Protein AF-0000000077502002 (afdb_homodimer)

Secondary structure (DSSP, 8-state):
------------TTHHHHIIIIIHHHTSHHHHHHHHH-HHHHHHHHHHHHTTHHHHTT-EEEEET-TTSHHHHHHHHTT-SEEEEEESSTHHHHHHHHHHHTT-TTTEEEEES-TTT---TT-S-EEEEEE----TTS--TTHHHHHHHHHHHHEEEEEEEES-EEEEEEEEE--HHHHHHHTGGGG-BTTB--HHHHHHHHTBPEEE---TT-B-B--EEEEEEETTT--GGGSSEEEEEEEEB-SSEEEEEEEEEEEEE-TTSSS--EEE-STTSPP-TT-EEEEEEEEEEEE-TT-EEEEEEEEEEETTTEEEEEEEEEEE-SS-EEEEEEEEEE-TTB---------/------------TTHHHHIIIIIHHHTSHHHHHHHHH-HHHHHHHHHHHHTTHHHHTT-EEEEET-TTSHHHHHHHHTT-SEEEEEESSTHHHHHHHHHHHTT-TTTEEEEES-TTT---TT-S-EEEEEE---BTTB--TTHHHHHHHHHHHHEEEEEEEES-EEEEEEEEE--HHHHHHHTGGGG-BTTB--HHHHHHHHTBPEEE---TT-B-B--EEEEEEETTT--GGGSSEEEEEEEEB-SSEEEEEEEEEEEEE-TTSSS--EEE-STTSPP-TT-EEEEEEEEEEEE-TT-EEEEEEEEEEETTTEEEEEEEEEEE-SS-EEEEEEEEEE-TTB---------

Organism: Branchiostoma lanceolatum (NCBI:txid7740)

InterPro domains:
  IPR025799 Protein arginine N-methyltransferase [PS51678] (19-313)
  IPR025799 Protein arginine N-methyltransferase [PTHR11006] (22-325)
  IPR029063 S-adenosyl-L-methionine-dependent methyltransferase superfamily [G3DSA:3.40.50.150] (12-163)
  IPR029063 S-adenosyl-L-methionine-dependent methyltransferase superfamily [SSF53335] (26-328)
  IPR055135 Protein arginine N-methyltransferase domain [PF22528] (164-325)

Foldseek 3Di:
DDPPVPPPPPCPVVNPVCVQVVLVVLLDPVNVVQQCVQCLVVVLLLCLLQVPLVQLAAWEEEEEQCRLVSSVVSSVVSHHQAYEYERQYPSLVVSCVVCVVVVNCNHYDYHHRQLQPDQDPPAFATQEYEYDPQAQLRQFFPPLLSLLVNCVRHHDLNHFYFQQKKWKKKFFWADVPVLCVQAVCQCQDPRDRRNVSNVVSLQAKDFDADAPRTGQWDMWTFDMDGSSDDDPSRSWDKGKTKTAGAAWDKTFKMKMWMKTFRPVGPDTRIDTLDNVDPHGPSHIIIHTFPDIWTAGHGAMKIWMWTWDDDPRGKIKIFIWTWGDHPRGTGTDTHIHIYDPPPPPPPVPPPD/DDPPVPPPPPCPVVNPVCVQVVLVVLLDPVNVVQQCVQCLVVVLLLCLLQVPLVLLAAWEEEEEQCRLVSSVVSSVVSHHQAYEYERQYPSLVVSCVVCVVVVNCNHYDYHHRQLQDDQDVPAFATQEYEYDQQAQLRQFFPPLLSLLVNCVRHHDLNHFYFQQKKWKKKFFWADVPVLCVQAVCQCADPRDRRNVSNVVSLQAKDFDADAPRTGQWDMWTFDMDGSSDDDPSRSWDKGKDKTAGAAWDKTFKMKMWMKTFRPVGPDTRIDTLDNVDPHGPSHIIIHTFPDIWTAHHGAMKIWMWTWDDDPRGKIKIFIWTWGDHPRGTGTDTHIHIYDPPPPPCPVPPPD

Sequence (702 aa):
MDNIVQNDFTYGEHDDHFFNQGFNAYCRPDIQQKMLEDEIRTDFYRDAIYNNKHLFKGKIVMDFGCGSGILSMFAAKAGAKKVFGVEASDLAKTTRKNVKKNGLSHIITILEGKVEEIELPGEDKVDILLSEVMGVGLIHEGTLQSLVIARDRFLKPDGILFPDKNTLYICAIEDKKMHDRHVAYWKDVNGFDMKAMAEASKAYVWKQPIRPQQPVTDYYTLREYDWNTCRLDEIFFTSPFKLKCNRKDTVHSLAVFFDCEFSACSTKTVLSTGPEAPMTHWMQLTCHLDEPVEVDKGEELEGTFTAKAYNGRDLQFDIDLDFKGTLGSTKLSREFYYYWGMNSQMQYKEDMDNIVQNDFTYGEHDDHFFNQGFNAYCRPDIQQKMLEDEIRTDFYRDAIYNNKHLFKGKIVMDFGCGSGILSMFAAKAGAKKVFGVEASDLAKTTRKNVKKNGLSHIITILEGKVEEIELPGEDKVDILLSEVMGVGLIHEGTLQSLVIARDRFLKPDGILFPDKNTLYICAIEDKKMHDRHVAYWKDVNGFDMKAMAEASKAYVWKQPIRPQQPVTDYYTLREYDWNTCRLDEIFFTSPFKLKCNRKDTVHSLAVFFDCEFSACSTKTVLSTGPEAPMTHWMQLTCHLDEPVEVDKGEELEGTFTAKAYNGRDLQFDIDLDFKGTLGSTKLSREFYYYWGMNSQMQYKED

Solvent-accessible surface area (backbone atoms only — not comparable to full-atom values): 36437 Å² total; per-residue (Å²): 138,78,83,67,77,73,75,71,76,62,76,45,88,70,33,59,61,43,45,52,50,51,46,38,48,64,46,30,54,62,50,46,47,54,54,59,64,27,50,65,56,45,48,48,55,47,47,60,44,61,78,34,26,84,77,30,47,69,27,36,34,32,22,45,67,25,56,74,30,62,65,41,50,48,41,46,76,28,37,26,55,31,27,40,27,31,17,63,30,76,35,30,60,46,21,45,48,22,37,47,71,61,71,34,55,89,36,43,46,68,43,71,34,48,78,90,70,58,80,56,87,96,46,75,59,25,44,31,41,38,48,75,64,65,39,60,77,56,64,31,37,62,40,60,53,47,49,44,48,41,43,73,66,28,44,39,96,86,37,46,49,36,56,28,32,38,37,36,33,37,32,37,20,45,36,62,72,60,45,40,60,54,36,54,45,25,57,54,54,94,85,37,46,27,54,50,52,19,56,55,36,46,31,34,44,42,79,45,81,55,56,64,80,27,54,38,29,44,78,27,77,56,44,76,45,46,61,87,70,53,50,78,84,61,71,51,48,73,28,65,47,63,32,43,23,74,40,69,47,50,38,29,26,37,37,33,29,40,36,38,27,30,76,87,46,94,53,96,44,72,51,49,36,39,44,83,39,70,80,46,91,52,32,20,36,33,39,50,48,82,53,63,30,42,44,46,58,71,42,64,45,41,35,38,40,29,46,39,72,30,90,55,51,17,29,30,38,38,40,37,34,64,34,82,53,95,73,29,60,40,65,38,78,46,66,26,42,32,66,70,64,56,56,66,63,64,74,72,70,78,124,137,76,83,67,76,73,74,73,74,62,77,43,90,69,34,60,60,44,47,52,50,53,46,36,47,63,46,29,53,62,52,46,46,54,54,58,64,26,51,65,56,44,47,46,54,46,48,59,44,59,77,35,25,84,76,30,47,70,26,36,34,33,21,45,67,24,56,73,31,62,66,38,49,48,41,47,75,28,38,26,55,31,28,38,27,30,18,62,31,76,35,31,61,46,22,46,48,22,38,48,72,62,71,36,56,89,35,41,46,69,42,72,34,48,78,91,70,58,80,56,88,96,46,76,59,25,42,32,42,37,49,75,64,66,38,61,75,56,64,29,37,62,41,61,54,47,48,43,49,40,43,73,65,28,44,40,96,86,39,45,49,38,55,29,32,37,39,34,34,37,32,37,20,45,36,61,72,60,45,39,60,55,36,54,46,25,58,54,55,94,85,36,46,28,54,50,53,19,56,56,35,48,31,33,44,41,78,44,80,54,53,66,80,28,54,39,28,45,78,28,76,56,44,76,46,46,62,88,69,54,51,78,84,61,72,52,51,72,27,65,47,62,31,42,23,72,39,68,48,49,38,29,26,37,37,34,29,41,37,38,27,31,78,86,46,94,52,95,45,71,52,49,36,40,45,83,38,72,79,45,91,52,31,20,35,34,37,49,46,83,53,63,28,42,42,46,59,69,42,65,44,40,36,36,41,29,47,40,70,32,93,58,52,17,30,31,37,39,40,36,34,64,33,82,53,95,75,30,61,40,67,40,77,47,66,28,41,32,67,70,65,56,57,67,64,63,75,73,71,78,123

Nearest PDB structures (foldseek):
  5dst-assembly5_J  TM=9.726E-01  e=4.055E-45  Homo sapiens
  6nt2-assembly1_A  TM=9.744E-01  e=1.767E-44  Homo sapiens
  3q7e-assembly1_A-2  TM=9.696E-01  e=1.997E-44  Rattus norvegicus
  1ori-assembly1_A  TM=9.500E-01  e=9.569E-45  Rattus norvegicus
  1orh-assembly1_A  TM=9.614E-01  e=4.846E-43  Rattus norvegicus

Structure (mmCIF, N/CA/C/O backbone):
data_AF-0000000077502002-model_v1
#
loop_
_entity.id
_entity.type
_entity.pdbx_description
1 polymer 'type I protein arginine methyltransferase'
#
loop_
_atom_site.group_PDB
_atom_site.id
_atom_site.type_symbol
_atom_site.label_atom_id
_atom_site.label_alt_id
_atom_site.label_comp_id
_atom_site.label_asym_id
_atom_site.label_entity_id
_atom_site.label_seq_id
_atom_site.pdbx_PDB_ins_code
_atom_site.Cartn_x
_atom_site.Cartn_y
_atom_site.Cartn_z
_atom_site.occupancy
_atom_site.B_iso_or_equiv
_atom_site.auth_seq_id
_atom_site.auth_comp_id
_atom_site.auth_asym_id
_atom_site.auth_atom_id
_atom_site.pdbx_PDB_model_num
ATOM 1 N N . MET A 1 1 ? 35.062 -23.156 14.922 1 20.41 1 MET A N 1
ATOM 2 C CA . MET A 1 1 ? 33.812 -23.344 15.68 1 20.41 1 MET A CA 1
ATOM 3 C C . MET A 1 1 ? 32.781 -22.281 15.297 1 20.41 1 MET A C 1
ATOM 5 O O . MET A 1 1 ? 32.969 -21.094 15.578 1 20.41 1 MET A O 1
ATOM 9 N N . ASP A 1 2 ? 32.219 -22.375 14.094 1 19.91 2 ASP A N 1
ATOM 10 C CA . ASP A 1 2 ? 31.734 -21.547 12.984 1 19.91 2 ASP A CA 1
ATOM 11 C C . ASP A 1 2 ? 30.359 -20.969 13.297 1 19.91 2 ASP A C 1
ATOM 13 O O . ASP A 1 2 ? 29.453 -21.672 13.734 1 19.91 2 ASP A O 1
ATOM 17 N N . ASN A 1 3 ? 30.344 -19.812 13.898 1 20.53 3 ASN A N 1
ATOM 18 C CA . ASN A 1 3 ? 29.25 -19.047 14.469 1 20.53 3 ASN A CA 1
ATOM 19 C C . ASN A 1 3 ? 28.031 -19.031 13.547 1 20.53 3 ASN A C 1
ATOM 21 O O . ASN A 1 3 ? 28.031 -18.344 12.516 1 20.53 3 ASN A O 1
ATOM 25 N N . ILE A 1 4 ? 27.438 -20.234 13.305 1 20.14 4 ILE A N 1
ATOM 26 C CA . ILE A 1 4 ? 26.188 -20.5 12.609 1 20.14 4 ILE A CA 1
ATOM 27 C C . ILE A 1 4 ? 25.078 -19.609 13.195 1 20.14 4 ILE A C 1
ATOM 29 O O . ILE A 1 4 ? 24.75 -19.734 14.375 1 20.14 4 ILE A O 1
ATOM 33 N N . VAL A 1 5 ? 25.141 -18.406 12.875 1 24.56 5 VAL A N 1
ATOM 34 C CA . VAL A 1 5 ? 24 -17.609 13.305 1 24.56 5 VAL A CA 1
ATOM 35 C C . VAL A 1 5 ? 22.719 -18.406 13.141 1 24.56 5 VAL A C 1
ATOM 37 O O . VAL A 1 5 ? 22.328 -18.75 12.016 1 24.56 5 VAL A O 1
ATOM 40 N N . GLN A 1 6 ? 22.422 -19.344 13.977 1 21.75 6 GLN A N 1
ATOM 41 C CA . GLN A 1 6 ? 21.141 -20.047 14.156 1 21.75 6 GLN A CA 1
ATOM 42 C C . GLN A 1 6 ? 19.969 -19.078 14.102 1 21.75 6 GLN A C 1
ATOM 44 O O . GLN A 1 6 ? 19.766 -18.281 15.031 1 21.75 6 GLN A O 1
ATOM 49 N N . ASN A 1 7 ? 19.891 -18.438 13.055 1 25.11 7 ASN A N 1
ATOM 50 C CA . ASN A 1 7 ? 18.719 -17.578 12.875 1 25.11 7 ASN A CA 1
ATOM 51 C C . ASN A 1 7 ? 17.438 -18.328 13.195 1 25.11 7 ASN A C 1
ATOM 53 O O . ASN A 1 7 ? 17.031 -19.234 12.469 1 25.11 7 ASN A O 1
ATOM 57 N N . ASP A 1 8 ? 17.281 -18.797 14.453 1 24.89 8 ASP A N 1
ATOM 58 C CA . ASP A 1 8 ? 16.047 -19.297 15.062 1 24.89 8 ASP A CA 1
ATOM 59 C C . ASP A 1 8 ? 14.836 -18.531 14.539 1 24.89 8 ASP A C 1
ATOM 61 O O . ASP A 1 8 ? 14.625 -17.375 14.891 1 24.89 8 ASP A O 1
ATOM 65 N N . PHE A 1 9 ? 14.531 -18.75 13.359 1 27.47 9 PHE A N 1
ATOM 66 C CA . PHE A 1 9 ? 13.234 -18.391 12.797 1 27.47 9 PHE A CA 1
ATOM 67 C C . PHE A 1 9 ? 12.109 -18.828 13.727 1 27.47 9 PHE A C 1
ATOM 69 O O . PHE A 1 9 ? 11.508 -19.891 13.531 1 27.47 9 PHE A O 1
ATOM 76 N N . THR A 1 10 ? 12.289 -19 15.047 1 26.11 10 THR A N 1
ATOM 77 C CA . THR A 1 10 ? 11.125 -19.203 15.898 1 26.11 10 THR A CA 1
ATOM 78 C C . THR A 1 10 ? 10.062 -18.141 15.617 1 26.11 10 THR A C 1
ATOM 80 O O . THR A 1 10 ? 10.359 -16.953 15.609 1 26.11 10 THR A O 1
ATOM 83 N N . TYR A 1 11 ? 9.023 -18.562 14.82 1 29.03 11 TYR A N 1
ATOM 84 C CA . TYR A 1 11 ? 7.801 -17.766 14.797 1 29.03 11 TYR A CA 1
ATOM 85 C C . TYR A 1 11 ? 7.496 -17.188 16.172 1 29.03 11 TYR A C 1
ATOM 87 O O . TYR A 1 11 ? 7.059 -17.906 17.078 1 29.03 11 TYR A O 1
ATOM 95 N N . GLY A 1 12 ? 8.32 -16.625 16.797 1 28.19 12 GLY A N 1
ATOM 96 C CA . GLY A 1 12 ? 8.031 -16.109 18.125 1 28.19 12 GLY A CA 1
ATOM 97 C C . GLY A 1 12 ? 6.648 -15.5 18.234 1 28.19 12 GLY A C 1
ATOM 98 O O . GLY A 1 12 ? 5.965 -15.289 17.234 1 28.19 12 GLY A O 1
ATOM 99 N N . GLU A 1 13 ? 6.074 -15.32 19.406 1 31.05 13 GLU A N 1
ATOM 100 C CA . GLU A 1 13 ? 4.801 -14.734 19.828 1 31.05 13 GLU A CA 1
ATOM 101 C C . GLU A 1 13 ? 4.402 -13.586 18.906 1 31.05 13 GLU A C 1
ATOM 103 O O . GLU A 1 13 ? 3.25 -13.148 18.922 1 31.05 13 GLU A O 1
ATOM 108 N N . HIS A 1 14 ? 5.328 -13 18.281 1 32.84 14 HIS A N 1
ATOM 109 C CA . HIS A 1 14 ? 5.203 -11.906 17.328 1 32.84 14 HIS A CA 1
ATOM 110 C C . HIS A 1 14 ? 4.484 -12.352 16.062 1 32.84 14 HIS A C 1
ATOM 112 O O . HIS A 1 14 ? 4.047 -11.516 15.273 1 32.84 14 HIS A O 1
ATOM 118 N N . ASP A 1 15 ? 4.484 -13.609 15.773 1 33.81 15 ASP A N 1
ATOM 119 C CA . ASP A 1 15 ? 4.098 -14.32 14.562 1 33.81 15 ASP A CA 1
ATOM 120 C C . ASP A 1 15 ? 2.576 -14.414 14.445 1 33.81 15 ASP A C 1
ATOM 122 O O . ASP A 1 15 ? 2.025 -14.344 13.344 1 33.81 15 ASP A O 1
ATOM 126 N N . ASP A 1 16 ? 2.02 -14.617 15.555 1 34.88 16 ASP A N 1
ATOM 127 C CA . ASP A 1 16 ? 0.598 -14.906 15.398 1 34.88 16 ASP A CA 1
ATOM 128 C C . ASP A 1 16 ? -0.153 -13.711 14.82 1 34.88 16 ASP A C 1
ATOM 130 O O . ASP A 1 16 ? -1.033 -13.867 13.977 1 34.88 16 ASP A O 1
ATOM 134 N N . HIS A 1 17 ? 0.035 -12.547 15.438 1 34.59 17 HIS A N 1
ATOM 135 C CA . HIS A 1 17 ? -0.737 -11.398 14.984 1 34.59 17 HIS A CA 1
ATOM 136 C C . HIS A 1 17 ? -0.275 -10.93 13.602 1 34.59 17 HIS A C 1
ATOM 138 O O . HIS A 1 17 ? -1.079 -10.445 12.805 1 34.59 17 HIS A O 1
ATOM 144 N N . PHE A 1 18 ? 1.062 -10.875 13.469 1 35.06 18 PHE A N 1
ATOM 145 C CA . PHE A 1 18 ? 1.605 -10.625 12.133 1 35.06 18 PHE A CA 1
ATOM 146 C C . PHE A 1 18 ? 1.089 -11.656 11.133 1 35.06 18 PHE A C 1
ATOM 148 O O . PHE A 1 18 ? 0.757 -11.312 10 1 35.06 18 PHE A O 1
ATOM 155 N N . PHE A 1 19 ? 1.319 -12.844 11.492 1 36.75 19 PHE A N 1
ATOM 156 C CA . PHE A 1 19 ? 0.706 -13.914 10.719 1 36.75 19 PHE A CA 1
ATOM 157 C C . PHE A 1 19 ? -0.783 -13.648 10.516 1 36.75 19 PHE A C 1
ATOM 159 O O . PHE A 1 19 ? -1.316 -13.867 9.43 1 36.75 19 PHE A O 1
ATOM 166 N N . ASN A 1 20 ? -1.371 -13.18 11.562 1 38.97 20 ASN A N 1
ATOM 167 C CA . ASN A 1 20 ? -2.783 -12.859 11.383 1 38.97 20 ASN A CA 1
ATOM 168 C C . ASN A 1 20 ? -2.971 -11.672 10.445 1 38.97 20 ASN A C 1
ATOM 170 O O . ASN A 1 20 ? -3.873 -11.672 9.609 1 38.97 20 ASN A O 1
ATOM 174 N N . GLN A 1 21 ? -2.105 -10.641 10.586 1 39.62 21 GLN A N 1
ATOM 175 C CA . GLN A 1 21 ? -2.254 -9.477 9.719 1 39.62 21 GLN A CA 1
ATOM 176 C C . GLN A 1 21 ? -1.637 -9.727 8.344 1 39.62 21 GLN A C 1
ATOM 178 O O . GLN A 1 21 ? -2.172 -9.289 7.328 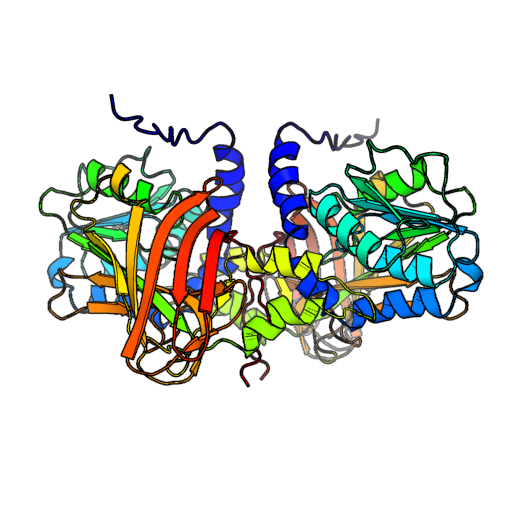1 39.62 21 GLN A O 1
ATOM 183 N N . GLY A 1 22 ? -0.329 -10.266 8.266 1 40.88 22 GLY A N 1
ATOM 184 C CA . GLY A 1 22 ? 0.379 -10.523 7.023 1 40.88 22 GLY A CA 1
ATOM 185 C C . GLY A 1 22 ? -0.336 -11.516 6.125 1 40.88 22 GLY A C 1
ATOM 186 O O . GLY A 1 22 ? -0.548 -11.242 4.941 1 40.88 22 GLY A O 1
ATOM 187 N N . PHE A 1 23 ? -0.368 -12.828 6.688 1 41.88 23 PHE A N 1
ATOM 188 C CA . PHE A 1 23 ? -1.128 -13.797 5.902 1 41.88 23 PHE A CA 1
ATOM 189 C C . PHE A 1 23 ? -2.523 -13.266 5.594 1 41.88 23 PHE A C 1
ATOM 191 O O . PHE A 1 23 ? -3.078 -13.547 4.527 1 41.88 23 PHE A O 1
ATOM 198 N N . ASN A 1 24 ? -2.836 -12.25 6.477 1 51.84 24 ASN A N 1
ATOM 199 C CA . ASN A 1 24 ? -4.141 -11.633 6.266 1 51.84 24 ASN A CA 1
ATOM 200 C C . ASN A 1 24 ? -4.109 -10.633 5.113 1 51.84 24 ASN A C 1
ATOM 202 O O . ASN A 1 24 ? -5.121 -10.414 4.441 1 51.84 24 ASN A O 1
ATOM 206 N N . ALA A 1 25 ? -2.758 -10.25 4.875 1 55.53 25 ALA A N 1
ATOM 207 C CA . ALA A 1 25 ? -2.762 -9.281 3.783 1 55.53 25 ALA A CA 1
ATOM 208 C C . ALA A 1 25 ? -3.074 -9.961 2.451 1 55.53 25 ALA A C 1
ATOM 210 O O . ALA A 1 25 ? -3.852 -9.438 1.649 1 55.53 25 ALA A O 1
ATOM 211 N N . TYR A 1 26 ? -2.492 -11.141 2.252 1 58.88 26 TYR A N 1
ATOM 212 C CA . TYR A 1 26 ? -2.709 -11.797 0.968 1 58.88 26 TYR A CA 1
ATOM 213 C C . TYR A 1 26 ? -4.098 -12.422 0.902 1 58.88 26 TYR A C 1
ATOM 215 O O . TYR A 1 26 ? -4.535 -12.867 -0.162 1 58.88 26 TYR A O 1
ATOM 223 N N . CYS A 1 27 ? -4.699 -12.25 2.045 1 68.44 27 CYS A N 1
ATOM 224 C CA . CYS A 1 27 ? -6.031 -12.852 2.062 1 68.44 27 CYS A CA 1
ATOM 225 C C . CYS A 1 27 ? -7.086 -11.836 1.632 1 68.44 27 CYS A C 1
ATOM 227 O O . CYS A 1 27 ? -8.25 -12.195 1.421 1 68.44 27 CYS A O 1
ATOM 229 N N . ARG A 1 28 ? -6.512 -10.75 1.291 1 79.62 28 ARG A N 1
ATOM 230 C CA . ARG A 1 28 ? -7.465 -9.703 0.916 1 79.62 28 ARG A CA 1
ATOM 231 C C . ARG A 1 28 ? -7.891 -9.852 -0.542 1 79.62 28 ARG A C 1
ATOM 233 O O . ARG A 1 28 ? -7.062 -10.156 -1.406 1 79.62 28 ARG A O 1
ATOM 240 N N . PRO A 1 29 ? -9.148 -9.555 -0.781 1 83.44 29 PRO A N 1
ATOM 241 C CA . PRO A 1 29 ? -9.633 -9.688 -2.158 1 83.44 29 PRO A CA 1
ATOM 242 C C . PRO A 1 29 ? -8.953 -8.719 -3.119 1 83.44 29 PRO A C 1
ATOM 244 O O . PRO A 1 29 ? -8.758 -9.039 -4.297 1 83.44 29 PRO A O 1
ATOM 247 N N . ASP A 1 30 ? -8.625 -7.551 -2.607 1 83.56 30 ASP A N 1
ATOM 248 C CA . ASP A 1 30 ? -7.992 -6.578 -3.494 1 83.56 30 ASP A CA 1
ATOM 249 C C . ASP A 1 30 ? -6.602 -7.043 -3.918 1 83.56 30 ASP A C 1
ATOM 251 O O . ASP A 1 30 ? -6.195 -6.848 -5.066 1 83.56 30 ASP A O 1
ATOM 255 N N . ILE A 1 31 ? -5.93 -7.668 -3.027 1 82.44 31 ILE A N 1
ATOM 256 C CA . ILE A 1 31 ? -4.594 -8.172 -3.332 1 82.44 31 ILE A CA 1
ATOM 257 C C . ILE A 1 31 ? -4.699 -9.367 -4.277 1 82.44 31 ILE A C 1
ATOM 259 O O . ILE A 1 31 ? -3.957 -9.461 -5.254 1 82.44 31 ILE A O 1
ATOM 263 N N . GLN A 1 32 ? -5.625 -10.281 -4.02 1 87.88 32 GLN A N 1
ATOM 264 C CA . GLN A 1 32 ? -5.848 -11.43 -4.891 1 87.88 32 GLN A CA 1
ATOM 265 C C . GLN A 1 32 ? -6.203 -10.984 -6.309 1 87.88 32 GLN A C 1
ATOM 267 O O . GLN A 1 32 ? -5.691 -11.531 -7.285 1 87.88 32 GLN A O 1
ATOM 272 N N . GLN A 1 33 ? -7.035 -9.992 -6.344 1 89.5 33 GLN A N 1
ATOM 273 C CA . GLN A 1 33 ? -7.461 -9.492 -7.648 1 89.5 33 GLN A CA 1
ATOM 274 C C . GLN A 1 33 ? -6.293 -8.867 -8.406 1 89.5 33 GLN A C 1
ATOM 276 O O . GLN A 1 33 ? -6.113 -9.125 -9.602 1 89.5 33 GLN A O 1
ATOM 281 N N . LYS A 1 34 ? -5.551 -8.109 -7.707 1 85.75 34 LYS A N 1
ATOM 282 C CA . LYS A 1 34 ? -4.387 -7.488 -8.328 1 85.75 34 LYS A CA 1
ATOM 283 C C . LYS A 1 34 ? -3.434 -8.539 -8.891 1 85.75 34 LYS A C 1
ATOM 285 O O . LYS A 1 34 ? -2.934 -8.398 -10.008 1 85.75 34 LYS A O 1
ATOM 290 N N . MET A 1 35 ? -3.25 -9.531 -8.164 1 88.5 35 MET A N 1
ATOM 291 C CA . MET A 1 35 ? -2.34 -10.586 -8.602 1 88.5 35 MET A CA 1
ATOM 292 C C . MET A 1 35 ? -2.908 -11.336 -9.805 1 88.5 35 MET A C 1
ATOM 294 O O . MET A 1 35 ? -2.188 -11.617 -10.758 1 88.5 35 MET A O 1
ATOM 298 N N . LEU A 1 36 ? -4.16 -11.594 -9.766 1 92.75 36 LEU A N 1
ATOM 299 C CA . LEU A 1 36 ? -4.781 -12.359 -10.836 1 92.75 36 LEU A CA 1
ATOM 300 C C . LEU A 1 36 ? -4.914 -11.523 -12.102 1 92.75 36 LEU A C 1
ATOM 302 O O . LEU A 1 36 ? -4.902 -12.055 -13.211 1 92.75 36 LEU A O 1
ATOM 306 N N . GLU A 1 37 ? -4.98 -10.172 -11.906 1 91.69 37 GLU A N 1
ATOM 307 C CA . GLU A 1 37 ? -5.086 -9.266 -13.047 1 91.69 37 GLU A CA 1
ATOM 308 C C . GLU A 1 37 ? -3.746 -9.125 -13.766 1 91.69 37 GLU A C 1
ATOM 310 O O . GLU A 1 37 ? -3.689 -8.641 -14.898 1 91.69 37 GLU A O 1
ATOM 315 N N . ASP A 1 38 ? -2.711 -9.492 -13.125 1 92.81 38 ASP A N 1
ATOM 316 C CA . ASP A 1 38 ? -1.435 -9.633 -13.82 1 92.81 38 ASP A CA 1
ATOM 317 C C . ASP A 1 38 ? -1.462 -10.805 -14.797 1 92.81 38 ASP A C 1
ATOM 319 O O . ASP A 1 38 ? -1.015 -11.906 -14.469 1 92.81 38 ASP A O 1
ATOM 323 N N . GLU A 1 39 ? -1.896 -10.453 -15.953 1 95 39 GLU A N 1
ATOM 324 C CA . GLU A 1 39 ? -2.119 -11.5 -16.953 1 95 39 GLU A CA 1
ATOM 325 C C . GLU A 1 39 ? -0.802 -12.125 -17.391 1 95 39 GLU A C 1
ATOM 327 O O . GLU A 1 39 ? -0.765 -13.297 -17.781 1 95 39 GLU A O 1
ATOM 332 N N . ILE A 1 40 ? 0.252 -11.359 -17.328 1 95.56 40 ILE A N 1
ATOM 333 C CA . ILE A 1 40 ? 1.557 -11.898 -17.703 1 95.56 40 ILE A CA 1
ATOM 334 C C . ILE A 1 40 ? 1.915 -13.07 -16.797 1 95.56 40 ILE A C 1
ATOM 336 O O . ILE A 1 40 ? 2.297 -14.141 -17.281 1 95.56 40 ILE A O 1
ATOM 340 N N . ARG A 1 41 ? 1.69 -12.875 -15.57 1 94.44 41 ARG A N 1
ATOM 341 C CA . ARG A 1 41 ? 2.002 -13.898 -14.578 1 94.44 41 ARG A CA 1
ATOM 342 C C . ARG A 1 41 ? 0.98 -15.031 -14.617 1 94.44 41 ARG A C 1
ATOM 344 O O . ARG A 1 41 ? 1.349 -16.203 -14.695 1 94.44 41 ARG A O 1
ATOM 351 N N . THR A 1 42 ? -0.288 -14.719 -14.57 1 95.81 42 THR A N 1
ATOM 352 C CA . THR A 1 42 ? -1.352 -15.711 -14.453 1 95.81 42 THR A CA 1
ATOM 353 C C . THR A 1 42 ? -1.4 -16.594 -15.688 1 95.81 42 THR A C 1
ATOM 355 O O . THR A 1 42 ? -1.484 -17.828 -15.578 1 95.81 42 THR A O 1
ATOM 358 N N . ASP A 1 43 ? -1.251 -15.969 -16.859 1 96.94 43 ASP A N 1
ATOM 359 C CA . ASP A 1 43 ? -1.276 -16.734 -18.094 1 96.94 43 ASP A CA 1
ATOM 360 C C . ASP A 1 43 ? -0.029 -17.609 -18.234 1 96.94 43 ASP A C 1
ATOM 362 O O . ASP A 1 43 ? -0.089 -18.703 -18.781 1 96.94 43 ASP A O 1
ATOM 366 N N . PHE A 1 44 ? 1.023 -17.125 -17.766 1 96.94 44 PHE A N 1
ATOM 367 C CA . PHE A 1 44 ? 2.252 -17.906 -17.797 1 96.94 44 PHE A CA 1
ATOM 368 C C . PHE A 1 44 ? 2.078 -19.219 -17.047 1 96.94 44 PHE A C 1
ATOM 370 O O . PHE A 1 44 ? 2.373 -20.297 -17.578 1 96.94 44 PHE A O 1
ATOM 377 N N . TYR A 1 45 ? 1.557 -19.141 -15.836 1 97 45 TYR A N 1
ATOM 378 C CA . TYR A 1 45 ? 1.33 -20.344 -15.039 1 97 45 TYR A CA 1
ATOM 379 C C . TYR A 1 45 ? 0.311 -21.266 -15.703 1 97 45 TYR A C 1
ATOM 381 O O . TYR A 1 45 ? 0.521 -22.469 -15.789 1 97 45 TYR A O 1
ATOM 389 N N . ARG A 1 46 ? -0.754 -20.625 -16.141 1 98 46 ARG A N 1
ATOM 390 C CA . ARG A 1 46 ? -1.786 -21.406 -16.812 1 98 46 ARG A CA 1
ATOM 391 C C . ARG A 1 46 ? -1.202 -22.172 -18 1 98 46 ARG A C 1
ATOM 393 O O . ARG A 1 46 ? -1.388 -23.391 -18.109 1 98 46 ARG A O 1
ATOM 400 N N . ASP A 1 47 ? -0.457 -21.438 -18.828 1 97.94 47 ASP A N 1
ATOM 401 C CA . ASP A 1 47 ? 0.077 -22.047 -20.047 1 97.94 47 ASP A CA 1
ATOM 402 C C . ASP A 1 47 ? 1.138 -23.094 -19.734 1 97.94 47 ASP A C 1
ATOM 404 O O . ASP A 1 47 ? 1.223 -24.125 -20.406 1 97.94 47 ASP A O 1
ATOM 408 N N . ALA A 1 48 ? 1.917 -22.812 -18.703 1 97.81 48 ALA A N 1
ATOM 409 C CA . ALA A 1 48 ? 2.906 -23.797 -18.281 1 97.81 48 ALA A CA 1
ATOM 410 C C . ALA A 1 48 ? 2.234 -25.094 -17.875 1 97.81 48 ALA A C 1
ATOM 412 O O . ALA A 1 48 ? 2.734 -26.188 -18.188 1 97.81 48 ALA A O 1
ATOM 413 N N . ILE A 1 49 ? 1.128 -25.031 -17.266 1 98.19 49 ILE A N 1
ATOM 414 C CA . ILE A 1 49 ? 0.402 -26.203 -16.781 1 98.19 49 ILE A CA 1
ATOM 415 C C . ILE A 1 49 ? -0.344 -26.859 -17.938 1 98.19 49 ILE A C 1
ATOM 417 O O . ILE A 1 49 ? -0.185 -28.047 -18.188 1 98.19 49 ILE A O 1
ATOM 421 N N . TYR A 1 50 ? -1.034 -26.078 -18.75 1 98.25 50 TYR A N 1
ATOM 422 C CA . TYR A 1 50 ? -1.916 -26.609 -19.781 1 98.25 50 TYR A CA 1
ATOM 423 C C . TYR A 1 50 ? -1.113 -27.172 -20.953 1 98.25 50 TYR A C 1
ATOM 425 O O . TYR A 1 50 ? -1.541 -28.109 -21.609 1 98.25 50 TYR A O 1
ATOM 433 N N . ASN A 1 51 ? -0.002 -26.562 -21.219 1 98.12 51 ASN A N 1
ATOM 434 C CA . ASN A 1 51 ? 0.816 -27.047 -22.328 1 98.12 51 ASN A CA 1
ATOM 435 C C . ASN A 1 51 ? 1.677 -28.234 -21.922 1 98.12 51 ASN A C 1
ATOM 437 O O . ASN A 1 51 ? 2.387 -28.797 -22.75 1 98.12 51 ASN A O 1
ATOM 441 N N . ASN A 1 52 ? 1.611 -28.594 -20.688 1 98.38 52 ASN A N 1
ATOM 442 C CA . ASN A 1 52 ? 2.359 -29.734 -20.172 1 98.38 52 ASN A CA 1
ATOM 443 C C . ASN A 1 52 ? 1.465 -30.672 -19.375 1 98.38 52 ASN A C 1
ATOM 445 O O . ASN A 1 52 ? 1.841 -31.125 -18.281 1 98.38 52 ASN A O 1
ATOM 449 N N . LYS A 1 53 ? 0.323 -30.953 -19.875 1 98.19 53 LYS A N 1
ATOM 450 C CA . LYS A 1 53 ? -0.66 -31.812 -19.219 1 98.19 53 LYS A CA 1
ATOM 451 C C . LYS A 1 53 ? -0.07 -33.188 -18.906 1 98.19 53 LYS A C 1
ATOM 453 O O . LYS A 1 53 ? -0.463 -33.844 -17.938 1 98.19 53 LYS A O 1
ATOM 458 N N . HIS A 1 54 ? 0.886 -33.625 -19.766 1 97.94 54 HIS A N 1
ATOM 459 C CA . HIS A 1 54 ? 1.509 -34.906 -19.578 1 97.94 54 HIS A CA 1
ATOM 460 C C . HIS A 1 54 ? 2.221 -35 -18.234 1 97.94 54 HIS A C 1
ATOM 462 O O . HIS A 1 54 ? 2.371 -36.094 -17.688 1 97.94 54 HIS A O 1
ATOM 468 N N . LEU A 1 55 ? 2.604 -33.906 -17.672 1 98.06 55 LEU A N 1
ATOM 469 C CA . LEU A 1 55 ? 3.271 -33.875 -16.375 1 98.06 55 LEU A CA 1
ATOM 470 C C . LEU A 1 55 ? 2.26 -33.969 -15.234 1 98.06 55 LEU A C 1
ATOM 472 O O . LEU A 1 55 ? 2.594 -34.438 -14.133 1 98.06 55 LEU A O 1
ATOM 476 N N . PHE A 1 56 ? 0.973 -33.594 -15.5 1 98.44 56 PHE A N 1
ATOM 477 C CA . PHE A 1 56 ? -0.011 -33.406 -14.438 1 98.44 56 PHE A CA 1
ATOM 478 C C . PHE A 1 56 ? -0.999 -34.594 -14.43 1 98.44 56 PHE A C 1
ATOM 480 O O . PHE A 1 56 ? -1.551 -34.938 -13.383 1 98.44 56 PHE A O 1
ATOM 487 N N . LYS A 1 57 ? -1.204 -35.188 -15.562 1 98.56 57 LYS A N 1
ATOM 488 C CA . LYS A 1 57 ? -2.215 -36.219 -15.695 1 98.56 57 LYS A CA 1
ATOM 489 C C . LYS A 1 57 ? -1.962 -37.375 -14.711 1 98.56 57 LYS A C 1
ATOM 491 O O . LYS A 1 57 ? -0.886 -37.969 -14.719 1 98.56 57 LYS A O 1
ATOM 496 N N . GLY A 1 58 ? -2.916 -37.594 -13.898 1 98.56 58 GLY A N 1
ATOM 497 C CA . GLY A 1 58 ? -2.867 -38.688 -12.969 1 98.56 58 GLY A CA 1
ATOM 498 C C . GLY A 1 58 ? -1.956 -38.438 -11.781 1 98.56 58 GLY A C 1
ATOM 499 O O . GLY A 1 58 ? -1.683 -39.344 -10.992 1 98.56 58 GLY A O 1
ATOM 500 N N . LYS A 1 59 ? -1.5 -37.281 -11.602 1 98.62 59 LYS A N 1
ATOM 501 C CA . LYS A 1 59 ? -0.526 -36.969 -10.555 1 98.62 59 LYS A CA 1
ATOM 502 C C . LYS A 1 59 ? -1.2 -36.344 -9.344 1 98.62 59 LYS A C 1
ATOM 504 O O . LYS A 1 59 ? -2.342 -35.875 -9.43 1 98.62 59 LYS A O 1
ATOM 509 N N . ILE A 1 60 ? -0.523 -36.375 -8.234 1 98.81 60 ILE A N 1
ATOM 510 C CA . ILE A 1 60 ? -0.911 -35.656 -7.016 1 98.81 60 ILE A CA 1
ATOM 511 C C . ILE A 1 60 ? -0.13 -34.375 -6.906 1 98.81 60 ILE A C 1
ATOM 513 O O . ILE A 1 60 ? 1.104 -34.375 -6.922 1 98.81 60 ILE A O 1
ATOM 517 N N . VAL A 1 61 ? -0.89 -33.219 -6.84 1 98.81 61 VAL A N 1
ATOM 518 C CA . VAL A 1 61 ? -0.287 -31.906 -6.887 1 98.81 61 VAL A CA 1
ATOM 519 C C . VAL A 1 61 ? -0.545 -31.156 -5.574 1 98.81 61 VAL A C 1
ATOM 521 O O . VAL A 1 61 ? -1.64 -31.25 -5.012 1 98.81 61 VAL A O 1
ATOM 524 N N . MET A 1 62 ? 0.494 -30.484 -5.086 1 98.62 62 MET A N 1
ATOM 525 C CA . MET A 1 62 ? 0.305 -29.516 -4.004 1 98.62 62 MET A CA 1
ATOM 526 C C . MET A 1 62 ? 0.446 -28.078 -4.52 1 98.62 62 MET A C 1
ATOM 528 O O . MET A 1 62 ? 1.426 -27.75 -5.188 1 98.62 62 MET A O 1
ATOM 532 N N . ASP A 1 63 ? -0.547 -27.328 -4.336 1 97.69 63 ASP A N 1
ATOM 533 C CA . ASP A 1 63 ? -0.535 -25.875 -4.551 1 97.69 63 ASP A CA 1
ATOM 534 C C . ASP A 1 63 ? -0.263 -25.141 -3.248 1 97.69 63 ASP A C 1
ATOM 536 O O . ASP A 1 63 ? -1.188 -24.859 -2.477 1 97.69 63 ASP A O 1
ATOM 540 N N . PHE A 1 64 ? 1.034 -24.766 -3.08 1 93.44 64 PHE A N 1
ATOM 541 C CA . PHE A 1 64 ? 1.5 -24.125 -1.856 1 93.44 64 PHE A CA 1
ATOM 542 C C . PHE A 1 64 ? 1.203 -22.625 -1.882 1 93.44 64 PHE A C 1
ATOM 544 O O . PHE A 1 64 ? 1.657 -21.922 -2.779 1 93.44 64 PHE A O 1
ATOM 551 N N . GLY A 1 65 ? 0.469 -22.203 -0.821 1 90.56 65 GLY A N 1
ATOM 552 C CA . GLY A 1 65 ? -0.041 -20.844 -0.879 1 90.56 65 GLY A CA 1
ATOM 553 C C . GLY A 1 65 ? -1.068 -20.641 -1.977 1 90.56 65 GLY A C 1
ATOM 554 O O . GLY A 1 65 ? -0.906 -19.766 -2.83 1 90.56 65 GLY A O 1
ATOM 555 N N . CYS A 1 66 ? -2.195 -21.344 -1.868 1 94.31 66 CYS A N 1
ATOM 556 C CA . CYS A 1 66 ? -3.043 -21.5 -3.045 1 94.31 66 CYS A CA 1
ATOM 557 C C . CYS A 1 66 ? -3.912 -20.266 -3.256 1 94.31 66 CYS A C 1
ATOM 559 O O . CYS A 1 66 ? -4.492 -20.078 -4.328 1 94.31 66 CYS A O 1
ATOM 561 N N . GLY A 1 67 ? -4.023 -19.391 -2.219 1 91.62 67 GLY A N 1
ATOM 562 C CA . GLY A 1 67 ? -4.797 -18.172 -2.383 1 91.62 67 GLY A CA 1
ATOM 563 C C . GLY A 1 67 ? -6.215 -18.422 -2.861 1 91.62 67 GLY A C 1
ATOM 564 O O . GLY A 1 67 ? -6.953 -19.188 -2.248 1 91.62 67 GLY A O 1
ATOM 565 N N . SER A 1 68 ? -6.562 -17.906 -4.023 1 93.44 68 SER A N 1
ATOM 566 C CA . SER A 1 68 ? -7.898 -18.047 -4.594 1 93.44 68 SER A CA 1
ATOM 567 C C . SER A 1 68 ? -8.133 -19.469 -5.113 1 93.44 68 SER A C 1
ATOM 569 O O . SER A 1 68 ? -9.266 -19.844 -5.41 1 93.44 68 SER A O 1
ATOM 571 N N . GLY A 1 69 ? -7.105 -20.203 -5.266 1 96.62 69 GLY A N 1
ATOM 572 C CA . GLY A 1 69 ? -7.191 -21.578 -5.75 1 96.62 69 GLY A CA 1
ATOM 573 C C . GLY A 1 69 ? -7.016 -21.688 -7.254 1 96.62 69 GLY A C 1
ATOM 574 O O . GLY A 1 69 ? -7.207 -22.75 -7.828 1 96.62 69 GLY A O 1
ATOM 575 N N . ILE A 1 70 ? -6.586 -20.609 -7.918 1 97.31 70 ILE A N 1
ATOM 576 C CA . ILE A 1 70 ? -6.547 -20.578 -9.375 1 97.31 70 ILE A CA 1
ATOM 577 C C . ILE A 1 70 ? -5.555 -21.625 -9.891 1 97.31 70 ILE A C 1
ATOM 579 O O . ILE A 1 70 ? -5.852 -22.359 -10.828 1 97.31 70 ILE A O 1
ATOM 583 N N . LEU A 1 71 ? -4.41 -21.766 -9.273 1 97.75 71 LEU A N 1
ATOM 584 C CA . LEU A 1 71 ? -3.428 -22.734 -9.727 1 97.75 71 LEU A CA 1
ATOM 585 C C . LEU A 1 71 ? -3.895 -24.156 -9.438 1 97.75 71 LEU A C 1
ATOM 587 O O . LEU A 1 71 ? -3.629 -25.078 -10.219 1 97.75 71 LEU A O 1
ATOM 591 N N . SER A 1 72 ? -4.531 -24.328 -8.258 1 98.69 72 SER A N 1
ATOM 592 C CA . SER A 1 72 ? -5.133 -25.625 -7.957 1 98.69 72 SER A CA 1
ATOM 593 C C . SER A 1 72 ? -6.098 -26.047 -9.055 1 98.69 72 SER A C 1
ATOM 595 O O . SER A 1 72 ? -6.066 -27.203 -9.5 1 98.69 72 SER A O 1
ATOM 597 N N . MET A 1 73 ? -6.879 -25.109 -9.492 1 98.75 73 MET A N 1
ATOM 598 C CA . MET A 1 73 ? -7.902 -25.422 -10.484 1 98.75 73 MET A CA 1
ATOM 599 C C . MET A 1 73 ? -7.281 -25.625 -11.859 1 98.75 73 MET A C 1
ATOM 601 O O . MET A 1 73 ? -7.738 -26.469 -12.641 1 98.75 73 MET A O 1
ATOM 605 N N . PHE A 1 74 ? -6.191 -24.859 -12.211 1 98.69 74 PHE A N 1
ATOM 606 C CA . PHE A 1 74 ? -5.449 -25.141 -13.43 1 98.69 74 PHE A CA 1
ATOM 607 C C . PHE A 1 74 ? -4.918 -26.562 -13.438 1 98.69 74 PHE A C 1
ATOM 609 O O . PHE A 1 74 ? -5.043 -27.281 -14.438 1 98.69 74 PHE A O 1
ATOM 616 N N . ALA A 1 75 ? -4.395 -27 -12.297 1 98.81 75 ALA A N 1
ATOM 617 C CA . ALA A 1 75 ? -3.824 -28.344 -12.188 1 98.81 75 ALA A CA 1
ATOM 618 C C . ALA A 1 75 ? -4.902 -29.406 -12.352 1 98.81 75 ALA A C 1
ATOM 620 O O . ALA A 1 75 ? -4.699 -30.406 -13.047 1 98.81 75 ALA A O 1
ATOM 621 N N . ALA A 1 76 ? -6.008 -29.188 -11.727 1 98.81 76 ALA A N 1
ATOM 622 C CA . ALA A 1 76 ? -7.129 -30.125 -11.852 1 98.81 76 ALA A CA 1
ATOM 623 C C . ALA A 1 76 ? -7.582 -30.25 -13.297 1 98.81 76 ALA A C 1
ATOM 625 O O . ALA A 1 76 ? -7.762 -31.359 -13.812 1 98.81 76 ALA A O 1
ATOM 626 N N . LYS A 1 77 ? -7.719 -29.141 -13.969 1 98.19 77 LYS A N 1
ATOM 627 C CA . LYS A 1 77 ? -8.156 -29.125 -15.359 1 98.19 77 LYS A CA 1
ATOM 628 C C . LYS A 1 77 ? -7.129 -29.797 -16.266 1 98.19 77 LYS A C 1
ATOM 630 O O . LYS A 1 77 ? -7.48 -30.344 -17.312 1 98.19 77 LYS A O 1
ATOM 635 N N . ALA A 1 78 ? -5.898 -29.797 -15.844 1 98.5 78 ALA A N 1
ATOM 636 C CA . ALA A 1 78 ? -4.824 -30.391 -16.625 1 98.5 78 ALA A CA 1
ATOM 637 C C . ALA A 1 78 ? -4.766 -31.906 -16.422 1 98.5 78 ALA A C 1
ATOM 639 O O . ALA A 1 78 ? -3.949 -32.594 -17.031 1 98.5 78 ALA A O 1
ATOM 640 N N . GLY A 1 79 ? -5.578 -32.438 -15.484 1 98.62 79 GLY A N 1
ATOM 641 C CA . GLY A 1 79 ? -5.707 -33.875 -15.391 1 98.62 79 GLY A CA 1
ATOM 642 C C . GLY A 1 79 ? -5.145 -34.438 -14.094 1 98.62 79 GLY A C 1
ATOM 643 O O . GLY A 1 79 ? -5.043 -35.656 -13.938 1 98.62 79 GLY A O 1
ATOM 644 N N . ALA A 1 80 ? -4.828 -33.594 -13.156 1 98.81 80 ALA A N 1
ATOM 645 C CA . ALA A 1 80 ? -4.344 -34.094 -11.867 1 98.81 80 ALA A CA 1
ATOM 646 C C . ALA A 1 80 ? -5.359 -35.031 -11.227 1 98.81 80 ALA A C 1
ATOM 648 O O . ALA A 1 80 ? -6.566 -34.812 -11.289 1 98.81 80 ALA A O 1
ATOM 649 N N . LYS A 1 81 ? -4.852 -36.094 -10.609 1 98.56 81 LYS A N 1
ATOM 650 C CA . LYS A 1 81 ? -5.703 -37.031 -9.891 1 98.56 81 LYS A CA 1
ATOM 651 C C . LYS A 1 81 ? -6.203 -36.438 -8.578 1 98.56 81 LYS A C 1
ATOM 653 O O . LYS A 1 81 ? -7.352 -36.625 -8.195 1 98.56 81 LYS A O 1
ATOM 658 N N . LYS A 1 82 ? -5.336 -35.75 -7.98 1 98.75 82 LYS A N 1
ATOM 659 C CA . LYS A 1 82 ? -5.598 -35.094 -6.695 1 98.75 82 LYS A CA 1
ATOM 660 C C . LYS A 1 82 ? -4.797 -33.812 -6.555 1 98.75 82 LYS A C 1
ATOM 662 O O . LYS A 1 82 ? -3.631 -33.75 -6.953 1 98.75 82 LYS A O 1
ATOM 667 N N . VAL A 1 83 ? -5.461 -32.781 -6.012 1 98.88 83 VAL A N 1
ATOM 668 C CA . VAL A 1 83 ? -4.793 -31.5 -5.754 1 98.88 83 VAL A CA 1
ATOM 669 C C . VAL A 1 83 ? -5.027 -31.078 -4.301 1 98.88 83 VAL A C 1
ATOM 671 O O . VAL A 1 83 ? -6.164 -31.078 -3.824 1 98.88 83 VAL A O 1
ATOM 674 N N . PHE A 1 84 ? -3.928 -30.781 -3.57 1 98.81 84 PHE A N 1
ATOM 675 C CA . PHE A 1 84 ? -3.996 -30.172 -2.252 1 98.81 84 PHE A CA 1
ATOM 676 C C . PHE A 1 84 ? -3.65 -28.688 -2.33 1 98.81 84 PHE A C 1
ATOM 678 O O . PHE A 1 84 ? -2.504 -28.328 -2.602 1 98.81 84 PHE A O 1
ATOM 685 N N . GLY A 1 85 ? -4.664 -27.812 -2.162 1 97.94 85 GLY A N 1
ATOM 686 C CA . GLY A 1 85 ? -4.391 -26.406 -1.965 1 97.94 85 GLY A CA 1
ATOM 687 C C . GLY A 1 85 ? -4.148 -26.047 -0.513 1 97.94 85 GLY A C 1
ATOM 688 O O . GLY A 1 85 ? -5.023 -26.234 0.335 1 97.94 85 GLY A O 1
ATOM 689 N N . VAL A 1 86 ? -2.957 -25.547 -0.243 1 95.56 86 VAL A N 1
ATOM 690 C CA . VAL A 1 86 ? -2.592 -25.219 1.132 1 95.56 86 VAL A CA 1
ATOM 691 C C . VAL A 1 86 ? -2.604 -23.703 1.323 1 95.56 86 VAL A C 1
ATOM 693 O O . VAL A 1 86 ? -1.917 -22.969 0.602 1 95.56 86 VAL A O 1
ATOM 696 N N . GLU A 1 87 ? -3.393 -23.234 2.205 1 91.94 87 GLU A N 1
ATOM 697 C CA . GLU A 1 87 ? -3.547 -21.812 2.502 1 91.94 87 GLU A CA 1
ATOM 698 C C . GLU A 1 87 ? -3.639 -21.578 4.008 1 91.94 87 GLU A C 1
ATOM 700 O O . GLU A 1 87 ? -4.547 -22.078 4.668 1 91.94 87 GLU A O 1
ATOM 705 N N . ALA A 1 88 ? -2.697 -20.734 4.477 1 86.94 88 ALA A N 1
ATOM 706 C CA . ALA A 1 88 ? -2.605 -20.531 5.922 1 86.94 88 ALA A CA 1
ATOM 707 C C . ALA A 1 88 ? -3.682 -19.562 6.406 1 86.94 88 ALA A C 1
ATOM 709 O O . ALA A 1 88 ? -4.125 -19.641 7.555 1 86.94 88 ALA A O 1
ATOM 710 N N . SER A 1 89 ? -4.102 -18.719 5.543 1 82.44 89 SER A N 1
ATOM 711 C CA . SER A 1 89 ? -5.043 -17.672 5.957 1 82.44 89 SER A CA 1
ATOM 712 C C . SER A 1 89 ? -6.484 -18.172 5.859 1 82.44 89 SER A C 1
ATOM 714 O O . SER A 1 89 ? -6.742 -19.25 5.32 1 82.44 89 SER A O 1
ATOM 716 N N . ASP A 1 90 ? -7.41 -17.328 6.309 1 84.69 90 ASP A N 1
ATOM 717 C CA . ASP A 1 90 ? -8.836 -17.641 6.281 1 84.69 90 ASP A CA 1
ATOM 718 C C . ASP A 1 90 ? -9.367 -17.641 4.848 1 84.69 90 ASP A C 1
ATOM 720 O O . ASP A 1 90 ? -10.492 -18.078 4.598 1 84.69 90 ASP A O 1
ATOM 724 N N . LEU A 1 91 ? -8.523 -17.266 3.975 1 90.12 91 LEU A N 1
ATOM 725 C CA . LEU A 1 91 ? -8.93 -17.312 2.572 1 90.12 91 LEU A CA 1
ATOM 726 C C . LEU A 1 91 ? -9.25 -18.75 2.15 1 90.12 91 LEU A C 1
ATOM 728 O O . LEU A 1 91 ? -10.008 -18.969 1.199 1 90.12 91 LEU A O 1
ATOM 732 N N . ALA A 1 92 ? -8.758 -19.656 2.889 1 93.56 92 ALA A N 1
ATOM 733 C CA . ALA A 1 92 ? -9 -21.078 2.607 1 93.56 92 ALA A CA 1
ATOM 734 C C . ALA A 1 92 ? -10.492 -21.375 2.549 1 93.56 92 ALA A C 1
ATOM 736 O O . ALA A 1 92 ? -10.945 -22.172 1.729 1 93.56 92 ALA A O 1
ATOM 737 N N . LYS A 1 93 ? -11.211 -20.703 3.361 1 93.12 93 LYS A N 1
ATOM 738 C CA . LYS A 1 93 ? -12.656 -20.922 3.404 1 93.12 93 LYS A CA 1
ATOM 739 C C . LYS A 1 93 ? -13.32 -20.469 2.109 1 93.12 93 LYS A C 1
ATOM 741 O O . LYS A 1 93 ? -14.148 -21.172 1.542 1 93.12 93 LYS A O 1
ATOM 746 N N . THR A 1 94 ? -12.922 -19.312 1.686 1 94.06 94 THR A N 1
ATOM 747 C CA . THR A 1 94 ? -13.43 -18.797 0.422 1 94.06 94 THR A CA 1
ATOM 748 C C . THR A 1 94 ? -12.961 -19.656 -0.747 1 94.06 94 THR A C 1
ATOM 750 O O . THR A 1 94 ? -13.727 -19.906 -1.679 1 94.06 94 THR A O 1
ATOM 753 N N . THR A 1 95 ? -11.773 -20.156 -0.679 1 96.38 95 THR A N 1
ATOM 754 C CA . THR A 1 95 ? -11.211 -20.969 -1.742 1 96.38 95 THR A CA 1
ATOM 755 C C . THR A 1 95 ? -11.969 -22.297 -1.858 1 96.38 95 THR A C 1
ATOM 757 O O . THR A 1 95 ? -12.219 -22.781 -2.965 1 96.38 95 THR A O 1
ATOM 760 N N . ARG A 1 96 ? -12.367 -22.875 -0.711 1 97.62 96 ARG A N 1
ATOM 761 C CA . ARG A 1 96 ? -13.172 -24.094 -0.731 1 97.62 96 ARG A CA 1
ATOM 762 C C . ARG A 1 96 ? -14.477 -23.875 -1.497 1 97.62 96 ARG A C 1
ATOM 764 O O . ARG A 1 96 ? -14.898 -24.734 -2.264 1 97.62 96 ARG A O 1
ATOM 771 N N . LYS A 1 97 ? -15.039 -22.719 -1.307 1 97.19 97 LYS A N 1
ATOM 772 C CA . LYS A 1 97 ? -16.266 -22.375 -2.014 1 97.19 97 LYS A CA 1
ATOM 773 C C . LYS A 1 97 ? -16.031 -22.234 -3.514 1 97.19 97 LYS A C 1
ATOM 775 O O . LYS A 1 97 ? -16.844 -22.672 -4.324 1 97.19 97 LYS A O 1
ATOM 780 N N . ASN A 1 98 ? -14.914 -21.609 -3.902 1 97.31 98 ASN A N 1
ATOM 781 C CA . ASN A 1 98 ? -14.562 -21.5 -5.312 1 97.31 98 ASN A CA 1
ATOM 782 C C . ASN A 1 98 ? -14.445 -22.875 -5.965 1 97.31 98 ASN A C 1
ATOM 784 O O . ASN A 1 98 ? -15 -23.109 -7.043 1 97.31 98 ASN A O 1
ATOM 788 N N . VAL A 1 99 ? -13.773 -23.766 -5.27 1 98.44 99 VAL A N 1
ATOM 789 C CA . VAL A 1 99 ? -13.539 -25.109 -5.773 1 98.44 99 VAL A CA 1
ATOM 790 C C . VAL A 1 99 ? -14.875 -25.828 -5.949 1 98.44 99 VAL A C 1
ATOM 792 O O . VAL A 1 99 ? -15.125 -26.438 -6.992 1 98.44 99 VAL A O 1
ATOM 795 N N . LYS A 1 100 ? -15.68 -25.719 -4.926 1 98.19 100 LYS A N 1
ATOM 796 C CA . LYS A 1 100 ? -16.984 -26.375 -4.949 1 98.19 100 LYS A CA 1
ATOM 797 C C . LYS A 1 100 ? -17.844 -25.828 -6.094 1 98.19 100 LYS A C 1
ATOM 799 O O . LYS A 1 100 ? -18.469 -26.609 -6.82 1 98.19 100 LYS A O 1
ATOM 804 N N . LYS A 1 101 ? -17.844 -24.562 -6.32 1 97.44 101 LYS A N 1
ATOM 805 C CA . LYS A 1 101 ? -18.656 -23.922 -7.348 1 97.44 101 LYS A CA 1
ATOM 806 C C . LYS A 1 101 ? -18.25 -24.375 -8.742 1 97.44 101 LYS A C 1
ATOM 808 O O . LYS A 1 101 ? -19.062 -24.375 -9.664 1 97.44 101 LYS A O 1
ATOM 813 N N . ASN A 1 102 ? -17.016 -24.797 -8.883 1 98.5 102 ASN A N 1
ATOM 814 C CA . ASN A 1 102 ? -16.516 -25.203 -10.195 1 98.5 102 ASN A CA 1
ATOM 815 C C . ASN A 1 102 ? -16.547 -26.719 -10.359 1 98.5 102 ASN A C 1
ATOM 817 O O . ASN A 1 102 ? -16 -27.266 -11.32 1 98.5 102 ASN A O 1
ATOM 821 N N . GLY A 1 103 ? -17.141 -27.422 -9.336 1 98.25 103 GLY A N 1
ATOM 822 C CA . GLY A 1 103 ? -17.312 -28.859 -9.43 1 98.25 103 GLY A CA 1
ATOM 823 C C . GLY A 1 103 ? -16.031 -29.641 -9.297 1 98.25 103 GLY A C 1
ATOM 824 O O . GLY A 1 103 ? -15.867 -30.703 -9.906 1 98.25 103 GLY A O 1
ATOM 825 N N . LEU A 1 104 ? -15.07 -29.109 -8.531 1 98.69 104 LEU A N 1
ATOM 826 C CA . LEU A 1 104 ? -13.75 -29.734 -8.508 1 98.69 104 LEU A CA 1
ATOM 827 C C . LEU A 1 104 ? -13.438 -30.281 -7.117 1 98.69 104 LEU A C 1
ATOM 829 O O . LEU A 1 104 ? -12.289 -30.641 -6.832 1 98.69 104 LEU A O 1
ATOM 833 N N . SER A 1 105 ? -14.445 -30.422 -6.238 1 98.19 105 SER A N 1
ATOM 834 C CA . SER A 1 105 ? -14.234 -30.844 -4.855 1 98.19 105 SER A CA 1
ATOM 835 C C . SER A 1 105 ? -13.758 -32.281 -4.781 1 98.19 105 SER A C 1
ATOM 837 O O . SER A 1 105 ? -13.18 -32.688 -3.773 1 98.19 105 SER A O 1
ATOM 839 N N . HIS A 1 106 ? -14.062 -33 -5.805 1 98.12 106 HIS A N 1
ATOM 840 C CA . HIS A 1 106 ? -13.656 -34.406 -5.809 1 98.12 106 HIS A CA 1
ATOM 841 C C . HIS A 1 106 ? -12.172 -34.562 -6.133 1 98.12 106 HIS A C 1
ATOM 843 O O . HIS A 1 106 ? -11.57 -35.594 -5.883 1 98.12 106 HIS A O 1
ATOM 849 N N . ILE A 1 107 ? -11.562 -33.531 -6.676 1 98.56 107 ILE A N 1
ATOM 850 C CA . ILE A 1 107 ? -10.164 -33.562 -7.074 1 98.56 107 ILE A CA 1
ATOM 851 C C . ILE A 1 107 ? -9.336 -32.719 -6.125 1 98.56 107 ILE A C 1
ATOM 853 O O . ILE A 1 107 ? -8.211 -33.062 -5.766 1 98.56 107 ILE A O 1
ATOM 857 N N . ILE A 1 108 ? -9.891 -31.5 -5.723 1 98.88 108 ILE A N 1
ATOM 858 C CA . ILE A 1 108 ? -9.133 -30.5 -4.973 1 98.88 108 ILE A CA 1
ATOM 859 C C . ILE A 1 108 ? -9.562 -30.516 -3.51 1 98.88 108 ILE A C 1
ATOM 861 O O . ILE A 1 108 ? -10.75 -30.391 -3.203 1 98.88 108 ILE A O 1
ATOM 865 N N . THR A 1 109 ? -8.664 -30.688 -2.635 1 98.75 109 THR A N 1
ATOM 866 C CA . THR A 1 109 ? -8.844 -30.516 -1.199 1 98.75 109 THR A CA 1
ATOM 867 C C . THR A 1 109 ? -8.094 -29.281 -0.703 1 98.75 109 THR A C 1
ATOM 869 O O . THR A 1 109 ? -6.879 -29.172 -0.894 1 98.75 109 THR A O 1
ATOM 872 N N . ILE A 1 110 ? -8.805 -28.359 -0.108 1 98.31 110 ILE A N 1
ATOM 873 C CA . ILE A 1 110 ? -8.172 -27.156 0.445 1 98.31 110 ILE A CA 1
ATOM 874 C C . ILE A 1 110 ? -7.848 -27.391 1.919 1 98.31 110 ILE A C 1
ATOM 876 O O . ILE A 1 110 ? -8.727 -27.703 2.717 1 98.31 110 ILE A O 1
ATOM 880 N N . LEU A 1 111 ? -6.605 -27.234 2.23 1 97.5 111 LEU A N 1
ATOM 881 C CA . LEU A 1 111 ? -6.121 -27.375 3.6 1 97.5 111 LEU A CA 1
ATOM 882 C C . LEU A 1 111 ? -5.797 -26.016 4.211 1 97.5 111 LEU A C 1
ATOM 884 O O . LEU A 1 111 ? -4.961 -25.281 3.686 1 97.5 111 LEU A O 1
ATOM 888 N N . GLU A 1 112 ? -6.488 -25.719 5.281 1 94.19 112 GLU A N 1
ATOM 889 C CA . GLU A 1 112 ? -6.219 -24.484 6.016 1 94.19 112 GLU A CA 1
ATOM 890 C C . GLU A 1 112 ? -5.156 -24.688 7.09 1 94.19 112 GLU A C 1
ATOM 892 O O . GLU A 1 112 ? -5.355 -25.484 8.023 1 94.19 112 GLU A O 1
ATOM 897 N N . GLY A 1 113 ? -3.992 -24 6.91 1 91 113 GLY A N 1
ATOM 898 C CA . GLY A 1 113 ? -2.918 -24.125 7.883 1 91 113 GLY A CA 1
ATOM 899 C C . GLY A 1 113 ? -1.548 -23.844 7.297 1 91 113 GLY A C 1
ATOM 900 O O . GLY A 1 113 ? -1.41 -23.672 6.082 1 91 113 GLY A O 1
ATOM 901 N N . LYS A 1 114 ? -0.619 -23.781 8.164 1 89.19 114 LYS A N 1
ATOM 902 C CA . LYS A 1 114 ? 0.771 -23.609 7.75 1 89.19 114 LYS A CA 1
ATOM 903 C C . LYS A 1 114 ? 1.351 -24.922 7.219 1 89.19 114 LYS A C 1
ATOM 905 O O . LYS A 1 114 ? 1.041 -25.984 7.738 1 89.19 114 LYS A O 1
ATOM 910 N N . VAL A 1 115 ? 2.199 -24.766 6.207 1 90.38 115 VAL A N 1
ATOM 911 C CA . VAL A 1 115 ? 2.771 -25.953 5.566 1 90.38 115 VAL A CA 1
ATOM 912 C C . VAL A 1 115 ? 3.576 -26.75 6.59 1 90.38 115 VAL A C 1
ATOM 914 O O . VAL A 1 115 ? 3.695 -27.969 6.473 1 90.38 115 VAL A O 1
ATOM 917 N N . GLU A 1 116 ? 4.008 -26.078 7.672 1 90.06 116 GLU A N 1
ATOM 918 C CA . GLU A 1 116 ? 4.789 -26.703 8.734 1 90.06 116 GLU A CA 1
ATOM 919 C C . GLU A 1 116 ? 3.91 -27.578 9.617 1 90.06 116 GLU A C 1
ATOM 921 O O . GLU A 1 116 ? 4.41 -28.469 10.32 1 90.06 116 GLU A O 1
ATOM 926 N N . GLU A 1 117 ? 2.607 -27.406 9.523 1 93.25 117 GLU A N 1
ATOM 927 C CA . GLU A 1 117 ? 1.735 -28.016 10.523 1 93.25 117 GLU A CA 1
ATOM 928 C C . GLU A 1 117 ? 0.725 -28.953 9.875 1 93.25 117 GLU A C 1
ATOM 930 O O . GLU A 1 117 ? 0.177 -29.844 10.531 1 93.25 117 GLU A O 1
ATOM 935 N N . ILE A 1 118 ? 0.497 -28.797 8.664 1 95.19 118 ILE A N 1
ATOM 936 C CA . ILE A 1 118 ? -0.581 -29.531 8.016 1 95.19 118 ILE A CA 1
ATOM 937 C C . ILE A 1 118 ? -0.12 -30.953 7.719 1 95.19 118 ILE A C 1
ATOM 939 O O . ILE A 1 118 ? 1.076 -31.25 7.77 1 95.19 118 ILE A O 1
ATOM 943 N N . GLU A 1 119 ? -1.157 -31.812 7.492 1 96.56 119 GLU A N 1
ATOM 944 C CA . GLU A 1 119 ? -0.985 -33.156 6.938 1 96.56 119 GLU A CA 1
ATOM 945 C C . GLU A 1 119 ? -1.834 -33.344 5.684 1 96.56 119 GLU A C 1
ATOM 947 O O . GLU A 1 119 ? -2.855 -32.688 5.512 1 96.56 119 GLU A O 1
ATOM 952 N N . LEU A 1 120 ? -1.381 -34.188 4.789 1 97.25 120 LEU A N 1
ATOM 953 C CA . LEU A 1 120 ? -2.137 -34.5 3.578 1 97.25 120 LEU A CA 1
ATOM 954 C C . LEU A 1 120 ? -3.059 -35.688 3.793 1 97.25 120 LEU A C 1
ATOM 956 O O . LEU A 1 120 ? -2.588 -36.812 3.98 1 97.25 120 LEU A O 1
ATOM 960 N N . PRO A 1 121 ? -4.289 -35.406 3.775 1 96.06 121 PRO A N 1
ATOM 961 C CA . PRO A 1 121 ? -5.191 -36.531 3.994 1 96.06 121 PRO A CA 1
ATOM 962 C C . PRO A 1 121 ? -5.02 -37.625 2.951 1 96.06 121 PRO A C 1
ATOM 964 O O . PRO A 1 121 ? -5.246 -37.406 1.761 1 96.06 121 PRO A O 1
ATOM 967 N N . GLY A 1 122 ? -4.672 -38.812 3.369 1 95.81 122 GLY A N 1
ATOM 968 C CA . GLY A 1 122 ? -4.625 -40 2.514 1 95.81 122 GLY A CA 1
ATOM 969 C C . GLY A 1 122 ? -3.354 -40.062 1.692 1 95.81 122 GLY A C 1
ATOM 970 O O . GLY A 1 122 ? -3.199 -40.969 0.874 1 95.81 122 GLY A O 1
ATOM 971 N N . GLU A 1 123 ? -2.502 -39.125 1.817 1 93.88 123 GLU A N 1
ATOM 972 C CA . GLU A 1 123 ? -1.244 -39.094 1.076 1 93.88 123 GLU A CA 1
ATOM 973 C C . GLU A 1 123 ? -0.078 -38.688 1.979 1 93.88 123 GLU A C 1
ATOM 975 O O . GLU A 1 123 ? -0.258 -37.969 2.947 1 93.88 123 GLU A O 1
ATOM 980 N N . ASP A 1 124 ? 1.085 -39.219 1.61 1 93.44 124 ASP A N 1
ATOM 981 C CA . ASP A 1 124 ? 2.289 -38.812 2.332 1 93.44 124 ASP A CA 1
ATOM 982 C C . ASP A 1 124 ? 3.086 -37.781 1.539 1 93.44 124 ASP A C 1
ATOM 984 O O . ASP A 1 124 ? 3.676 -36.875 2.119 1 93.44 124 ASP A O 1
ATOM 988 N N . LYS A 1 125 ? 3.105 -38.031 0.238 1 97.81 125 LYS A N 1
ATOM 989 C CA . LYS A 1 125 ? 3.893 -37.188 -0.649 1 97.81 125 LYS A CA 1
ATOM 990 C C . LYS A 1 125 ? 3.105 -36.812 -1.906 1 97.81 125 LYS A C 1
ATOM 992 O O . LYS A 1 125 ? 2.068 -37.406 -2.189 1 97.81 125 LYS A O 1
ATOM 997 N N . VAL A 1 126 ? 3.643 -35.844 -2.594 1 98.69 126 VAL A N 1
ATOM 998 C CA . VAL A 1 126 ? 3.018 -35.406 -3.838 1 98.69 126 VAL A CA 1
ATOM 999 C C . VAL A 1 126 ? 4.016 -35.531 -4.988 1 98.69 126 VAL A C 1
ATOM 1001 O O . VAL A 1 126 ? 5.223 -35.625 -4.762 1 98.69 126 VAL A O 1
ATOM 1004 N N . ASP A 1 127 ? 3.504 -35.469 -6.227 1 98.75 127 ASP A N 1
ATOM 1005 C CA . ASP A 1 127 ? 4.32 -35.594 -7.434 1 98.75 127 ASP A CA 1
ATOM 1006 C C . ASP A 1 127 ? 4.816 -34.219 -7.879 1 98.75 127 ASP A C 1
ATOM 1008 O O . ASP A 1 127 ? 5.883 -34.094 -8.484 1 98.75 127 ASP A O 1
ATOM 1012 N N . ILE A 1 128 ? 3.994 -33.219 -7.68 1 98.75 128 ILE A N 1
ATOM 1013 C CA . ILE A 1 128 ? 4.281 -31.875 -8.148 1 98.75 128 ILE A CA 1
ATOM 1014 C C . ILE A 1 128 ? 3.992 -30.859 -7.039 1 98.75 128 ILE A C 1
ATOM 1016 O O . ILE A 1 128 ? 2.959 -30.953 -6.367 1 98.75 128 ILE A O 1
ATOM 1020 N N . LEU A 1 129 ? 4.906 -29.984 -6.777 1 98.19 129 LEU A N 1
ATOM 1021 C CA . LEU A 1 129 ? 4.727 -28.844 -5.895 1 98.19 129 LEU A CA 1
ATOM 1022 C C . LEU A 1 129 ? 4.691 -27.547 -6.691 1 98.19 129 LEU A C 1
ATOM 1024 O O . LEU A 1 129 ? 5.699 -27.141 -7.277 1 98.19 129 LEU A O 1
ATOM 1028 N N . LEU A 1 130 ? 3.504 -26.938 -6.746 1 96.5 130 LEU A N 1
ATOM 1029 C CA . LEU A 1 130 ? 3.279 -25.641 -7.371 1 96.5 130 LEU A CA 1
ATOM 1030 C C . LEU A 1 130 ? 3.342 -24.516 -6.34 1 96.5 130 LEU A C 1
ATOM 1032 O O . LEU A 1 130 ? 2.764 -24.641 -5.258 1 96.5 130 LEU A O 1
ATOM 1036 N N . SER A 1 131 ? 4.141 -23.5 -6.699 1 90 131 SER A N 1
ATOM 1037 C CA . SER A 1 131 ? 4.215 -22.391 -5.762 1 90 131 SER A CA 1
ATOM 1038 C C . SER A 1 131 ? 4.344 -21.047 -6.5 1 90 131 SER A C 1
ATOM 1040 O O . SER A 1 131 ? 5.027 -20.969 -7.52 1 90 131 SER A O 1
ATOM 1042 N N . GLU A 1 132 ? 3.564 -20.094 -6.078 1 84.62 132 GLU A N 1
ATOM 1043 C CA . GLU A 1 132 ? 3.727 -18.719 -6.531 1 84.62 132 GLU A CA 1
ATOM 1044 C C . GLU A 1 132 ? 3.953 -17.766 -5.355 1 84.62 132 GLU A C 1
ATOM 1046 O O . GLU A 1 132 ? 3.293 -16.734 -5.25 1 84.62 132 GLU A O 1
ATOM 1051 N N . VAL A 1 133 ? 4.828 -18.156 -4.539 1 68.31 133 VAL A N 1
ATOM 1052 C CA . VAL A 1 133 ? 4.977 -17.391 -3.299 1 68.31 133 VAL A CA 1
ATOM 1053 C C . VAL A 1 133 ? 6.191 -16.484 -3.398 1 68.31 133 VAL A C 1
ATOM 1055 O O . VAL A 1 133 ? 6.641 -15.922 -2.393 1 68.31 133 VAL A O 1
ATOM 1058 N N . MET A 1 134 ? 6.512 -16.297 -4.688 1 77.12 134 MET A N 1
ATOM 1059 C CA . MET A 1 134 ? 7.621 -15.359 -4.832 1 77.12 134 MET A CA 1
ATOM 1060 C C . MET A 1 134 ? 7.137 -13.922 -4.684 1 77.12 134 MET A C 1
ATOM 1062 O O . MET A 1 134 ? 5.953 -13.641 -4.871 1 77.12 134 MET A O 1
ATOM 1066 N N . GLY A 1 135 ? 7.875 -13.07 -4.086 1 77.69 135 GLY A N 1
ATOM 1067 C CA . GLY A 1 135 ? 7.531 -11.672 -3.881 1 77.69 135 GLY A CA 1
ATOM 1068 C C . GLY A 1 135 ? 8.484 -10.711 -4.578 1 77.69 135 GLY A C 1
ATOM 1069 O O . GLY A 1 135 ? 9.344 -11.141 -5.348 1 77.69 135 GLY A O 1
ATOM 1070 N N . VAL A 1 136 ? 8.078 -9.5 -4.391 1 81.19 136 VAL A N 1
ATOM 1071 C CA . VAL A 1 136 ? 8.922 -8.43 -4.918 1 81.19 136 VAL A CA 1
ATOM 1072 C C . VAL A 1 136 ? 10.375 -8.672 -4.512 1 81.19 136 VAL A C 1
ATOM 1074 O O . VAL A 1 136 ? 10.656 -8.961 -3.35 1 81.19 136 VAL A O 1
ATOM 1077 N N . GLY A 1 137 ? 11.297 -8.742 -5.469 1 86.62 137 GLY A N 1
ATOM 1078 C CA . GLY A 1 137 ? 12.703 -8.953 -5.172 1 86.62 137 GLY A CA 1
ATOM 1079 C C . GLY A 1 137 ? 13.055 -10.406 -4.949 1 86.62 137 GLY A C 1
ATOM 1080 O O . GLY A 1 137 ? 14.188 -10.734 -4.602 1 86.62 137 GLY A O 1
ATOM 1081 N N . LEU A 1 138 ? 12.078 -11.312 -5.078 1 87.5 138 LEU A N 1
ATOM 1082 C CA . LEU A 1 138 ? 12.227 -12.766 -5.047 1 87.5 138 LEU A CA 1
ATOM 1083 C C . LEU A 1 138 ? 12.305 -13.273 -3.609 1 87.5 138 LEU A C 1
ATOM 1085 O O . LEU A 1 138 ? 11.648 -14.258 -3.258 1 87.5 138 LEU A O 1
ATOM 1089 N N . ILE A 1 139 ? 13.141 -12.531 -2.824 1 77.69 139 ILE A N 1
ATOM 1090 C CA . ILE A 1 139 ? 13.484 -13.07 -1.509 1 77.69 139 ILE A CA 1
ATOM 1091 C C . ILE A 1 139 ? 12.586 -12.422 -0.449 1 77.69 139 ILE A C 1
ATOM 1093 O O . ILE A 1 139 ? 12.945 -11.391 0.129 1 77.69 139 ILE A O 1
ATOM 1097 N N . HIS A 1 140 ? 11.367 -12.727 -0.505 1 64.69 140 HIS A N 1
ATOM 1098 C CA . HIS A 1 140 ? 10.516 -12.211 0.563 1 64.69 140 HIS A CA 1
ATOM 1099 C C . HIS A 1 140 ? 10.469 -13.172 1.745 1 64.69 140 HIS A C 1
ATOM 1101 O O . HIS A 1 140 ? 10.391 -14.383 1.559 1 64.69 140 HIS A O 1
ATOM 1107 N N . GLU A 1 141 ? 10.773 -12.641 2.859 1 55.56 141 GLU A N 1
ATOM 1108 C CA . GLU A 1 141 ? 10.969 -13.453 4.059 1 55.56 141 GLU A CA 1
ATOM 1109 C C . GLU A 1 141 ? 9.758 -14.336 4.332 1 55.56 141 GLU A C 1
ATOM 1111 O O . GLU A 1 141 ? 8.617 -13.875 4.25 1 55.56 141 GLU A O 1
ATOM 1116 N N . GLY A 1 142 ? 10.008 -15.516 4.594 1 61.81 142 GLY A N 1
ATOM 1117 C CA . GLY A 1 142 ? 9.164 -16.562 5.141 1 61.81 142 GLY A CA 1
ATOM 1118 C C . GLY A 1 142 ? 8.578 -17.469 4.078 1 61.81 142 GLY A C 1
ATOM 1119 O O . GLY A 1 142 ? 8.32 -18.641 4.328 1 61.81 142 GLY A O 1
ATOM 1120 N N . THR A 1 143 ? 8.594 -16.828 2.922 1 72.94 143 THR A N 1
ATOM 1121 C CA . THR A 1 143 ? 7.867 -17.641 1.949 1 72.94 143 THR A CA 1
ATOM 1122 C C . THR A 1 143 ? 8.789 -18.656 1.304 1 72.94 143 THR A C 1
ATOM 1124 O O . THR A 1 143 ? 8.414 -19.828 1.144 1 72.94 143 THR A O 1
ATOM 1127 N N . LEU A 1 144 ? 10.07 -18.234 1.099 1 82.94 144 LEU A N 1
ATOM 1128 C CA . LEU A 1 144 ? 10.984 -19.172 0.464 1 82.94 144 LEU A CA 1
ATOM 1129 C C . LEU A 1 144 ? 11.398 -20.266 1.437 1 82.94 144 LEU A C 1
ATOM 1131 O O . LEU A 1 144 ? 11.609 -21.406 1.03 1 82.94 144 LEU A O 1
ATOM 1135 N N . GLN A 1 145 ? 11.469 -19.906 2.691 1 85.25 145 GLN A N 1
ATOM 1136 C CA . GLN A 1 145 ? 11.727 -20.906 3.707 1 85.25 145 GLN A CA 1
ATOM 1137 C C . GLN A 1 145 ? 10.609 -21.953 3.748 1 85.25 145 GLN A C 1
ATOM 1139 O O . GLN A 1 145 ? 10.875 -23.156 3.807 1 85.25 145 GLN A O 1
ATOM 1144 N N . SER A 1 146 ? 9.438 -21.453 3.689 1 88 146 SER A N 1
ATOM 1145 C CA . SER A 1 146 ? 8.289 -22.344 3.703 1 88 146 SER A CA 1
ATOM 1146 C C . SER A 1 146 ? 8.266 -23.219 2.455 1 88 146 SER A C 1
ATOM 1148 O O . SER A 1 146 ? 7.828 -24.375 2.508 1 88 146 SER A O 1
ATOM 1150 N N . LEU A 1 147 ? 8.727 -22.703 1.376 1 91.06 147 LEU A N 1
ATOM 1151 C CA . LEU A 1 147 ? 8.82 -23.5 0.158 1 91.06 147 LEU A CA 1
ATOM 1152 C C . LEU A 1 147 ? 9.773 -24.672 0.352 1 91.06 147 LEU A C 1
ATOM 1154 O O . LEU A 1 147 ? 9.461 -25.797 -0.041 1 91.06 147 LEU A O 1
ATOM 1158 N N . VAL A 1 148 ? 10.883 -24.406 0.972 1 92.94 148 VAL A N 1
ATOM 1159 C CA . VAL A 1 148 ? 11.867 -25.438 1.226 1 92.94 148 VAL A CA 1
ATOM 1160 C C . VAL A 1 148 ? 11.281 -26.484 2.174 1 92.94 148 VAL A C 1
ATOM 1162 O O . VAL A 1 148 ? 11.453 -27.688 1.958 1 92.94 148 VAL A O 1
ATOM 1165 N N . ILE A 1 149 ? 10.547 -26.047 3.119 1 93.69 149 ILE A N 1
ATOM 1166 C CA . ILE A 1 149 ? 9.922 -26.938 4.078 1 93.69 149 ILE A CA 1
ATOM 1167 C C . ILE A 1 149 ? 8.859 -27.797 3.375 1 93.69 149 ILE A C 1
ATOM 1169 O O . ILE A 1 149 ? 8.789 -29 3.576 1 93.69 149 ILE A O 1
ATOM 1173 N N . ALA A 1 150 ? 8.086 -27.188 2.547 1 95.25 150 ALA A N 1
ATOM 1174 C CA . ALA A 1 150 ? 7.07 -27.906 1.787 1 95.25 150 ALA A CA 1
ATOM 1175 C C . ALA A 1 150 ? 7.703 -28.984 0.915 1 95.25 150 ALA A C 1
ATOM 1177 O O . ALA A 1 150 ? 7.211 -30.125 0.864 1 95.25 150 ALA A O 1
ATOM 1178 N N . ARG A 1 151 ? 8.781 -28.594 0.257 1 96.88 151 ARG A N 1
ATOM 1179 C CA . ARG A 1 151 ? 9.508 -29.547 -0.577 1 96.88 151 ARG A CA 1
ATOM 1180 C C . ARG A 1 151 ? 9.992 -30.734 0.244 1 96.88 151 ARG A C 1
ATOM 1182 O O . ARG A 1 151 ? 9.711 -31.891 -0.098 1 96.88 151 ARG A O 1
ATOM 1189 N N . ASP A 1 152 ? 10.578 -30.484 1.359 1 97.06 152 ASP A N 1
ATOM 1190 C CA . ASP A 1 152 ? 11.195 -31.531 2.168 1 97.06 152 ASP A CA 1
ATOM 1191 C C . ASP A 1 152 ? 10.133 -32.438 2.781 1 97.06 152 ASP A C 1
ATOM 1193 O O . ASP A 1 152 ? 10.344 -33.656 2.908 1 97.06 152 ASP A O 1
ATOM 1197 N N . ARG A 1 153 ? 9.047 -31.906 3.08 1 97.25 153 ARG A N 1
ATOM 1198 C CA . ARG A 1 153 ? 8.016 -32.656 3.775 1 97.25 153 ARG A CA 1
ATOM 1199 C C . ARG A 1 153 ? 7.164 -33.469 2.791 1 97.25 153 ARG A C 1
ATOM 1201 O O . ARG A 1 153 ? 6.727 -34.562 3.096 1 97.25 153 ARG A O 1
ATOM 1208 N N . PHE A 1 154 ? 6.969 -32.875 1.587 1 98.06 154 PHE A N 1
ATOM 1209 C CA . PHE A 1 154 ? 5.809 -33.406 0.881 1 98.06 154 PHE A CA 1
ATOM 1210 C C . PHE A 1 154 ? 6.184 -33.812 -0.537 1 98.06 154 PHE A C 1
ATOM 1212 O O . PHE A 1 154 ? 5.438 -34.531 -1.191 1 98.06 154 PHE A O 1
ATOM 1219 N N . LEU A 1 155 ? 7.254 -33.312 -1.069 1 98.5 155 LEU A N 1
ATOM 1220 C CA . LEU A 1 155 ? 7.574 -33.625 -2.457 1 98.5 155 LEU A CA 1
ATOM 1221 C C . LEU A 1 155 ? 8.289 -34.969 -2.559 1 98.5 155 LEU A C 1
ATOM 1223 O O . LEU A 1 155 ? 9.211 -35.25 -1.783 1 98.5 155 LEU A O 1
ATOM 1227 N N . LYS A 1 156 ? 7.906 -35.812 -3.447 1 98.19 156 LYS A N 1
ATOM 1228 C CA . LYS A 1 156 ? 8.609 -37.062 -3.729 1 98.19 156 LYS A CA 1
ATOM 1229 C C . LYS A 1 156 ? 10.031 -36.781 -4.215 1 98.19 156 LYS A C 1
ATOM 1231 O O . LYS A 1 156 ? 10.305 -35.75 -4.816 1 98.19 156 LYS A O 1
ATOM 1236 N N . PRO A 1 157 ? 10.961 -37.688 -3.996 1 95.81 157 PRO A N 1
ATOM 1237 C CA . PRO A 1 157 ? 12.344 -37.531 -4.441 1 95.81 157 PRO A CA 1
ATOM 1238 C C . PRO A 1 157 ? 12.453 -37.219 -5.934 1 95.81 157 PRO A C 1
ATOM 1240 O O . PRO A 1 157 ? 13.312 -36.438 -6.352 1 95.81 157 PRO A O 1
ATOM 1243 N N . ASP A 1 158 ? 11.609 -37.781 -6.715 1 95.31 158 ASP A N 1
ATOM 1244 C CA . ASP A 1 158 ? 11.633 -37.531 -8.156 1 95.31 158 ASP A CA 1
ATOM 1245 C C . ASP A 1 158 ? 10.516 -36.594 -8.57 1 95.31 158 ASP A C 1
ATOM 1247 O O . ASP A 1 158 ? 10.125 -36.531 -9.734 1 95.31 158 ASP A O 1
ATOM 1251 N N . GLY A 1 159 ? 9.984 -35.844 -7.641 1 98.12 159 GLY A N 1
ATOM 1252 C CA . GLY A 1 159 ? 8.883 -34.938 -7.922 1 98.12 159 GLY A CA 1
ATOM 1253 C C . GLY A 1 159 ? 9.32 -33.688 -8.656 1 98.12 159 GLY A C 1
ATOM 1254 O O . GLY A 1 159 ? 10.516 -33.438 -8.844 1 98.12 159 GLY A O 1
ATOM 1255 N N . ILE A 1 160 ? 8.352 -32.906 -9.125 1 98 160 ILE A N 1
ATOM 1256 C CA . ILE A 1 160 ? 8.586 -31.703 -9.914 1 98 160 ILE A CA 1
ATOM 1257 C C . ILE A 1 160 ? 8.18 -30.484 -9.109 1 98 160 ILE A C 1
ATOM 1259 O O . ILE A 1 160 ? 7.125 -30.469 -8.469 1 98 160 ILE A O 1
ATOM 1263 N N . LEU A 1 161 ? 9.07 -29.5 -9.125 1 96.88 161 LEU A N 1
ATOM 1264 C CA . LEU A 1 161 ? 8.773 -28.188 -8.547 1 96.88 161 LEU A CA 1
ATOM 1265 C C . LEU A 1 161 ? 8.523 -27.156 -9.633 1 96.88 161 LEU A C 1
ATOM 1267 O O . LEU A 1 161 ? 9.266 -27.094 -10.617 1 96.88 161 LEU A O 1
ATOM 1271 N N . PHE A 1 162 ? 7.43 -26.359 -9.477 1 96.19 162 PHE A N 1
ATOM 1272 C CA . PHE A 1 162 ? 7.141 -25.234 -10.344 1 96.19 162 PHE A CA 1
ATOM 1273 C C . PHE A 1 162 ? 7 -23.953 -9.539 1 96.19 162 PHE A C 1
ATOM 1275 O O . PHE A 1 162 ? 6.074 -23.812 -8.742 1 96.19 162 PHE A O 1
ATOM 1282 N N . PRO A 1 163 ? 7.855 -22.969 -9.82 1 95.81 163 PRO A N 1
ATOM 1283 C CA . PRO A 1 163 ? 9.117 -23.094 -10.555 1 95.81 163 PRO A CA 1
ATOM 1284 C C . PRO A 1 163 ? 10.172 -23.891 -9.805 1 95.81 163 PRO A C 1
ATOM 1286 O O . PRO A 1 163 ? 10.055 -24.078 -8.586 1 95.81 163 PRO A O 1
ATOM 1289 N N . ASP A 1 164 ? 11.203 -24.344 -10.516 1 96.81 164 ASP A N 1
ATOM 1290 C CA . ASP A 1 164 ? 12.258 -25.094 -9.844 1 96.81 164 ASP A CA 1
ATOM 1291 C C . ASP A 1 164 ? 13.562 -24.297 -9.812 1 96.81 164 ASP A C 1
ATOM 1293 O O . ASP A 1 164 ? 14.484 -24.641 -9.062 1 96.81 164 ASP A O 1
ATOM 1297 N N . LYS A 1 165 ? 13.594 -23.219 -10.586 1 96.69 165 LYS A N 1
ATOM 1298 C CA . LYS A 1 165 ? 14.797 -22.391 -10.578 1 96.69 165 LYS A CA 1
ATOM 1299 C C . LYS A 1 165 ? 14.445 -20.906 -10.609 1 96.69 165 LYS A C 1
ATOM 1301 O O . LYS A 1 165 ? 13.516 -20.5 -11.312 1 96.69 165 LYS A O 1
ATOM 1306 N N . ASN A 1 166 ? 15.164 -20.156 -9.875 1 95.88 166 ASN A N 1
ATOM 1307 C CA . ASN A 1 166 ? 15.125 -18.688 -9.945 1 95.88 166 ASN A CA 1
ATOM 1308 C C . ASN A 1 166 ? 16.531 -18.109 -10.078 1 95.88 166 ASN A C 1
ATOM 1310 O O . ASN A 1 166 ? 17.484 -18.656 -9.531 1 95.88 166 ASN A O 1
ATOM 1314 N N . THR A 1 167 ? 16.625 -17.047 -10.82 1 97.56 167 THR A N 1
ATOM 1315 C CA . THR A 1 167 ? 17.875 -16.312 -10.93 1 97.56 167 THR A CA 1
ATOM 1316 C C . THR A 1 167 ? 17.672 -14.836 -10.586 1 97.56 167 THR A C 1
ATOM 1318 O O . THR A 1 167 ? 16.766 -14.195 -11.133 1 97.56 167 THR A O 1
ATOM 1321 N N . LEU A 1 168 ? 18.453 -14.359 -9.688 1 97.06 168 LEU A N 1
ATOM 1322 C CA . LEU A 1 168 ? 18.438 -12.953 -9.305 1 97.06 168 LEU A CA 1
ATOM 1323 C C . LEU A 1 168 ? 19.562 -12.18 -10 1 97.06 168 LEU A C 1
ATOM 1325 O O . LEU A 1 168 ? 20.719 -12.602 -9.969 1 97.06 168 LEU A O 1
ATOM 1329 N N . TYR A 1 169 ? 19.141 -11.047 -10.578 1 98.5 169 TYR A N 1
ATOM 1330 C CA . TYR A 1 169 ? 20.078 -10.234 -11.344 1 98.5 169 TYR A CA 1
ATOM 1331 C C . TYR A 1 169 ? 20.219 -8.844 -10.727 1 98.5 169 TYR A C 1
ATOM 1333 O O . TYR A 1 169 ? 19.344 -8.398 -9.984 1 98.5 169 TYR A O 1
ATOM 1341 N N . ILE A 1 170 ? 21.375 -8.234 -11.117 1 98.75 170 ILE A N 1
ATOM 1342 C CA . ILE A 1 170 ? 21.594 -6.828 -10.789 1 98.75 170 ILE A CA 1
ATOM 1343 C C . ILE A 1 170 ? 22.172 -6.098 -12 1 98.75 170 ILE A C 1
ATOM 1345 O O . ILE A 1 170 ? 22.891 -6.688 -12.805 1 98.75 170 ILE A O 1
ATOM 1349 N N . CYS A 1 171 ? 21.828 -4.844 -12.148 1 98.81 171 CYS A N 1
ATOM 1350 C CA . CYS A 1 171 ? 22.453 -3.959 -13.133 1 98.81 171 CYS A CA 1
ATOM 1351 C C . CYS A 1 171 ? 22.422 -2.512 -12.656 1 98.81 171 CYS A C 1
ATOM 1353 O O . CYS A 1 171 ? 21.797 -2.197 -11.641 1 98.81 171 CYS A O 1
ATOM 1355 N N . ALA A 1 172 ? 23.203 -1.703 -13.312 1 98.88 172 ALA A N 1
ATOM 1356 C CA . ALA A 1 172 ? 23.172 -0.263 -13.062 1 98.88 172 ALA A CA 1
ATOM 1357 C C . ALA A 1 172 ? 22.297 0.45 -14.078 1 98.88 172 ALA A C 1
ATOM 1359 O O . ALA A 1 172 ? 22.281 0.1 -15.266 1 98.88 172 ALA A O 1
ATOM 1360 N N . ILE A 1 173 ? 21.562 1.494 -13.609 1 98.88 173 ILE A N 1
ATOM 1361 C CA . ILE A 1 173 ? 20.578 2.078 -14.516 1 98.88 173 ILE A CA 1
ATOM 1362 C C . ILE A 1 173 ? 20.688 3.602 -14.484 1 98.88 173 ILE A C 1
ATOM 1364 O O . ILE A 1 173 ? 21.078 4.18 -13.469 1 98.88 173 ILE A O 1
ATOM 1368 N N . GLU A 1 174 ? 20.438 4.188 -15.68 1 98.75 174 GLU A N 1
ATOM 1369 C CA . GLU A 1 174 ? 20.047 5.594 -15.719 1 98.75 174 GLU A CA 1
ATOM 1370 C C . GLU A 1 174 ? 18.641 5.789 -15.148 1 98.75 174 GLU A C 1
ATOM 1372 O O . GLU A 1 174 ? 17.688 5.18 -15.617 1 98.75 174 GLU A O 1
ATOM 1377 N N . ASP A 1 175 ? 18.516 6.574 -14.078 1 97.62 175 ASP A N 1
ATOM 1378 C CA . ASP A 1 175 ? 17.281 6.676 -13.32 1 97.62 175 ASP A CA 1
ATOM 1379 C C . ASP A 1 175 ? 17.062 8.102 -12.805 1 97.62 175 ASP A C 1
ATOM 1381 O O . ASP A 1 175 ? 16.641 8.297 -11.664 1 97.62 175 ASP A O 1
ATOM 1385 N N . LYS A 1 176 ? 17.438 9.055 -13.633 1 97.38 176 LYS A N 1
ATOM 1386 C CA . LYS A 1 176 ? 17.375 10.453 -13.211 1 97.38 176 LYS A CA 1
ATOM 1387 C C . LYS A 1 176 ? 15.977 10.836 -12.758 1 97.38 176 LYS A C 1
ATOM 1389 O O . LYS A 1 176 ? 15.805 11.492 -11.734 1 97.38 176 LYS A O 1
ATOM 1394 N N . LYS A 1 177 ? 15.047 10.414 -13.508 1 95.25 177 LYS A N 1
ATOM 1395 C CA . LYS A 1 177 ? 13.664 10.781 -13.219 1 95.25 177 LYS A CA 1
ATOM 1396 C C . LYS A 1 177 ? 13.266 10.367 -11.805 1 95.25 177 LYS A C 1
ATOM 1398 O O . LYS A 1 177 ? 12.805 11.195 -11.016 1 95.25 177 LYS A O 1
ATOM 1403 N N . MET A 1 178 ? 13.484 9.141 -11.453 1 94.38 178 MET A N 1
ATOM 1404 C CA . MET A 1 178 ? 13.094 8.648 -10.133 1 94.38 178 MET A CA 1
ATOM 1405 C C . MET A 1 178 ? 14.039 9.172 -9.055 1 94.38 178 MET A C 1
ATOM 1407 O O . MET A 1 178 ? 13.617 9.43 -7.926 1 94.38 178 MET A O 1
ATOM 1411 N N . HIS A 1 179 ? 15.273 9.289 -9.414 1 95.06 179 HIS A N 1
ATOM 1412 C CA . HIS A 1 179 ? 16.219 9.883 -8.477 1 95.06 179 HIS A CA 1
ATOM 1413 C C . HIS A 1 179 ? 15.781 11.289 -8.078 1 95.06 179 HIS A C 1
ATOM 1415 O O . HIS A 1 179 ? 15.789 11.641 -6.898 1 95.06 179 HIS A O 1
ATOM 1421 N N . ASP A 1 180 ? 15.406 12.078 -9.047 1 94.38 180 ASP A N 1
ATOM 1422 C CA . ASP A 1 180 ? 14.938 13.438 -8.773 1 94.38 180 ASP A CA 1
ATOM 1423 C C . ASP A 1 180 ? 13.672 13.422 -7.922 1 94.38 180 ASP A C 1
ATOM 1425 O O . ASP A 1 180 ? 13.539 14.203 -6.977 1 94.38 180 ASP A O 1
ATOM 1429 N N . ARG A 1 181 ? 12.867 12.523 -8.227 1 92.25 181 ARG A N 1
ATOM 1430 C CA . ARG A 1 181 ? 11.617 12.414 -7.484 1 92.25 181 ARG A CA 1
ATOM 1431 C C . ARG A 1 181 ? 11.867 12.016 -6.031 1 92.25 181 ARG A C 1
ATOM 1433 O O . ARG A 1 181 ? 11.242 12.555 -5.117 1 92.25 181 ARG A O 1
ATOM 1440 N N . HIS A 1 182 ? 12.812 11.133 -5.785 1 92.62 182 HIS A N 1
ATOM 1441 C CA . HIS A 1 182 ? 12.992 10.562 -4.453 1 92.62 182 HIS A CA 1
ATOM 1442 C C . HIS A 1 182 ? 14.008 11.359 -3.646 1 92.62 182 HIS A C 1
ATOM 1444 O O . HIS A 1 182 ? 13.969 11.352 -2.414 1 92.62 182 HIS A O 1
ATOM 1450 N N . VAL A 1 183 ? 14.914 11.984 -4.367 1 93.44 183 VAL A N 1
ATOM 1451 C CA . VAL A 1 183 ? 16.031 12.609 -3.664 1 93.44 183 VAL A CA 1
ATOM 1452 C C . VAL A 1 183 ? 15.961 14.125 -3.844 1 93.44 183 VAL A C 1
ATOM 1454 O O . VAL A 1 183 ? 15.898 14.875 -2.863 1 93.44 183 VAL A O 1
ATOM 1457 N N . ALA A 1 184 ? 15.836 14.547 -5.066 1 92.69 184 ALA A N 1
ATOM 1458 C CA . ALA A 1 184 ? 15.891 15.977 -5.367 1 92.69 184 ALA A CA 1
ATOM 1459 C C . ALA A 1 184 ? 14.648 16.688 -4.828 1 92.69 184 ALA A C 1
ATOM 1461 O O . ALA A 1 184 ? 14.703 17.875 -4.504 1 92.69 184 ALA A O 1
ATOM 1462 N N . TYR A 1 185 ? 13.547 16.016 -4.695 1 93.88 185 TYR A N 1
ATOM 1463 C CA . TYR A 1 185 ? 12.305 16.562 -4.164 1 93.88 185 TYR A CA 1
ATOM 1464 C C . TYR A 1 185 ? 12.539 17.25 -2.828 1 93.88 185 TYR A C 1
ATOM 1466 O O . TYR A 1 185 ? 11.977 18.312 -2.57 1 93.88 185 TYR A O 1
ATOM 1474 N N . TRP A 1 186 ? 13.43 16.734 -2.082 1 95.88 186 TRP A N 1
ATOM 1475 C CA . TRP A 1 186 ? 13.578 17.125 -0.684 1 95.88 186 TRP A CA 1
ATOM 1476 C C . TRP A 1 186 ? 14.461 18.359 -0.554 1 95.88 186 TRP A C 1
ATOM 1478 O O . TRP A 1 186 ? 14.578 18.938 0.528 1 95.88 186 TRP A O 1
ATOM 1488 N N . LYS A 1 187 ? 15.102 18.703 -1.633 1 95.19 187 LYS A N 1
ATOM 1489 C CA . LYS A 1 187 ? 15.984 19.859 -1.606 1 95.19 187 LYS A CA 1
ATOM 1490 C C . LYS A 1 187 ? 15.211 21.141 -1.281 1 95.19 187 LYS A C 1
ATOM 1492 O O . LYS A 1 187 ? 15.742 22.047 -0.647 1 95.19 187 LYS A O 1
ATOM 1497 N N . ASP A 1 188 ? 13.961 21.141 -1.758 1 96.56 188 ASP A N 1
ATOM 1498 C CA . ASP A 1 188 ? 13.094 22.297 -1.501 1 96.56 188 ASP A CA 1
ATOM 1499 C C . ASP A 1 188 ? 11.633 21.859 -1.406 1 96.56 188 ASP A C 1
ATOM 1501 O O . ASP A 1 188 ? 10.969 21.672 -2.426 1 96.56 188 ASP A O 1
ATOM 1505 N N . VAL A 1 189 ? 11.172 21.781 -0.2 1 96.31 189 VAL A N 1
ATOM 1506 C CA . VAL A 1 189 ? 9.773 21.453 0.069 1 96.31 189 VAL A CA 1
ATOM 1507 C C . VAL A 1 189 ? 9.062 22.688 0.646 1 96.31 189 VAL A C 1
ATOM 1509 O O . VAL A 1 189 ? 9.18 22.969 1.84 1 96.31 189 VAL A O 1
ATOM 1512 N N . ASN A 1 190 ? 8.367 23.422 -0.219 1 95.94 190 ASN A N 1
ATOM 1513 C CA . ASN A 1 190 ? 7.676 24.641 0.188 1 95.94 190 ASN A CA 1
ATOM 1514 C C . ASN A 1 190 ? 8.648 25.656 0.784 1 95.94 190 ASN A C 1
ATOM 1516 O O . ASN A 1 190 ? 8.328 26.328 1.773 1 95.94 190 ASN A O 1
ATOM 1520 N N . GLY A 1 191 ? 9.867 25.688 0.28 1 96.44 191 GLY A N 1
ATOM 1521 C CA . GLY A 1 191 ? 10.844 26.672 0.717 1 96.44 191 GLY A CA 1
ATOM 1522 C C . GLY A 1 191 ? 11.773 26.156 1.799 1 96.44 191 GLY A C 1
ATOM 1523 O O . GLY A 1 191 ? 12.68 26.859 2.238 1 96.44 191 GLY A O 1
ATOM 1524 N N . PHE A 1 192 ? 11.578 24.938 2.205 1 98 192 PHE A N 1
ATOM 1525 C CA . PHE A 1 192 ? 12.398 24.406 3.285 1 98 192 PHE A CA 1
ATOM 1526 C C . PHE A 1 192 ? 13.367 23.344 2.758 1 98 192 PHE A C 1
ATOM 1528 O O . PHE A 1 192 ? 13.016 22.547 1.887 1 98 192 PHE A O 1
ATOM 1535 N N . ASP A 1 193 ? 14.555 23.375 3.303 1 97.5 193 ASP A N 1
ATOM 1536 C CA . ASP A 1 193 ? 15.57 22.359 3.035 1 97.5 193 ASP A CA 1
ATOM 1537 C C . ASP A 1 193 ? 15.336 21.109 3.875 1 97.5 193 ASP A C 1
ATOM 1539 O O . ASP A 1 193 ? 15.5 21.141 5.098 1 97.5 193 ASP A O 1
ATOM 1543 N N . MET A 1 194 ? 14.977 20.047 3.223 1 96.44 194 MET A N 1
ATOM 1544 C CA . MET A 1 194 ? 14.734 18.797 3.928 1 96.44 194 MET A CA 1
ATOM 1545 C C . MET A 1 194 ? 15.68 17.703 3.441 1 96.44 194 MET A C 1
ATOM 1547 O O . MET A 1 194 ? 15.258 16.562 3.211 1 96.44 194 MET A O 1
ATOM 1551 N N . LYS A 1 195 ? 16.891 18.016 3.305 1 93.69 195 LYS A N 1
ATOM 1552 C CA . LYS A 1 195 ? 17.906 17.094 2.801 1 93.69 195 LYS A CA 1
ATOM 1553 C C . LYS A 1 195 ? 18.047 15.883 3.713 1 93.69 195 LYS A C 1
ATOM 1555 O O . LYS A 1 195 ? 18.453 14.812 3.266 1 93.69 195 LYS A O 1
ATOM 1560 N N . ALA A 1 196 ? 17.688 16.062 4.965 1 93 196 ALA A N 1
ATOM 1561 C CA . ALA A 1 196 ? 17.734 14.914 5.867 1 93 196 ALA A CA 1
ATOM 1562 C C . ALA A 1 196 ? 16.766 13.82 5.414 1 93 196 ALA A C 1
ATOM 1564 O O . ALA A 1 196 ? 17.047 12.633 5.559 1 93 196 ALA A O 1
ATOM 1565 N N . MET A 1 197 ? 15.648 14.234 4.848 1 93.31 197 MET A N 1
ATOM 1566 C CA . MET A 1 197 ? 14.695 13.273 4.305 1 93.31 197 MET A CA 1
ATOM 1567 C C . MET A 1 197 ? 15.258 12.594 3.059 1 93.31 197 MET A C 1
ATOM 1569 O O . MET A 1 197 ? 14.977 11.422 2.805 1 93.31 197 MET A O 1
ATOM 1573 N N . ALA A 1 198 ? 16.016 13.336 2.291 1 92.88 198 ALA A N 1
ATOM 1574 C CA . ALA A 1 198 ? 16.656 12.766 1.106 1 92.88 198 ALA A CA 1
ATOM 1575 C C . ALA A 1 198 ? 17.578 11.617 1.481 1 92.88 198 ALA A C 1
ATOM 1577 O O . ALA A 1 198 ? 17.609 10.586 0.798 1 92.88 198 ALA A O 1
ATOM 1578 N N . GLU A 1 199 ? 18.312 11.773 2.541 1 89.44 199 GLU A N 1
ATOM 1579 C CA . GLU A 1 199 ? 19.219 10.727 2.992 1 89.44 199 GLU A CA 1
ATOM 1580 C C . GLU A 1 199 ? 18.453 9.477 3.408 1 89.44 199 GLU A C 1
ATOM 1582 O O . GLU A 1 199 ? 18.859 8.352 3.104 1 89.44 199 GLU A O 1
ATOM 1587 N N . ALA A 1 200 ? 17.359 9.719 4.074 1 86.5 200 ALA A N 1
ATOM 1588 C CA . ALA A 1 200 ? 16.484 8.594 4.441 1 86.5 200 ALA A CA 1
ATOM 1589 C C . ALA A 1 200 ? 15.938 7.898 3.205 1 86.5 200 ALA A C 1
ATOM 1591 O O . ALA A 1 200 ? 15.836 6.668 3.172 1 86.5 200 ALA A O 1
ATOM 1592 N N . SER A 1 201 ? 15.633 8.648 2.193 1 90.06 201 SER A N 1
ATOM 1593 C CA . SER A 1 201 ? 15.109 8.109 0.94 1 90.06 201 SER A CA 1
ATOM 1594 C C . SER A 1 201 ? 16.156 7.25 0.231 1 90.06 201 SER A C 1
ATOM 1596 O O . SER A 1 201 ? 15.805 6.262 -0.421 1 90.06 201 SER A O 1
ATOM 1598 N N . LYS A 1 202 ? 17.375 7.602 0.396 1 91.75 202 LYS A N 1
ATOM 1599 C CA . LYS A 1 202 ? 18.453 6.859 -0.252 1 91.75 202 LYS A CA 1
ATOM 1600 C C . LYS A 1 202 ? 18.672 5.504 0.415 1 91.75 202 LYS A C 1
ATOM 1602 O O . LYS A 1 202 ? 19.25 4.598 -0.183 1 91.75 202 LYS A O 1
ATOM 1607 N N . ALA A 1 203 ? 18.156 5.34 1.595 1 89.81 203 ALA A N 1
ATOM 1608 C CA . ALA A 1 203 ? 18.297 4.074 2.311 1 89.81 203 ALA A CA 1
ATOM 1609 C C . ALA A 1 203 ? 17.125 3.146 2.023 1 89.81 203 ALA A C 1
ATOM 1611 O O . ALA A 1 203 ? 17.141 1.979 2.416 1 89.81 203 ALA A O 1
ATOM 1612 N N . TYR A 1 204 ? 16.234 3.666 1.282 1 89.25 204 TYR A N 1
ATOM 1613 C CA . TYR A 1 204 ? 15.055 2.893 0.939 1 89.25 204 TYR A CA 1
ATOM 1614 C C . TYR A 1 204 ? 15.25 2.146 -0.375 1 89.25 204 TYR A C 1
ATOM 1616 O O . TYR A 1 204 ? 15.898 2.652 -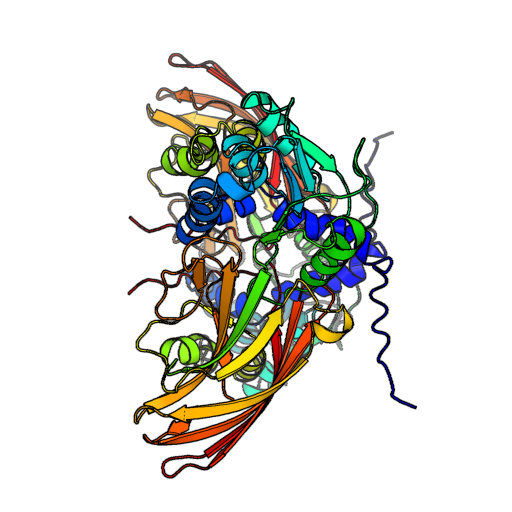1.292 1 89.25 204 TYR A O 1
ATOM 1624 N N . VAL A 1 205 ? 14.68 0.888 -0.442 1 91.94 205 VAL A N 1
ATOM 1625 C CA . VAL A 1 205 ? 14.555 0.176 -1.709 1 91.94 205 VAL A CA 1
ATOM 1626 C C . VAL A 1 205 ? 13.234 0.549 -2.385 1 91.94 205 VAL A C 1
ATOM 1628 O O . VAL A 1 205 ? 12.164 0.426 -1.783 1 91.94 205 VAL A O 1
ATOM 1631 N N 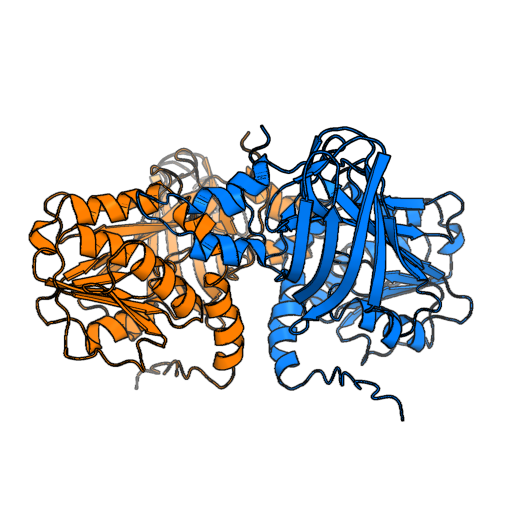. TRP A 1 206 ? 13.398 0.956 -3.58 1 91.19 206 TRP A N 1
ATOM 1632 C CA . TRP A 1 206 ? 12.203 1.427 -4.273 1 91.19 206 TRP A CA 1
ATOM 1633 C C . TRP A 1 206 ? 11.711 0.387 -5.273 1 91.19 206 TRP A C 1
ATOM 1635 O O . TRP A 1 206 ? 12.508 -0.175 -6.035 1 91.19 206 TRP A O 1
ATOM 1645 N N . LYS A 1 207 ? 10.422 0.071 -5.238 1 90.5 207 LYS A N 1
ATOM 1646 C CA . LYS A 1 207 ? 9.781 -0.775 -6.242 1 90.5 207 LYS A CA 1
ATOM 1647 C C . LYS A 1 207 ? 9.32 0.049 -7.441 1 90.5 207 LYS A C 1
ATOM 1649 O O . LYS A 1 207 ? 8.516 0.973 -7.289 1 90.5 207 LYS A O 1
ATOM 1654 N N . GLN A 1 208 ? 9.82 -0.262 -8.648 1 91.44 208 GLN A N 1
ATOM 1655 C CA . GLN A 1 208 ? 9.461 0.487 -9.844 1 91.44 208 GLN A CA 1
ATOM 1656 C C . GLN A 1 208 ? 9.742 -0.319 -11.109 1 91.44 208 GLN A C 1
ATOM 1658 O O . GLN A 1 208 ? 10.586 -1.218 -11.102 1 91.44 208 GLN A O 1
ATOM 1663 N N . PRO A 1 209 ? 8.977 0.054 -12.156 1 93.44 209 PRO A N 1
ATOM 1664 C CA . PRO A 1 209 ? 9.336 -0.561 -13.43 1 93.44 209 PRO A CA 1
ATOM 1665 C C . PRO A 1 209 ? 10.586 0.063 -14.055 1 93.44 209 PRO A C 1
ATOM 1667 O O . PRO A 1 209 ? 10.789 1.275 -13.953 1 93.44 209 PRO A O 1
ATOM 1670 N N . ILE A 1 210 ? 11.375 -0.729 -14.586 1 95.94 210 ILE A N 1
ATOM 1671 C CA . ILE A 1 210 ? 12.531 -0.265 -15.344 1 95.94 210 ILE A CA 1
ATOM 1672 C C . ILE A 1 210 ? 12.32 -0.541 -16.828 1 95.94 210 ILE A C 1
ATOM 1674 O O . ILE A 1 210 ? 11.961 -1.655 -17.219 1 95.94 210 ILE A O 1
ATOM 1678 N N . ARG A 1 211 ? 12.539 0.484 -17.641 1 96.25 211 ARG A N 1
ATOM 1679 C CA . ARG A 1 211 ? 12.383 0.353 -19.078 1 96.25 211 ARG A CA 1
ATOM 1680 C C . ARG A 1 211 ? 13.648 -0.208 -19.719 1 96.25 211 ARG A C 1
ATOM 1682 O O . ARG A 1 211 ? 14.742 -0.073 -19.172 1 96.25 211 ARG A O 1
ATOM 1689 N N . PRO A 1 212 ? 13.445 -0.751 -20.891 1 97.44 212 PRO A N 1
ATOM 1690 C CA . PRO A 1 212 ? 14.562 -1.429 -21.547 1 97.44 212 PRO A CA 1
ATOM 1691 C C . PRO A 1 212 ? 15.734 -0.491 -21.828 1 97.44 212 PRO A C 1
ATOM 1693 O O . PRO A 1 212 ? 16.875 -0.945 -21.969 1 97.44 212 PRO A O 1
ATOM 1696 N N . GLN A 1 213 ? 15.5 0.829 -21.906 1 97.44 213 GLN A N 1
ATOM 1697 C CA . GLN A 1 213 ? 16.562 1.762 -22.266 1 97.44 213 GLN A CA 1
ATOM 1698 C C . GLN A 1 213 ? 17.344 2.215 -21.031 1 97.44 213 GLN A C 1
ATOM 1700 O O . GLN A 1 213 ? 18.406 2.82 -21.156 1 97.44 213 GLN A O 1
ATOM 1705 N N . GLN A 1 214 ? 16.891 1.85 -19.859 1 98.56 214 GLN A N 1
ATOM 1706 C CA . GLN A 1 214 ? 17.469 2.416 -18.641 1 98.56 214 GLN A CA 1
ATOM 1707 C C . GLN A 1 214 ? 18.75 1.696 -18.234 1 98.56 214 GLN A C 1
ATOM 1709 O O . GLN A 1 214 ? 19.672 2.311 -17.703 1 98.56 214 GLN A O 1
ATOM 1714 N N . PRO A 1 215 ? 18.859 0.393 -18.453 1 98.81 215 PRO A N 1
ATOM 1715 C CA . PRO A 1 215 ? 20.125 -0.265 -18.094 1 98.81 215 PRO A CA 1
ATOM 1716 C C . PRO A 1 215 ? 21.312 0.3 -18.844 1 98.81 215 PRO A C 1
ATOM 1718 O O . PRO A 1 215 ? 21.266 0.448 -20.062 1 98.81 215 PRO A O 1
ATOM 1721 N N . VAL A 1 216 ? 22.297 0.615 -18.062 1 98.81 216 VAL A N 1
ATOM 1722 C CA . VAL A 1 216 ? 23.531 1.172 -18.594 1 98.81 216 VAL A CA 1
ATOM 1723 C C . VAL A 1 216 ? 24.594 0.077 -18.688 1 98.81 216 VAL A C 1
ATOM 1725 O O . VAL A 1 216 ? 25.547 0.19 -19.453 1 98.81 216 VAL A O 1
ATOM 1728 N N . THR A 1 217 ? 24.422 -0.963 -17.953 1 98.81 217 THR A N 1
ATOM 1729 C CA . THR A 1 217 ? 25.375 -2.068 -17.891 1 98.81 217 THR A CA 1
ATOM 1730 C C . THR A 1 217 ? 24.734 -3.367 -18.359 1 98.81 217 THR A C 1
ATOM 1732 O O . THR A 1 217 ? 23.516 -3.416 -18.594 1 98.81 217 THR A O 1
ATOM 1735 N N . ASP A 1 218 ? 25.594 -4.395 -18.516 1 98.69 218 ASP A N 1
ATOM 1736 C CA . ASP A 1 218 ? 25.047 -5.746 -18.625 1 98.69 218 ASP A CA 1
ATOM 1737 C C . ASP A 1 218 ? 24.422 -6.195 -17.312 1 98.69 218 ASP A C 1
ATOM 1739 O O . ASP A 1 218 ? 24.375 -5.43 -16.344 1 98.69 218 ASP A O 1
ATOM 1743 N N . TYR A 1 219 ? 23.797 -7.309 -17.375 1 98.75 219 TYR A N 1
ATOM 1744 C CA . TYR A 1 219 ? 23.203 -7.906 -16.188 1 98.75 219 TYR A CA 1
ATOM 1745 C C . TYR A 1 219 ? 24.172 -8.883 -15.523 1 98.75 219 TYR A C 1
ATOM 1747 O O . TYR A 1 219 ? 24.859 -9.641 -16.203 1 98.75 219 TYR A O 1
ATOM 1755 N N . TYR A 1 220 ? 24.266 -8.82 -14.25 1 98.81 220 TYR A N 1
ATOM 1756 C CA . TYR A 1 220 ? 25.078 -9.766 -13.492 1 98.81 220 TYR A CA 1
ATOM 1757 C C . TYR A 1 220 ? 24.203 -10.688 -12.656 1 98.81 220 TYR A C 1
ATOM 1759 O O . TYR A 1 220 ? 23.266 -10.234 -11.992 1 98.81 220 TYR A O 1
ATOM 1767 N N . THR A 1 221 ? 24.516 -11.953 -12.688 1 98.75 221 THR A N 1
ATOM 1768 C CA . THR A 1 221 ? 23.781 -12.93 -11.867 1 98.75 221 THR A CA 1
ATOM 1769 C C . THR A 1 221 ? 24.266 -12.883 -10.422 1 98.75 221 THR A C 1
ATOM 1771 O O . THR A 1 221 ? 25.406 -13.258 -10.125 1 98.75 221 THR A O 1
ATOM 1774 N N . LEU A 1 222 ? 23.391 -12.461 -9.578 1 98.25 222 LEU A N 1
ATOM 1775 C CA . LEU A 1 222 ? 23.719 -12.422 -8.164 1 98.25 222 LEU A CA 1
ATOM 1776 C C . LEU A 1 222 ? 23.609 -13.812 -7.539 1 98.25 222 LEU A C 1
ATOM 1778 O O . LEU A 1 222 ? 24.438 -14.203 -6.723 1 98.25 222 LEU A O 1
ATOM 1782 N N . ARG A 1 223 ? 22.578 -14.492 -7.887 1 96.88 223 ARG A N 1
ATOM 1783 C CA . ARG A 1 223 ? 22.281 -15.781 -7.273 1 96.88 223 ARG A CA 1
ATOM 1784 C C . ARG A 1 223 ? 21.391 -16.625 -8.188 1 96.88 223 ARG A C 1
ATOM 1786 O O . ARG A 1 223 ? 20.438 -16.125 -8.781 1 96.88 223 ARG A O 1
ATOM 1793 N N . GLU A 1 224 ? 21.781 -17.859 -8.328 1 97.31 224 GLU A N 1
ATOM 1794 C CA . GLU A 1 224 ? 20.922 -18.875 -8.953 1 97.31 224 GLU A CA 1
ATOM 1795 C C . GLU A 1 224 ? 20.406 -19.875 -7.918 1 97.31 224 GLU A C 1
ATOM 1797 O O . GLU A 1 224 ? 21.188 -20.484 -7.199 1 97.31 224 GLU A O 1
ATOM 1802 N N . TYR A 1 225 ? 19.109 -19.969 -7.84 1 95.62 225 TYR A N 1
ATOM 1803 C CA . TYR A 1 225 ? 18.484 -20.938 -6.945 1 95.62 225 TYR A CA 1
ATOM 1804 C C . TYR A 1 225 ? 18 -22.156 -7.715 1 95.62 225 TYR A C 1
ATOM 1806 O O . TYR A 1 225 ? 17.359 -22.031 -8.758 1 95.62 225 TYR A O 1
ATOM 1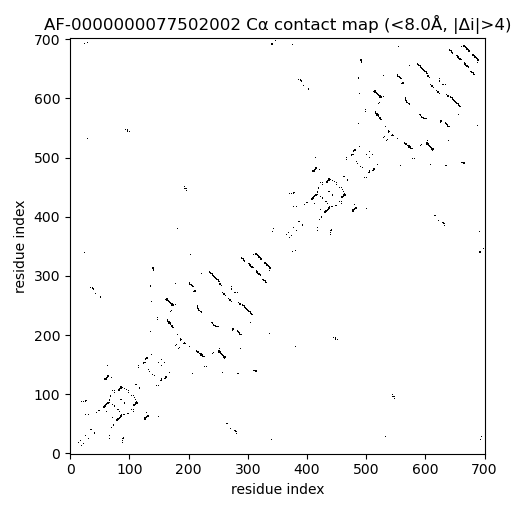814 N N . ASP A 1 226 ? 18.422 -23.328 -7.246 1 97.31 226 ASP A N 1
ATOM 1815 C CA . ASP A 1 226 ? 17.781 -24.594 -7.562 1 97.31 226 ASP A CA 1
ATOM 1816 C C . ASP A 1 226 ? 16.969 -25.109 -6.371 1 97.31 226 ASP A C 1
ATOM 1818 O O . ASP A 1 226 ? 17.531 -25.641 -5.41 1 97.31 226 ASP A O 1
ATOM 1822 N N . TRP A 1 227 ? 15.688 -24.969 -6.492 1 95.12 227 TRP A N 1
ATOM 1823 C CA . TRP A 1 227 ? 14.82 -25.234 -5.344 1 95.12 227 TRP A CA 1
ATOM 1824 C C . TRP A 1 227 ? 14.727 -26.734 -5.062 1 95.12 227 TRP A C 1
ATOM 1826 O O . TRP A 1 227 ? 14.266 -27.141 -3.994 1 95.12 227 TRP A O 1
ATOM 1836 N N . ASN A 1 228 ? 15.133 -27.516 -5.996 1 96.81 228 ASN A N 1
ATOM 1837 C CA . ASN A 1 228 ? 15.156 -28.953 -5.742 1 96.81 228 ASN A CA 1
ATOM 1838 C C . ASN A 1 228 ? 16.172 -29.312 -4.672 1 96.81 228 ASN A C 1
ATOM 1840 O O . ASN A 1 228 ? 16.031 -30.328 -3.99 1 96.81 228 ASN A O 1
ATOM 1844 N N . THR A 1 229 ? 17.156 -28.406 -4.547 1 96.75 229 THR A N 1
ATOM 1845 C CA . THR A 1 229 ? 18.25 -28.812 -3.652 1 96.75 229 THR A CA 1
ATOM 1846 C C . THR A 1 229 ? 18.547 -27.703 -2.648 1 96.75 229 THR A C 1
ATOM 1848 O O . THR A 1 229 ? 19.25 -27.922 -1.656 1 96.75 229 THR A O 1
ATOM 1851 N N . CYS A 1 230 ? 18 -26.531 -2.883 1 95.75 230 CYS A N 1
ATOM 1852 C CA . CYS A 1 230 ? 18.328 -25.391 -2.047 1 95.75 230 CYS A CA 1
ATOM 1853 C C . CYS A 1 230 ? 18.031 -25.672 -0.581 1 95.75 230 CYS A C 1
ATOM 1855 O O . CYS A 1 230 ? 16.953 -26.156 -0.248 1 95.75 230 CYS A O 1
ATOM 1857 N N . ARG A 1 231 ? 19.016 -25.406 0.321 1 95 231 ARG A N 1
ATOM 1858 C CA . ARG A 1 231 ? 18.828 -25.531 1.764 1 95 231 ARG A CA 1
ATOM 1859 C C . ARG A 1 231 ? 18.422 -24.203 2.389 1 95 231 ARG A C 1
ATOM 1861 O O . ARG A 1 231 ? 18.641 -23.141 1.8 1 95 231 ARG A O 1
ATOM 1868 N N . LEU A 1 232 ? 17.891 -24.266 3.553 1 90.62 232 LEU A N 1
ATOM 1869 C CA . LEU A 1 232 ? 17.391 -23.094 4.254 1 90.62 232 LEU A CA 1
ATOM 1870 C C . LEU A 1 232 ? 18.5 -22.062 4.445 1 90.62 232 LEU A C 1
ATOM 1872 O O . LEU A 1 232 ? 18.25 -20.859 4.32 1 90.62 232 LEU A O 1
ATOM 1876 N N . ASP A 1 233 ? 19.688 -22.453 4.773 1 91.5 233 ASP A N 1
ATOM 1877 C CA . ASP A 1 233 ? 20.797 -21.547 5.09 1 91.5 233 ASP A CA 1
ATOM 1878 C C . ASP A 1 233 ? 21.406 -20.969 3.82 1 91.5 233 ASP A C 1
ATOM 1880 O O . ASP A 1 233 ? 22.344 -20.172 3.889 1 91.5 233 ASP A O 1
ATOM 1884 N N . GLU A 1 234 ? 20.859 -21.375 2.635 1 93.31 234 GLU A N 1
ATOM 1885 C CA . GLU A 1 234 ? 21.391 -20.906 1.359 1 93.31 234 GLU A CA 1
ATOM 1886 C C . GLU A 1 234 ? 20.5 -19.812 0.751 1 93.31 234 GLU A C 1
ATOM 1888 O O . GLU A 1 234 ? 20.844 -19.25 -0.289 1 93.31 234 GLU A O 1
ATOM 1893 N N . ILE A 1 235 ? 19.422 -19.547 1.357 1 91.56 235 ILE A N 1
ATOM 1894 C CA . ILE A 1 235 ? 18.438 -18.625 0.798 1 91.56 235 ILE A CA 1
ATOM 1895 C C . ILE A 1 235 ? 19 -17.219 0.791 1 91.56 235 ILE A C 1
ATOM 1897 O O . ILE A 1 235 ? 18.938 -16.516 -0.23 1 91.56 235 ILE A O 1
ATOM 1901 N N . PHE A 1 236 ? 19.547 -16.797 1.891 1 91.31 236 PHE A N 1
ATOM 1902 C CA . PHE A 1 236 ? 20.203 -15.5 1.966 1 91.31 236 PHE A CA 1
ATOM 1903 C C . PHE A 1 236 ? 21.688 -15.633 1.623 1 91.31 236 PHE A C 1
ATOM 1905 O O . PHE A 1 236 ? 22.281 -16.688 1.833 1 91.31 236 PHE A O 1
ATOM 1912 N N . PHE A 1 237 ? 22.203 -14.562 1.055 1 94.38 237 PHE A N 1
ATOM 1913 C CA . PHE A 1 237 ? 23.547 -14.742 0.491 1 94.38 237 PHE A CA 1
ATOM 1914 C C . PHE A 1 237 ? 24.281 -13.406 0.405 1 94.38 237 PHE A C 1
ATOM 1916 O O . PHE A 1 237 ? 23.672 -12.344 0.595 1 94.38 237 PHE A O 1
ATOM 1923 N N . THR A 1 238 ? 25.516 -13.508 0.245 1 97.62 238 THR A N 1
ATOM 1924 C CA . THR A 1 238 ? 26.406 -12.438 -0.207 1 97.62 238 THR A CA 1
ATOM 1925 C C . THR A 1 238 ? 27.062 -12.812 -1.527 1 97.62 238 THR A C 1
ATOM 1927 O O . THR A 1 238 ? 27.516 -13.945 -1.707 1 97.62 238 THR A O 1
ATOM 1930 N N . SER A 1 239 ? 27.047 -11.922 -2.414 1 98.19 239 SER A N 1
ATOM 1931 C CA . SER A 1 239 ? 27.625 -12.164 -3.729 1 98.19 239 SER A CA 1
ATOM 1932 C C . SER A 1 239 ? 28.438 -10.953 -4.199 1 98.19 239 SER A C 1
ATOM 1934 O O . SER A 1 239 ? 28 -9.812 -4.039 1 98.19 239 SER A O 1
ATOM 1936 N N . PRO A 1 240 ? 29.625 -11.234 -4.707 1 98.5 240 PRO A N 1
ATOM 1937 C CA . PRO A 1 240 ? 30.219 -10.156 -5.492 1 98.5 240 PRO A CA 1
ATOM 1938 C C . PRO A 1 240 ? 29.469 -9.891 -6.797 1 98.5 240 PRO A C 1
ATOM 1940 O O . PRO A 1 240 ? 28.609 -10.688 -7.195 1 98.5 240 PRO A O 1
ATOM 1943 N N . PHE A 1 241 ? 29.625 -8.703 -7.371 1 98.69 241 PHE A N 1
ATOM 1944 C CA . PHE A 1 241 ? 29.109 -8.445 -8.703 1 98.69 241 PHE A CA 1
ATOM 1945 C C . PHE A 1 241 ? 30.047 -7.551 -9.492 1 98.69 241 PHE A C 1
ATOM 1947 O O . PHE A 1 241 ? 30.875 -6.844 -8.914 1 98.69 241 PHE A O 1
ATOM 1954 N N . LYS A 1 242 ? 29.984 -7.734 -10.734 1 98.56 242 LYS A N 1
ATOM 1955 C CA . LYS A 1 242 ? 30.734 -6.945 -11.719 1 98.56 242 LYS A CA 1
ATOM 1956 C C . LYS A 1 242 ? 29.828 -6.523 -12.875 1 98.56 242 LYS A C 1
ATOM 1958 O O . LYS A 1 242 ? 29.281 -7.367 -13.586 1 98.56 242 LYS A O 1
ATOM 1963 N N . LEU A 1 243 ? 29.719 -5.211 -13.07 1 98.81 243 LEU A N 1
ATOM 1964 C CA . LEU A 1 243 ? 28.828 -4.664 -14.078 1 98.81 243 LEU A CA 1
ATOM 1965 C C . LEU A 1 243 ? 29.609 -3.924 -15.156 1 98.81 243 LEU A C 1
ATOM 1967 O O . LEU A 1 243 ? 30.203 -2.879 -14.891 1 98.81 243 LEU A O 1
ATOM 1971 N N . LYS A 1 244 ? 29.516 -4.461 -16.328 1 98.81 244 LYS A N 1
ATOM 1972 C CA . LYS A 1 244 ? 30.203 -3.816 -17.438 1 98.81 244 LYS A CA 1
ATOM 1973 C C . LYS A 1 244 ? 29.312 -2.795 -18.125 1 98.81 244 LYS A C 1
ATOM 1975 O O . LYS A 1 244 ? 28.219 -3.133 -18.578 1 98.81 244 LYS A O 1
ATOM 1980 N N . CYS A 1 245 ? 29.844 -1.558 -18.297 1 98.75 245 CYS A N 1
ATOM 1981 C CA . CYS A 1 245 ? 29.078 -0.488 -18.938 1 98.75 245 CYS A CA 1
ATOM 1982 C C . CYS A 1 245 ? 29.031 -0.672 -20.438 1 98.75 245 CYS A C 1
ATOM 1984 O O . CYS A 1 245 ? 30.062 -0.863 -21.078 1 98.75 245 CYS A O 1
ATOM 1986 N N . ASN A 1 246 ? 27.812 -0.532 -20.953 1 98.5 246 ASN A N 1
ATOM 1987 C CA . ASN A 1 246 ? 27.625 -0.751 -22.391 1 98.5 246 ASN A CA 1
ATOM 1988 C C . ASN A 1 246 ? 27.609 0.566 -23.156 1 98.5 246 ASN A C 1
ATOM 1990 O O . ASN A 1 246 ? 27.625 0.57 -24.391 1 98.5 246 ASN A O 1
ATOM 1994 N N . ARG A 1 247 ? 27.531 1.657 -22.453 1 98.5 247 ARG A N 1
ATOM 1995 C CA . ARG A 1 247 ? 27.5 2.975 -23.094 1 98.5 247 ARG A CA 1
ATOM 1996 C C . ARG A 1 247 ? 27.922 4.059 -22.109 1 98.5 247 ARG A C 1
ATOM 1998 O O . ARG A 1 247 ? 27.969 3.824 -20.891 1 98.5 247 ARG A O 1
ATOM 2005 N N . LYS A 1 248 ? 28.25 5.16 -22.719 1 98.62 248 LYS A N 1
ATOM 2006 C CA . LYS A 1 248 ? 28.438 6.348 -21.891 1 98.62 248 LYS A CA 1
ATOM 2007 C C . LYS A 1 248 ? 27.094 6.887 -21.375 1 98.62 248 LYS A C 1
ATOM 2009 O O . LYS A 1 248 ? 26.188 7.145 -22.172 1 98.62 248 LYS A O 1
ATOM 2014 N N . ASP A 1 249 ? 26.984 7.039 -20.094 1 98.69 249 ASP A N 1
ATOM 2015 C CA . ASP A 1 249 ? 25.75 7.535 -19.5 1 98.69 249 ASP A CA 1
ATOM 2016 C C . ASP A 1 249 ? 25.953 7.832 -18.016 1 98.69 249 ASP A C 1
ATOM 2018 O O . ASP A 1 249 ? 27.078 7.734 -17.5 1 98.69 249 ASP A O 1
ATOM 2022 N N . THR A 1 250 ? 24.938 8.211 -17.328 1 98.75 250 THR A N 1
ATOM 2023 C CA . THR A 1 250 ? 24.969 8.445 -15.891 1 98.75 250 THR A CA 1
ATOM 2024 C C . THR A 1 250 ? 24.219 7.344 -15.148 1 98.75 250 THR A C 1
ATOM 2026 O O . THR A 1 250 ? 23.062 7.051 -15.453 1 98.75 250 THR A O 1
ATOM 2029 N N . VAL A 1 251 ? 24.922 6.762 -14.188 1 98.75 251 VAL A N 1
ATOM 2030 C CA . VAL A 1 251 ? 24.297 5.758 -13.328 1 98.75 251 VAL A CA 1
ATOM 2031 C C . VAL A 1 251 ? 23.75 6.43 -12.078 1 98.75 251 VAL A C 1
ATOM 2033 O O . VAL A 1 251 ? 24.484 7.09 -11.336 1 98.75 251 VAL A O 1
ATOM 2036 N N . HIS A 1 252 ? 22.422 6.246 -11.867 1 98.5 252 HIS A N 1
ATOM 2037 C CA . HIS A 1 252 ? 21.766 6.82 -10.703 1 98.5 252 HIS A CA 1
ATOM 2038 C C . HIS A 1 252 ? 21.484 5.754 -9.648 1 98.5 252 HIS A C 1
ATOM 2040 O O . HIS A 1 252 ? 21.453 6.051 -8.453 1 98.5 252 HIS A O 1
ATOM 2046 N N . SER A 1 253 ? 21.219 4.527 -10.117 1 98.56 253 SER A N 1
ATOM 2047 C CA . SER A 1 253 ? 20.75 3.473 -9.219 1 98.56 253 SER A CA 1
ATOM 2048 C C . SER A 1 253 ? 21.219 2.1 -9.688 1 98.56 253 SER A C 1
ATOM 2050 O O . SER A 1 253 ? 21.641 1.941 -10.836 1 98.56 253 SER A O 1
ATOM 2052 N N . LEU A 1 254 ? 21.203 1.182 -8.758 1 98.69 254 LEU A N 1
ATOM 2053 C CA . LEU A 1 254 ? 21.25 -0.243 -9.07 1 98.69 254 LEU A CA 1
ATOM 2054 C C . LEU A 1 254 ? 19.844 -0.848 -9.047 1 98.69 254 LEU A C 1
ATOM 2056 O O . LEU A 1 254 ? 19 -0.427 -8.266 1 98.69 254 LEU A O 1
ATOM 2060 N N . ALA A 1 255 ? 19.641 -1.801 -9.953 1 98.38 255 ALA A N 1
ATOM 2061 C CA . ALA A 1 255 ? 18.344 -2.463 -10.039 1 98.38 255 ALA A CA 1
ATOM 2062 C C . ALA A 1 255 ? 18.484 -3.975 -9.898 1 98.38 255 ALA A C 1
ATOM 2064 O O . ALA A 1 255 ? 19.438 -4.566 -10.43 1 98.38 255 ALA A O 1
ATOM 2065 N N . VAL A 1 256 ? 17.516 -4.547 -9.211 1 97.62 256 VAL A N 1
ATOM 2066 C CA . VAL A 1 256 ? 17.484 -5.992 -9.031 1 97.62 256 VAL A CA 1
ATOM 2067 C C . VAL A 1 256 ? 16.172 -6.551 -9.594 1 97.62 256 VAL A C 1
ATOM 2069 O O . VAL A 1 256 ? 15.109 -5.949 -9.422 1 97.62 256 VAL A O 1
ATOM 2072 N N . PHE A 1 257 ? 16.281 -7.648 -10.289 1 97.25 257 PHE A N 1
ATOM 2073 C CA . PHE A 1 257 ? 15.133 -8.352 -10.852 1 97.25 257 PHE A CA 1
ATOM 2074 C C . PHE A 1 257 ? 15.406 -9.844 -10.953 1 97.25 257 PHE A C 1
ATOM 2076 O O . PHE A 1 257 ? 16.516 -10.305 -10.641 1 97.25 257 PHE A O 1
ATOM 2083 N N . PHE A 1 258 ? 14.367 -10.656 -11.328 1 96.56 258 PHE A N 1
ATOM 2084 C CA . PHE A 1 258 ? 14.594 -12.094 -11.266 1 96.56 258 PHE A CA 1
ATOM 2085 C C . PHE A 1 258 ? 13.836 -12.812 -12.375 1 96.56 258 PHE A C 1
ATOM 2087 O O . PHE A 1 258 ? 12.906 -12.25 -12.961 1 96.56 258 PHE A O 1
ATOM 2094 N N . ASP A 1 259 ? 14.32 -13.977 -12.688 1 97.19 259 ASP A N 1
ATOM 2095 C CA . ASP A 1 259 ? 13.664 -14.93 -13.586 1 97.19 259 ASP A CA 1
ATOM 2096 C C . ASP A 1 259 ? 13.18 -16.156 -12.82 1 97.19 259 ASP A C 1
ATOM 2098 O O . ASP A 1 259 ? 13.805 -16.578 -11.844 1 97.19 259 ASP A O 1
ATOM 2102 N N . CYS A 1 260 ? 12.07 -16.672 -13.273 1 95.94 260 CYS A N 1
ATOM 2103 C CA . CYS A 1 260 ? 11.516 -17.938 -12.812 1 95.94 260 CYS A CA 1
ATOM 2104 C C . CYS A 1 260 ? 11.477 -18.969 -13.938 1 95.94 260 CYS A C 1
ATOM 2106 O O . CYS A 1 260 ? 10.859 -18.719 -14.977 1 95.94 260 CYS A O 1
ATOM 2108 N N . GLU A 1 261 ? 12.062 -20.094 -13.695 1 97.31 261 GLU A N 1
ATOM 2109 C CA . GLU A 1 261 ? 12.133 -21.125 -14.727 1 97.31 261 GLU A CA 1
ATOM 2110 C C . GLU A 1 261 ? 11.391 -22.375 -14.305 1 97.31 261 GLU A C 1
ATOM 2112 O O . GLU A 1 261 ? 11.484 -22.797 -13.148 1 97.31 261 GLU A O 1
ATOM 2117 N N . PHE A 1 262 ? 10.633 -22.922 -15.242 1 97.56 262 PHE A N 1
ATOM 2118 C CA . PHE A 1 262 ? 10.023 -24.234 -15.148 1 97.56 262 PHE A CA 1
ATOM 2119 C C . PHE A 1 262 ? 10.758 -25.234 -16.031 1 97.56 262 PHE A C 1
ATOM 2121 O O . PHE A 1 262 ? 10.305 -25.547 -17.141 1 97.56 262 PHE A O 1
ATOM 2128 N N . SER A 1 263 ? 11.758 -25.828 -15.461 1 96.88 263 SER A N 1
ATOM 2129 C CA . SER A 1 263 ? 12.719 -26.547 -16.297 1 96.88 263 SER A CA 1
ATOM 2130 C C . SER A 1 263 ? 12.172 -27.906 -16.719 1 96.88 263 SER A C 1
ATOM 2132 O O . SER A 1 263 ? 12.68 -28.516 -17.656 1 96.88 263 SER A O 1
ATOM 2134 N N . ALA A 1 264 ? 11.156 -28.375 -16 1 95.69 264 ALA A N 1
ATOM 2135 C CA . ALA A 1 264 ? 10.602 -29.688 -16.328 1 95.69 264 ALA A CA 1
ATOM 2136 C C . ALA A 1 264 ? 9.703 -29.609 -17.562 1 95.69 264 ALA A C 1
ATOM 2138 O O . ALA A 1 264 ? 9.328 -30.641 -18.125 1 95.69 264 ALA A O 1
ATOM 2139 N N . CYS A 1 265 ? 9.375 -28.406 -18.016 1 96.44 265 CYS A N 1
ATOM 2140 C CA . CYS A 1 265 ? 8.477 -28.25 -19.156 1 96.44 265 CYS A CA 1
ATOM 2141 C C . CYS A 1 265 ? 9.164 -28.672 -20.453 1 96.44 265 CYS A C 1
ATOM 2143 O O . CYS A 1 265 ? 10.391 -28.672 -20.531 1 96.44 265 CYS A O 1
ATOM 2145 N N . SER A 1 266 ? 8.359 -29.016 -21.453 1 95.25 266 SER A N 1
ATOM 2146 C CA . SER A 1 266 ? 8.859 -29.531 -22.734 1 95.25 266 SER A CA 1
ATOM 2147 C C . SER A 1 266 ? 9.602 -28.453 -23.516 1 95.25 266 SER A C 1
ATOM 2149 O O . SER A 1 266 ? 10.5 -28.75 -24.297 1 95.25 266 SER A O 1
ATOM 2151 N N . THR A 1 267 ? 9.188 -27.234 -23.344 1 95.62 267 THR A N 1
ATOM 2152 C CA . THR A 1 267 ? 9.828 -26.094 -23.969 1 95.62 267 THR A CA 1
ATOM 2153 C C . THR A 1 267 ? 10.375 -25.125 -22.922 1 95.62 267 THR A C 1
ATOM 2155 O O . THR A 1 267 ? 9.977 -25.188 -21.75 1 95.62 267 THR A O 1
ATOM 2158 N N . LYS A 1 268 ? 11.281 -24.359 -23.406 1 94.81 268 LYS A N 1
ATOM 2159 C CA . LYS A 1 268 ? 11.82 -23.344 -22.5 1 94.81 268 LYS A CA 1
ATOM 2160 C C . LYS A 1 268 ? 10.711 -22.453 -21.938 1 94.81 268 LYS A C 1
ATOM 2162 O O . LYS A 1 268 ? 10.023 -21.766 -22.703 1 94.81 268 LYS A O 1
ATOM 2167 N N . THR A 1 269 ? 10.477 -22.531 -20.625 1 97.25 269 THR A N 1
ATOM 2168 C CA . THR A 1 269 ? 9.414 -21.812 -19.922 1 97.25 269 THR A CA 1
ATOM 2169 C C . THR A 1 269 ? 9.992 -20.953 -18.797 1 97.25 269 THR A C 1
ATOM 2171 O O . THR A 1 269 ? 10.336 -21.469 -17.734 1 97.25 269 THR A O 1
ATOM 2174 N N . VAL A 1 270 ? 10.172 -19.641 -19.156 1 97.75 270 VAL A N 1
ATOM 2175 C CA . VAL A 1 270 ? 10.797 -18.719 -18.203 1 97.75 270 VAL A CA 1
ATOM 2176 C C . VAL A 1 270 ? 9.953 -17.453 -18.078 1 97.75 270 VAL A C 1
ATOM 2178 O O . VAL A 1 270 ? 9.562 -16.859 -19.094 1 97.75 270 VAL A O 1
ATOM 2181 N N . LEU A 1 271 ? 9.594 -17.078 -16.875 1 96.94 271 LEU A N 1
ATOM 2182 C CA . LEU A 1 271 ? 8.984 -15.797 -16.562 1 96.94 271 LEU A CA 1
ATOM 2183 C C . LEU A 1 271 ? 10.023 -14.805 -16.047 1 96.94 271 LEU A C 1
ATOM 2185 O O . LEU A 1 271 ? 10.688 -15.07 -15.039 1 96.94 271 LEU A O 1
ATOM 2189 N N . SER A 1 272 ? 10.141 -13.664 -16.688 1 97.25 272 SER A N 1
ATOM 2190 C CA . SER A 1 272 ? 11.141 -12.68 -16.312 1 97.25 272 SER A CA 1
ATOM 2191 C C . SER A 1 272 ? 10.492 -11.391 -15.797 1 97.25 272 SER A C 1
ATOM 2193 O O . SER A 1 272 ? 9.477 -10.953 -16.328 1 97.25 272 SER A O 1
ATOM 2195 N N . THR A 1 273 ? 11.094 -10.812 -14.773 1 96.06 273 THR A N 1
ATOM 2196 C CA . THR A 1 273 ? 10.719 -9.469 -14.328 1 96.06 273 THR A CA 1
ATOM 2197 C C . THR A 1 273 ? 11.695 -8.43 -14.859 1 96.06 273 THR A C 1
ATOM 21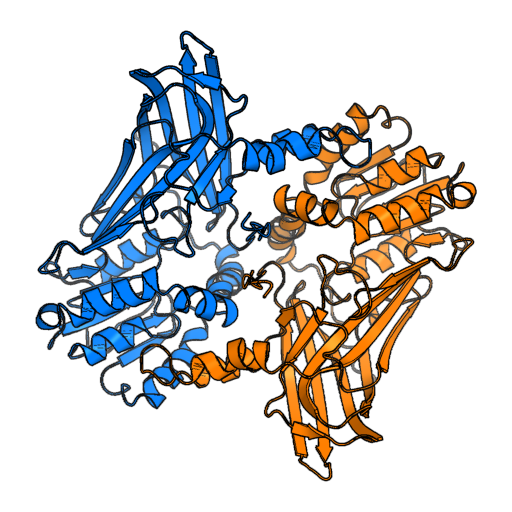99 O O . THR A 1 273 ? 11.688 -7.277 -14.414 1 96.06 273 THR A O 1
ATOM 2202 N N . GLY A 1 274 ? 12.57 -8.812 -15.734 1 97.12 274 GLY A N 1
ATOM 2203 C CA . GLY A 1 274 ? 13.609 -7.934 -16.25 1 97.12 274 GLY A CA 1
ATOM 2204 C C . GLY A 1 274 ? 13.062 -6.816 -17.125 1 97.12 274 GLY A C 1
ATOM 2205 O O . GLY A 1 274 ? 11.891 -6.84 -17.516 1 97.12 274 GLY A O 1
ATOM 2206 N N . PRO A 1 275 ? 13.914 -5.875 -17.453 1 96.81 275 PRO A N 1
ATOM 2207 C CA . PRO A 1 275 ? 13.492 -4.668 -18.156 1 96.81 275 PRO A CA 1
ATOM 2208 C C . PRO A 1 275 ? 12.953 -4.965 -19.562 1 96.81 275 PRO A C 1
ATOM 2210 O O . PRO A 1 275 ? 12.141 -4.203 -20.094 1 96.81 275 PRO A O 1
ATOM 2213 N N . GLU A 1 276 ? 13.336 -6.031 -20.141 1 96.56 276 GLU A N 1
ATOM 2214 C CA . GLU A 1 276 ? 12.93 -6.34 -21.516 1 96.56 276 GLU A CA 1
ATOM 2215 C C . GLU A 1 276 ? 11.641 -7.16 -21.531 1 96.56 276 GLU A C 1
ATOM 2217 O O . GLU A 1 276 ? 11.062 -7.391 -22.594 1 96.56 276 GLU A O 1
ATOM 2222 N N . ALA A 1 277 ? 11.242 -7.629 -20.406 1 96.88 277 ALA A N 1
ATOM 2223 C CA . ALA A 1 277 ? 10.039 -8.453 -20.312 1 96.88 277 ALA A CA 1
ATOM 2224 C C . ALA A 1 277 ? 8.805 -7.602 -20.031 1 96.88 277 ALA A C 1
ATOM 2226 O O . ALA A 1 277 ? 8.922 -6.469 -19.547 1 96.88 277 ALA A O 1
ATOM 2227 N N . PRO A 1 278 ? 7.621 -8.172 -20.422 1 95.81 278 PRO A N 1
ATOM 2228 C CA . PRO A 1 278 ? 6.41 -7.453 -20.016 1 95.81 278 PRO A CA 1
ATOM 2229 C C . PRO A 1 278 ? 6.328 -7.25 -18.5 1 95.81 278 PRO A C 1
ATOM 2231 O O . PRO A 1 278 ? 6.734 -8.125 -17.734 1 95.81 278 PRO A O 1
ATOM 2234 N N . MET A 1 279 ? 5.773 -6.156 -18.172 1 93.94 279 MET A N 1
ATOM 2235 C CA . MET A 1 279 ? 5.73 -5.762 -16.766 1 93.94 279 MET A CA 1
ATOM 2236 C C . MET A 1 279 ? 4.812 -6.688 -15.969 1 93.94 279 MET A C 1
ATOM 2238 O O . MET A 1 279 ? 3.707 -7 -16.406 1 93.94 279 MET A O 1
ATOM 2242 N N . THR A 1 280 ? 5.246 -7.16 -14.859 1 92.56 280 THR A N 1
ATOM 2243 C CA . THR A 1 280 ? 4.449 -7.871 -13.867 1 92.56 280 THR A CA 1
ATOM 2244 C C . THR A 1 280 ? 4.203 -6.988 -12.648 1 92.56 280 THR A C 1
ATOM 2246 O O . THR A 1 280 ? 4.77 -5.902 -12.531 1 92.56 280 THR A O 1
ATOM 2249 N N . HIS A 1 281 ? 3.346 -7.418 -11.719 1 87.5 281 HIS A N 1
ATOM 2250 C CA . HIS A 1 281 ? 3.07 -6.645 -10.516 1 87.5 281 HIS A CA 1
ATOM 2251 C C . HIS A 1 281 ? 4.289 -6.594 -9.602 1 87.5 281 HIS A C 1
ATOM 2253 O O . HIS A 1 281 ? 4.352 -5.77 -8.688 1 87.5 281 HIS A O 1
ATOM 2259 N N . TRP A 1 282 ? 5.27 -7.461 -9.859 1 88.62 282 TRP A N 1
ATOM 2260 C CA . TRP A 1 282 ? 6.469 -7.488 -9.039 1 88.62 282 TRP A CA 1
ATOM 2261 C C . TRP A 1 282 ? 7.391 -6.324 -9.375 1 88.62 282 TRP A C 1
ATOM 2263 O O . TRP A 1 282 ? 8.109 -5.816 -8.516 1 88.62 282 TRP A O 1
ATOM 2273 N N . MET A 1 283 ? 7.379 -5.961 -10.648 1 92 283 MET A N 1
ATOM 2274 C CA . MET A 1 283 ? 8.289 -4.926 -11.125 1 92 283 MET A CA 1
ATOM 2275 C C . MET A 1 283 ? 9.734 -5.246 -10.742 1 92 283 MET A C 1
ATOM 2277 O O . MET A 1 283 ? 10.172 -6.387 -10.883 1 92 283 MET A O 1
ATOM 2281 N N . GLN A 1 284 ? 10.523 -4.164 -10.461 1 95.19 284 GLN A N 1
ATOM 2282 C CA . GLN A 1 284 ? 11.906 -4.305 -10.023 1 95.19 284 GLN A CA 1
ATOM 2283 C C . GLN A 1 284 ? 12.18 -3.48 -8.773 1 95.19 284 GLN A C 1
ATOM 2285 O O . GLN A 1 284 ? 11.336 -2.68 -8.352 1 95.19 284 GLN A O 1
ATOM 2290 N N . LEU A 1 285 ? 13.266 -3.83 -8.117 1 94.19 285 LEU A N 1
ATOM 2291 C CA . LEU A 1 285 ? 13.727 -3.061 -6.961 1 94.19 285 LEU A CA 1
ATOM 2292 C C . LEU A 1 285 ? 14.953 -2.232 -7.312 1 94.19 285 LEU A C 1
ATOM 2294 O O . LEU A 1 285 ? 15.859 -2.713 -7.996 1 94.19 285 LEU A O 1
ATOM 2298 N N . THR A 1 286 ? 14.914 -0.977 -6.879 1 96.75 286 THR A N 1
ATOM 2299 C CA . THR A 1 286 ? 16.047 -0.104 -7.191 1 96.75 286 THR A CA 1
ATOM 2300 C C . THR A 1 286 ? 16.625 0.496 -5.918 1 96.75 286 THR A C 1
ATOM 2302 O O . THR A 1 286 ? 15.906 0.756 -4.957 1 96.75 286 THR A O 1
ATOM 2305 N N . CYS A 1 287 ? 17.906 0.661 -5.891 1 97 287 CYS A N 1
ATOM 2306 C CA . CYS A 1 287 ? 18.688 1.28 -4.828 1 97 287 CYS A CA 1
ATOM 2307 C C . CYS A 1 287 ? 19.516 2.447 -5.363 1 97 287 CYS A C 1
ATOM 2309 O O . CYS A 1 287 ? 20.406 2.258 -6.191 1 97 287 CYS A O 1
ATOM 2311 N N . HIS A 1 288 ? 19.25 3.615 -4.867 1 97.06 288 HIS A N 1
ATOM 2312 C CA . HIS A 1 288 ? 19.953 4.797 -5.348 1 97.06 288 HIS A CA 1
ATOM 2313 C C . HIS A 1 288 ? 21.406 4.801 -4.887 1 97.06 288 HIS A C 1
ATOM 2315 O O . HIS A 1 288 ? 21.703 4.43 -3.75 1 97.06 288 HIS A O 1
ATOM 2321 N N . LEU A 1 289 ? 22.266 5.266 -5.805 1 97.44 289 LEU A N 1
ATOM 2322 C CA . LEU A 1 289 ? 23.625 5.602 -5.371 1 97.44 289 LEU A CA 1
ATOM 2323 C C . LEU A 1 289 ? 23.609 6.84 -4.48 1 97.44 289 LEU A C 1
ATOM 2325 O O . LEU A 1 289 ? 22.672 7.633 -4.52 1 97.44 289 LEU A O 1
ATOM 2329 N N . ASP A 1 290 ? 24.672 6.922 -3.656 1 92.81 290 ASP A N 1
ATOM 2330 C CA . ASP A 1 290 ? 24.812 8.148 -2.873 1 92.81 290 ASP A CA 1
ATOM 2331 C C . ASP A 1 290 ? 24.938 9.367 -3.779 1 92.81 290 ASP A C 1
ATOM 2333 O O . ASP A 1 290 ? 24.281 10.383 -3.566 1 92.81 290 ASP A O 1
ATOM 2337 N N . GLU A 1 291 ? 25.797 9.195 -4.77 1 93.25 291 GLU A N 1
ATOM 2338 C CA . GLU A 1 291 ? 26 10.195 -5.812 1 93.25 291 GLU A CA 1
ATOM 2339 C C . GLU A 1 291 ? 26.016 9.555 -7.195 1 93.25 291 GLU A C 1
ATOM 2341 O O . GLU A 1 291 ? 26.812 8.656 -7.473 1 93.25 291 GLU A O 1
ATOM 2346 N N . PRO A 1 292 ? 25.062 10.055 -8.016 1 97.19 292 PRO A N 1
ATOM 2347 C CA . PRO A 1 292 ? 25.125 9.547 -9.383 1 97.19 292 PRO A CA 1
ATOM 2348 C C . PRO A 1 292 ? 26.5 9.719 -10.016 1 97.19 292 PRO A C 1
ATOM 2350 O O . PRO A 1 292 ? 27.219 10.656 -9.68 1 97.19 292 PRO A O 1
ATOM 2353 N N . VAL A 1 293 ? 26.844 8.859 -10.953 1 98.5 293 VAL A N 1
ATOM 2354 C CA . VAL A 1 293 ? 28.188 8.891 -11.5 1 98.5 293 VAL A CA 1
ATOM 2355 C C . VAL A 1 293 ? 28.141 8.703 -13.016 1 98.5 293 VAL A C 1
ATOM 2357 O O . VAL A 1 293 ? 27.375 7.875 -13.516 1 98.5 293 VAL A O 1
ATOM 2360 N N . GLU A 1 294 ? 28.859 9.508 -13.727 1 98.56 294 GLU A N 1
ATOM 2361 C CA . GLU A 1 294 ? 29.031 9.312 -15.164 1 98.56 294 GLU A CA 1
ATOM 2362 C C . GLU A 1 294 ? 30.016 8.195 -15.453 1 98.56 294 GLU A C 1
ATOM 2364 O O . GLU A 1 294 ? 31.094 8.133 -14.844 1 98.56 294 GLU A O 1
ATOM 2369 N N . VAL A 1 295 ? 29.625 7.336 -16.391 1 98.75 295 VAL A N 1
ATOM 2370 C CA . VAL A 1 295 ? 30.469 6.199 -16.734 1 98.75 295 VAL A CA 1
ATOM 2371 C C . VAL A 1 295 ? 30.688 6.18 -18.25 1 98.75 295 VAL A C 1
ATOM 2373 O O . VAL A 1 295 ? 29.938 6.785 -19.016 1 98.75 295 VAL A O 1
ATOM 2376 N N . ASP A 1 296 ? 31.781 5.516 -18.656 1 98.5 296 ASP A N 1
ATOM 2377 C CA . ASP A 1 296 ? 32.094 5.34 -20.062 1 98.5 296 ASP A CA 1
ATOM 2378 C C . ASP A 1 296 ? 31.953 3.877 -20.484 1 98.5 296 ASP A C 1
ATOM 2380 O O . ASP A 1 296 ? 32.031 2.977 -19.641 1 98.5 296 ASP A O 1
ATOM 2384 N N . LYS A 1 297 ? 31.734 3.795 -21.797 1 98.31 297 LYS A N 1
ATOM 2385 C CA . LYS A 1 297 ? 31.625 2.445 -22.328 1 98.31 297 LYS A CA 1
ATOM 2386 C C . LYS A 1 297 ? 32.844 1.602 -21.984 1 98.31 297 LYS A C 1
ATOM 2388 O O . LYS A 1 297 ? 33.969 2.062 -22.109 1 98.31 297 LYS A O 1
ATOM 2393 N N . GLY A 1 298 ? 32.562 0.377 -21.469 1 98.12 298 GLY A N 1
ATOM 2394 C CA . GLY A 1 298 ? 33.656 -0.559 -21.188 1 98.12 298 GLY A CA 1
ATOM 2395 C C . GLY A 1 298 ? 34.094 -0.543 -19.75 1 98.12 298 GLY A C 1
ATOM 2396 O O . GLY A 1 298 ? 34.75 -1.479 -19.281 1 98.12 298 GLY A O 1
ATOM 2397 N N . GLU A 1 299 ? 33.781 0.469 -19.016 1 98.5 299 GLU A N 1
ATOM 2398 C CA . GLU A 1 299 ? 34.125 0.513 -17.594 1 98.5 299 GLU A CA 1
ATOM 2399 C C . GLU A 1 299 ? 33.281 -0.484 -16.797 1 98.5 299 GLU A C 1
ATOM 2401 O O . GLU A 1 299 ? 32.25 -0.946 -17.266 1 98.5 299 GLU A O 1
ATOM 2406 N N . GLU A 1 300 ? 33.875 -0.833 -15.625 1 98.38 300 GLU A N 1
ATOM 2407 C CA . GLU A 1 300 ? 33.219 -1.867 -14.836 1 98.38 300 GLU A CA 1
ATOM 2408 C C . GLU A 1 300 ? 32.969 -1.394 -13.406 1 98.38 300 GLU A C 1
ATOM 2410 O O . GLU A 1 300 ? 33.875 -0.895 -12.742 1 98.38 300 GLU A O 1
ATOM 2415 N N . LEU A 1 301 ? 31.719 -1.478 -13.008 1 98.44 301 LEU A N 1
ATOM 2416 C CA . LEU A 1 301 ? 31.391 -1.277 -11.602 1 98.44 301 LEU A CA 1
ATOM 2417 C C . LEU A 1 301 ? 31.453 -2.594 -10.828 1 98.44 301 LEU A C 1
ATOM 2419 O O . LEU A 1 301 ? 30.812 -3.572 -11.211 1 98.44 301 LEU A O 1
ATOM 2423 N N . GLU A 1 302 ? 32.219 -2.598 -9.766 1 98.19 302 GLU A N 1
ATOM 2424 C CA . GLU A 1 302 ? 32.406 -3.803 -8.961 1 98.19 302 GLU A CA 1
ATOM 2425 C C . GLU A 1 302 ? 31.984 -3.561 -7.512 1 98.19 302 GLU A C 1
ATOM 2427 O O . GLU A 1 302 ? 32.219 -2.479 -6.969 1 98.19 302 GLU A O 1
ATOM 2432 N N . GLY A 1 303 ? 31.359 -4.594 -6.945 1 98.25 303 GLY A N 1
ATOM 2433 C CA . GLY A 1 303 ? 30.938 -4.477 -5.559 1 98.25 303 GLY A CA 1
ATOM 2434 C C . GLY A 1 303 ? 30.453 -5.789 -4.969 1 98.25 303 GLY A C 1
ATOM 2435 O O . GLY A 1 303 ? 30.766 -6.863 -5.488 1 98.25 303 GLY A O 1
ATOM 2436 N N . THR A 1 304 ? 29.922 -5.66 -3.797 1 98.75 304 THR A N 1
ATOM 2437 C CA . THR A 1 304 ? 29.344 -6.789 -3.08 1 98.75 304 THR A CA 1
ATOM 2438 C C . THR A 1 304 ? 27.891 -6.516 -2.727 1 98.75 304 THR A C 1
ATOM 2440 O O . THR A 1 304 ? 27.531 -5.395 -2.352 1 98.75 304 THR A O 1
ATOM 2443 N N . PHE A 1 305 ? 27.062 -7.527 -2.877 1 98.38 305 PHE A N 1
ATOM 2444 C CA . PHE A 1 305 ? 25.641 -7.477 -2.596 1 98.38 305 PHE A CA 1
ATOM 2445 C C . PHE A 1 305 ? 25.25 -8.555 -1.591 1 98.38 305 PHE A C 1
ATOM 2447 O O . PHE A 1 305 ? 25.547 -9.734 -1.787 1 98.38 305 PHE A O 1
ATOM 2454 N N . THR A 1 306 ? 24.594 -8.117 -0.507 1 97.12 306 THR A N 1
ATOM 2455 C CA . THR A 1 306 ? 24.062 -9.055 0.489 1 97.12 306 THR A CA 1
ATOM 2456 C C . THR A 1 306 ? 22.547 -8.93 0.608 1 97.12 306 THR A C 1
ATOM 2458 O O . THR A 1 306 ? 22.031 -7.824 0.758 1 97.12 306 THR A O 1
ATOM 2461 N N . ALA A 1 307 ? 21.875 -10.008 0.469 1 93.19 307 ALA A N 1
ATOM 2462 C CA . ALA A 1 307 ? 20.438 -10.055 0.678 1 93.19 307 ALA A CA 1
ATOM 2463 C C . ALA A 1 307 ? 20.094 -10.758 1.989 1 93.19 307 ALA A C 1
ATOM 2465 O O . ALA A 1 307 ? 20.531 -11.891 2.227 1 93.19 307 ALA A O 1
ATOM 2466 N N . LYS A 1 308 ? 19.266 -10.031 2.748 1 86.19 308 LYS A N 1
ATOM 2467 C CA . LYS A 1 308 ? 18.844 -10.547 4.051 1 86.19 308 LYS A CA 1
ATOM 2468 C C . LYS A 1 308 ? 17.359 -10.312 4.281 1 86.19 308 LYS A C 1
ATOM 2470 O O . LYS A 1 308 ? 16.75 -9.477 3.617 1 86.19 308 LYS A O 1
ATOM 2475 N N . ALA A 1 309 ? 16.875 -11.164 5.18 1 78.19 309 ALA A N 1
ATOM 2476 C CA . ALA A 1 309 ? 15.547 -10.867 5.703 1 78.19 309 ALA A CA 1
ATOM 2477 C C . ALA A 1 309 ? 15.617 -9.82 6.812 1 78.19 309 ALA A C 1
ATOM 2479 O O . ALA A 1 309 ? 16.594 -9.773 7.57 1 78.19 309 ALA A O 1
ATOM 2480 N N . TYR A 1 310 ? 14.609 -8.961 6.75 1 72.94 310 TYR A N 1
ATOM 2481 C CA . TYR A 1 310 ? 14.477 -7.938 7.785 1 72.94 310 TYR A CA 1
ATOM 2482 C C . TYR A 1 310 ? 13.086 -7.984 8.414 1 72.94 310 TYR A C 1
ATOM 2484 O O . TYR A 1 310 ? 12.078 -7.945 7.707 1 72.94 310 TYR A O 1
ATOM 2492 N N . ASN A 1 311 ? 12.984 -8.117 9.695 1 66.06 311 ASN A N 1
ATOM 2493 C CA . ASN A 1 311 ? 11.742 -8.125 10.461 1 66.06 311 ASN A CA 1
ATOM 2494 C C . ASN A 1 311 ? 10.742 -9.125 9.883 1 66.06 311 ASN A C 1
ATOM 2496 O O . ASN A 1 311 ? 9.555 -8.82 9.758 1 66.06 311 ASN A O 1
ATOM 2500 N N . GLY A 1 312 ? 11.219 -10.172 9.391 1 63.09 312 GLY A N 1
ATOM 2501 C CA . GLY A 1 312 ? 10.352 -11.242 8.914 1 63.09 312 GLY A CA 1
ATOM 2502 C C . GLY A 1 312 ? 9.953 -11.086 7.461 1 63.09 312 GLY A C 1
ATOM 2503 O O . GLY A 1 312 ? 10.305 -11.914 6.621 1 63.09 312 GLY A O 1
ATOM 2504 N N . ARG A 1 313 ? 9.227 -9.961 7.102 1 64.75 313 ARG A N 1
ATOM 2505 C CA . ARG A 1 313 ? 8.68 -9.859 5.75 1 64.75 313 ARG A CA 1
ATOM 2506 C C . ARG A 1 313 ? 9.414 -8.797 4.949 1 64.75 313 ARG A C 1
ATOM 2508 O O . ARG A 1 313 ? 9.328 -8.766 3.717 1 64.75 313 ARG A O 1
ATOM 2515 N N . ASP A 1 314 ? 10.188 -8.055 5.664 1 76.5 314 ASP A N 1
ATOM 2516 C CA . ASP A 1 314 ? 10.891 -6.984 4.961 1 76.5 314 ASP A CA 1
ATOM 2517 C C . ASP A 1 314 ? 12.266 -7.445 4.484 1 76.5 314 ASP A C 1
ATOM 2519 O O . ASP A 1 314 ? 12.781 -8.461 4.957 1 76.5 314 ASP A O 1
ATOM 2523 N N . LEU A 1 315 ? 12.719 -6.707 3.467 1 83.25 315 LEU A N 1
ATOM 2524 C CA . LEU A 1 315 ? 13.992 -7.066 2.857 1 83.25 315 LEU A CA 1
ATOM 2525 C C . LEU A 1 315 ? 15.055 -6.023 3.178 1 83.25 315 LEU A C 1
ATOM 2527 O O . LEU A 1 315 ? 14.766 -4.828 3.225 1 83.25 315 LEU A O 1
ATOM 2531 N N . GLN A 1 316 ? 16.234 -6.574 3.412 1 88.31 316 GLN A N 1
ATOM 2532 C CA . GLN A 1 316 ? 17.406 -5.719 3.562 1 88.31 316 GLN A CA 1
ATOM 2533 C C . GLN A 1 316 ? 18.484 -6.082 2.543 1 88.31 316 GLN A C 1
ATOM 2535 O O . GLN A 1 316 ? 18.812 -7.258 2.365 1 88.31 316 GLN A O 1
ATOM 2540 N N . PHE A 1 317 ? 18.984 -5.098 1.854 1 94.5 317 PHE A N 1
ATOM 2541 C CA . PHE A 1 317 ? 20.156 -5.23 0.987 1 94.5 317 PHE A CA 1
ATOM 2542 C C . PHE A 1 317 ? 21.328 -4.445 1.541 1 94.5 317 PHE A C 1
ATOM 2544 O O . PHE A 1 317 ? 21.188 -3.283 1.923 1 94.5 317 PHE A O 1
ATOM 2551 N N . ASP A 1 318 ? 22.422 -5.125 1.649 1 96.81 318 ASP A N 1
ATOM 2552 C CA . ASP A 1 318 ? 23.688 -4.422 1.878 1 96.81 318 ASP A CA 1
ATOM 2553 C C . ASP A 1 318 ? 24.531 -4.363 0.603 1 96.81 318 ASP A C 1
ATOM 2555 O O . ASP A 1 318 ? 24.875 -5.402 0.036 1 96.81 318 ASP A O 1
ATOM 2559 N N . ILE A 1 319 ? 24.844 -3.154 0.213 1 98.44 319 ILE A N 1
ATOM 2560 C CA . ILE A 1 319 ? 25.578 -3.02 -1.038 1 98.44 319 ILE A CA 1
ATOM 2561 C C . ILE A 1 319 ? 26.859 -2.213 -0.799 1 98.44 319 ILE A C 1
ATOM 2563 O O . ILE A 1 319 ? 26.812 -1.133 -0.206 1 98.44 319 ILE A O 1
ATOM 2567 N N . ASP A 1 320 ? 27.922 -2.777 -1.198 1 98.19 320 ASP A N 1
ATOM 2568 C CA . ASP A 1 320 ? 29.203 -2.084 -1.264 1 98.19 320 ASP A CA 1
ATOM 2569 C C . ASP A 1 320 ? 29.672 -1.944 -2.709 1 98.19 320 ASP A C 1
ATOM 2571 O O . ASP A 1 320 ? 29.656 -2.914 -3.471 1 98.19 320 ASP A O 1
ATOM 2575 N N . LEU A 1 321 ? 29.984 -0.765 -3.088 1 97.5 321 LEU A N 1
ATOM 2576 C CA . LEU A 1 321 ? 30.453 -0.447 -4.434 1 97.5 321 LEU A CA 1
ATOM 2577 C C . LEU A 1 321 ? 31.531 0.636 -4.395 1 97.5 321 LEU A C 1
ATOM 2579 O O . LEU A 1 321 ? 31.391 1.62 -3.664 1 97.5 321 LEU A O 1
ATOM 2583 N N . ASP A 1 322 ? 32.656 0.375 -4.977 1 94.62 322 ASP A N 1
ATOM 2584 C CA . ASP A 1 322 ? 33.719 1.343 -5.156 1 94.62 322 ASP A CA 1
ATOM 2585 C C . ASP A 1 322 ? 34.125 1.462 -6.625 1 94.62 322 ASP A C 1
ATOM 2587 O O . ASP A 1 322 ? 34.781 0.569 -7.172 1 94.62 322 ASP A O 1
ATOM 2591 N N . PHE A 1 323 ? 33.75 2.518 -7.242 1 98 323 PHE A N 1
ATOM 2592 C CA . PHE A 1 323 ? 33.969 2.711 -8.672 1 98 323 PHE A CA 1
ATOM 2593 C C . PHE A 1 323 ? 34.844 3.941 -8.922 1 98 323 PHE A C 1
ATOM 2595 O O . PHE A 1 323 ? 34.531 5.027 -8.422 1 98 323 PHE A O 1
ATOM 2602 N N . LYS A 1 324 ? 35.875 3.775 -9.648 1 97.31 324 LYS A N 1
ATOM 2603 C CA . LYS A 1 324 ? 36.75 4.848 -10.141 1 97.31 324 LYS A CA 1
ATOM 2604 C C . LYS A 1 324 ? 36.875 4.809 -11.664 1 97.31 324 LYS A C 1
ATOM 2606 O O . LYS A 1 324 ? 37.594 3.992 -12.211 1 97.31 324 LYS A O 1
ATOM 2611 N N . GLY A 1 325 ? 36.125 5.711 -12.305 1 96.62 325 GLY A N 1
ATOM 2612 C CA . GLY A 1 325 ? 36.125 5.766 -13.758 1 96.62 325 GLY A CA 1
ATOM 2613 C C . GLY A 1 325 ? 36.812 7.016 -14.297 1 96.62 325 GLY A C 1
ATOM 2614 O O . GLY A 1 325 ? 37.312 7.836 -13.531 1 96.62 325 GLY A O 1
ATOM 2615 N N . THR A 1 326 ? 36.844 7.156 -15.586 1 97.25 326 THR A N 1
ATOM 2616 C CA . THR A 1 326 ? 37.5 8.266 -16.266 1 97.25 326 THR A CA 1
ATOM 2617 C C . THR A 1 326 ? 36.719 9.555 -16.109 1 97.25 326 THR A C 1
ATOM 2619 O O . THR A 1 326 ? 37.281 10.648 -16.047 1 97.25 326 THR A O 1
ATOM 2622 N N . LEU A 1 327 ? 35.406 9.367 -16 1 96.94 327 LEU A N 1
ATOM 2623 C CA . LEU A 1 327 ? 34.531 10.531 -16.016 1 96.94 327 LEU A CA 1
ATOM 2624 C C . LEU A 1 327 ? 34.062 10.883 -14.609 1 96.94 327 LEU A C 1
ATOM 2626 O O . LEU A 1 327 ? 33.562 11.977 -14.375 1 96.94 327 LEU A O 1
ATOM 2630 N N . GLY A 1 328 ? 34.219 9.891 -13.695 1 95.88 328 GLY A N 1
ATOM 2631 C CA . GLY A 1 328 ? 33.781 10.109 -12.328 1 95.88 328 GLY A CA 1
ATOM 2632 C C . GLY A 1 328 ? 34 8.906 -11.43 1 95.88 328 GLY A C 1
ATOM 2633 O O . GLY A 1 328 ? 34.469 7.859 -11.891 1 95.88 328 GLY A O 1
ATOM 2634 N N . SER A 1 329 ? 33.812 9.148 -10.109 1 97 329 SER A N 1
ATOM 2635 C CA . SER A 1 329 ? 33.969 8.086 -9.117 1 97 329 SER A CA 1
ATOM 2636 C C . SER A 1 329 ? 32.812 8.117 -8.117 1 97 329 SER A C 1
ATOM 2638 O O . SER A 1 329 ? 32.156 9.141 -7.953 1 97 329 SER A O 1
ATOM 2640 N N . THR A 1 330 ? 32.469 6.969 -7.625 1 96.56 330 THR A N 1
ATOM 2641 C CA . THR A 1 330 ? 31.469 6.883 -6.578 1 96.56 330 THR A CA 1
ATOM 2642 C C . THR A 1 330 ? 31.781 5.738 -5.617 1 96.56 330 THR A C 1
ATOM 2644 O O . THR A 1 330 ? 32.5 4.805 -5.973 1 96.56 330 THR A O 1
ATOM 2647 N N . LYS A 1 331 ? 31.375 5.934 -4.41 1 95.38 331 LYS A N 1
ATOM 2648 C CA . LYS A 1 331 ? 31.453 4.914 -3.367 1 95.38 331 LYS A CA 1
ATOM 2649 C C . LYS A 1 331 ? 30.109 4.727 -2.666 1 95.38 331 LYS A C 1
ATOM 2651 O O . LYS A 1 331 ? 29.406 5.699 -2.395 1 95.38 331 LYS A O 1
ATOM 2656 N N . LEU A 1 332 ? 29.75 3.512 -2.545 1 96.44 332 LEU A N 1
ATOM 2657 C CA . LEU A 1 332 ? 28.516 3.145 -1.872 1 96.44 332 LEU A CA 1
ATOM 2658 C C . LEU A 1 332 ? 28.75 2.051 -0.839 1 96.44 332 LEU A C 1
ATOM 2660 O O . LEU A 1 332 ? 29.391 1.039 -1.14 1 96.44 332 LEU A O 1
ATOM 2664 N N . SER A 1 333 ? 28.484 2.262 0.382 1 96.69 333 SER A N 1
ATOM 2665 C CA . SER A 1 333 ? 28.422 1.292 1.472 1 96.69 333 SER A CA 1
ATOM 2666 C C . SER A 1 333 ? 27.203 1.556 2.367 1 96.69 333 SER A C 1
ATOM 2668 O O . SER A 1 333 ? 27.266 2.395 3.27 1 96.69 333 SER A O 1
ATOM 2670 N N . ARG A 1 334 ? 26.156 0.803 2.07 1 95.38 334 ARG A N 1
ATOM 2671 C CA . ARG A 1 334 ? 24.906 1.171 2.723 1 95.38 334 ARG A CA 1
ATOM 2672 C C . ARG A 1 334 ? 23.984 -0.036 2.859 1 95.38 334 ARG A C 1
ATOM 2674 O O . ARG A 1 334 ? 24 -0.93 2.01 1 95.38 334 ARG A O 1
ATOM 2681 N N . GLU A 1 335 ? 23.219 -0.023 3.945 1 92.81 335 GLU A N 1
ATOM 2682 C CA . GLU A 1 335 ? 22.062 -0.907 4.102 1 92.81 335 GLU A CA 1
ATOM 2683 C C . GLU A 1 335 ? 20.812 -0.295 3.486 1 92.81 335 GLU A C 1
ATOM 2685 O O . GLU A 1 335 ? 20.531 0.89 3.678 1 92.81 335 GLU A O 1
ATOM 2690 N N . PHE A 1 336 ? 20.141 -1.098 2.672 1 92.56 336 PHE A N 1
ATOM 2691 C CA . PHE A 1 336 ? 18.875 -0.708 2.08 1 92.56 336 PHE A CA 1
ATOM 2692 C C . PHE A 1 336 ? 17.734 -1.55 2.643 1 92.56 336 PHE A C 1
ATOM 2694 O O . PHE A 1 336 ? 17.906 -2.736 2.924 1 92.56 336 PHE A O 1
ATOM 2701 N N . TYR A 1 337 ? 16.516 -0.883 2.773 1 85.69 337 TYR A N 1
ATOM 2702 C CA . TYR A 1 337 ? 15.391 -1.596 3.346 1 85.69 337 TYR A CA 1
ATOM 2703 C C . TYR A 1 337 ? 14.164 -1.492 2.439 1 85.69 337 TYR A C 1
ATOM 2705 O O . TYR A 1 337 ? 13.844 -0.412 1.938 1 85.69 337 TYR A O 1
ATOM 2713 N N . TYR A 1 338 ? 13.562 -2.609 2.188 1 85.75 338 TYR A N 1
ATOM 2714 C CA . TYR A 1 338 ? 12.258 -2.67 1.535 1 85.75 338 TYR A CA 1
ATOM 2715 C C . TYR A 1 338 ? 11.18 -3.125 2.512 1 85.75 338 TYR A C 1
ATOM 2717 O O . TYR A 1 338 ? 11.266 -4.223 3.07 1 85.75 338 TYR A O 1
ATOM 2725 N N . TYR A 1 339 ? 10.141 -2.318 2.625 1 73.19 339 TYR A N 1
ATOM 2726 C CA . TYR A 1 339 ? 9.031 -2.635 3.521 1 73.19 339 TYR A CA 1
ATOM 2727 C C . TYR A 1 339 ? 7.824 -3.131 2.74 1 73.19 339 TYR A C 1
ATOM 2729 O O . TYR A 1 339 ? 7.324 -2.436 1.852 1 73.19 339 TYR A O 1
ATOM 2737 N N . TRP A 1 340 ? 7.391 -4.441 3.049 1 65.88 340 TRP A N 1
ATOM 2738 C CA . TRP A 1 340 ? 6.25 -5.055 2.369 1 65.88 340 TRP A CA 1
ATOM 2739 C C . TRP A 1 340 ? 4.977 -4.258 2.623 1 65.88 340 TRP A C 1
ATOM 2741 O O . TRP A 1 340 ? 4.742 -3.783 3.738 1 65.88 340 TRP A O 1
ATOM 2751 N N . GLY A 1 341 ? 3.91 -4.367 1.619 1 56 341 GLY A N 1
ATOM 2752 C CA . GLY A 1 341 ? 2.592 -3.77 1.753 1 56 341 GLY A CA 1
ATOM 2753 C C . GLY A 1 341 ? 2.57 -2.289 1.42 1 56 341 GLY A C 1
ATOM 2754 O O . GLY A 1 341 ? 1.499 -1.695 1.275 1 56 341 GLY A O 1
ATOM 2755 N N . MET A 1 342 ? 3.66 -1.652 1.602 1 47.03 342 MET A N 1
ATOM 2756 C CA . MET A 1 342 ? 3.631 -0.195 1.516 1 47.03 342 MET A CA 1
ATOM 2757 C C . MET A 1 342 ? 3.754 0.267 0.068 1 47.03 342 MET A C 1
ATOM 2759 O O . MET A 1 342 ? 4.836 0.206 -0.517 1 47.03 342 MET A O 1
ATOM 2763 N N . ASN A 1 343 ? 2.928 -0.344 -0.86 1 45 343 ASN A N 1
ATOM 2764 C CA . ASN A 1 343 ? 3.072 0.192 -2.209 1 45 343 ASN A CA 1
ATOM 2765 C C . ASN A 1 343 ? 2.965 1.714 -2.223 1 45 343 ASN A C 1
ATOM 2767 O O . ASN A 1 343 ? 1.962 2.273 -1.772 1 45 343 ASN A O 1
ATOM 2771 N N . SER A 1 344 ? 4.051 2.42 -2.064 1 39.66 344 SER A N 1
ATOM 2772 C CA . SER A 1 344 ? 4.031 3.826 -2.451 1 39.66 344 SER A CA 1
ATOM 2773 C C . SER A 1 344 ? 3.418 4.008 -3.836 1 39.66 344 SER A C 1
ATOM 2775 O O . SER A 1 344 ? 4.023 3.639 -4.844 1 39.66 344 SER A O 1
ATOM 2777 N N . GLN A 1 345 ? 2.209 3.543 -4.195 1 37.88 345 GLN A N 1
ATOM 2778 C CA . GLN A 1 345 ? 1.776 3.852 -5.555 1 37.88 345 GLN A CA 1
ATOM 2779 C C . GLN A 1 345 ? 2.109 5.293 -5.926 1 37.88 345 GLN A C 1
ATOM 2781 O O . GLN A 1 345 ? 1.334 6.207 -5.641 1 37.88 345 GLN A O 1
ATOM 2786 N N . MET A 1 346 ? 3.361 5.68 -5.891 1 37.62 346 MET A N 1
ATOM 2787 C CA . MET A 1 346 ? 3.566 6.898 -6.672 1 37.62 346 MET A CA 1
ATOM 2788 C C . MET A 1 346 ? 3.008 6.742 -8.078 1 37.62 346 MET A C 1
ATOM 2790 O O . MET A 1 346 ? 3.262 5.734 -8.742 1 37.62 346 MET A O 1
ATOM 2794 N N . GLN A 1 347 ? 1.784 7.129 -8.242 1 39.44 347 GLN A N 1
ATOM 2795 C CA . GLN A 1 347 ? 1.225 7.133 -9.594 1 39.44 347 GLN A CA 1
ATOM 2796 C C . GLN A 1 347 ? 2.32 7.301 -10.641 1 39.44 347 GLN A C 1
ATOM 2798 O O . GLN A 1 347 ? 3.121 8.234 -10.57 1 39.44 347 GLN A O 1
ATOM 2803 N N . TYR A 1 348 ? 2.936 6.258 -11.109 1 33.88 348 TYR A N 1
ATOM 2804 C CA . TYR A 1 348 ? 3.762 6.465 -12.297 1 33.88 348 TYR A CA 1
ATOM 2805 C C . TYR A 1 348 ? 2.949 7.09 -13.422 1 33.88 348 TYR A C 1
ATOM 2807 O O . TYR A 1 348 ? 1.973 6.504 -13.898 1 33.88 348 TYR A O 1
ATOM 2815 N N . LYS A 1 349 ? 2.688 8.32 -13.258 1 34.66 349 LYS A N 1
ATOM 2816 C CA . LYS A 1 349 ? 2.105 8.984 -14.422 1 34.66 349 LYS A CA 1
ATOM 2817 C C . LYS A 1 349 ? 2.787 8.539 -15.711 1 34.66 349 LYS A C 1
ATOM 2819 O O . LYS A 1 349 ? 4.004 8.688 -15.859 1 34.66 349 LYS A O 1
ATOM 2824 N N . GLU A 1 350 ? 2.365 7.527 -16.344 1 28.77 350 GLU A N 1
ATOM 2825 C CA . GLU A 1 350 ? 2.879 7.25 -17.688 1 28.77 350 GLU A CA 1
ATOM 2826 C C . GLU A 1 350 ? 2.99 8.531 -18.516 1 28.77 350 GLU A C 1
ATOM 2828 O O . GLU A 1 350 ? 2.021 9.281 -18.625 1 28.77 350 GLU A O 1
ATOM 2833 N N . ASP A 1 351 ? 4.098 9.141 -18.453 1 28.39 351 ASP A N 1
ATOM 2834 C CA . ASP A 1 351 ? 4.266 10.078 -19.562 1 28.39 351 ASP A CA 1
ATOM 2835 C C . ASP A 1 351 ? 3.922 9.414 -20.891 1 28.39 351 ASP A C 1
ATOM 2837 O O . ASP A 1 351 ? 4.258 8.242 -21.125 1 28.39 351 ASP A O 1
ATOM 2841 N N . MET B 1 1 ? -28.578 0.15 33.469 1 19.97 1 MET B N 1
ATOM 2842 C CA . MET B 1 1 ? -27.188 -0.131 33.812 1 19.97 1 MET B CA 1
ATOM 2843 C C . MET B 1 1 ? -26.359 -0.418 32.531 1 19.97 1 MET B C 1
ATOM 2845 O O . MET B 1 1 ? -26.594 -1.423 31.875 1 19.97 1 MET B O 1
ATOM 2849 N N . ASP B 1 2 ? -26.047 0.607 31.75 1 19.81 2 ASP B N 1
ATOM 2850 C CA . ASP B 1 2 ? -25.859 0.929 30.328 1 19.81 2 ASP B CA 1
ATOM 2851 C C . ASP B 1 2 ? -24.516 0.432 29.828 1 19.81 2 ASP B C 1
ATOM 2853 O O . ASP B 1 2 ? -23.484 0.645 30.469 1 19.81 2 ASP B O 1
ATOM 2857 N N . ASN B 1 3 ? -24.484 -0.761 29.328 1 20 3 ASN B N 1
ATOM 2858 C CA . ASN B 1 3 ? -23.344 -1.574 28.891 1 20 3 ASN B CA 1
ATOM 2859 C C . ASN B 1 3 ? -22.344 -0.756 28.078 1 20 3 ASN B C 1
ATOM 2861 O O . ASN B 1 3 ? -22.578 -0.485 26.906 1 20 3 ASN B O 1
ATOM 2865 N N . ILE B 1 4 ? -21.719 0.258 28.766 1 20.14 4 ILE B N 1
ATOM 2866 C CA . ILE B 1 4 ? -20.594 1.062 28.297 1 20.14 4 ILE B CA 1
ATOM 2867 C C . ILE B 1 4 ? -19.469 0.147 27.797 1 20.14 4 ILE B C 1
ATOM 2869 O O . ILE B 1 4 ? -18.922 -0.645 28.562 1 20.14 4 ILE B O 1
ATOM 2873 N N . VAL B 1 5 ? -19.656 -0.363 26.688 1 24.67 5 VAL B N 1
ATOM 2874 C CA . VAL B 1 5 ? -18.531 -1.085 26.125 1 24.67 5 VAL B CA 1
ATOM 2875 C C . VAL B 1 5 ? -17.234 -0.329 26.422 1 24.67 5 VAL B C 1
ATOM 2877 O O . VAL B 1 5 ? -17.047 0.794 25.938 1 24.67 5 VAL B O 1
ATOM 2880 N N . GLN B 1 6 ? -16.719 -0.389 27.594 1 21.73 6 GLN B N 1
ATOM 2881 C CA . GLN B 1 6 ? -15.391 0.049 28 1 21.73 6 GLN B CA 1
ATOM 2882 C C . GLN B 1 6 ? -14.328 -0.379 27 1 21.73 6 GLN B C 1
ATOM 2884 O O . GLN B 1 6 ? -14.008 -1.565 26.891 1 21.73 6 GLN B O 1
ATOM 2889 N N . ASN B 1 7 ? -14.5 0.072 25.859 1 25.34 7 ASN B N 1
ATOM 2890 C CA . ASN B 1 7 ? -13.461 -0.184 24.859 1 25.34 7 ASN B CA 1
ATOM 2891 C C . ASN B 1 7 ? -12.078 0.18 25.391 1 25.34 7 ASN B C 1
ATOM 2893 O O . ASN B 1 7 ? -11.773 1.356 25.594 1 25.34 7 ASN B O 1
ATOM 2897 N N . ASP B 1 8 ? -11.641 -0.466 26.5 1 25.03 8 ASP B N 1
ATOM 2898 C CA . ASP B 1 8 ? -10.273 -0.466 27 1 25.03 8 ASP B CA 1
ATOM 2899 C C . ASP B 1 8 ? -9.266 -0.393 25.859 1 25.03 8 ASP B C 1
ATOM 2901 O O . ASP B 1 8 ? -9.094 -1.359 25.109 1 25.03 8 ASP B O 1
ATOM 2905 N N . PHE B 1 9 ? -9.195 0.695 25.266 1 27.56 9 PHE B N 1
ATOM 2906 C CA . PHE B 1 9 ? -8.109 1.064 24.375 1 27.56 9 PHE B CA 1
ATOM 2907 C C . PHE B 1 9 ? -6.758 0.75 25.016 1 27.56 9 PHE B C 1
ATOM 2909 O O . PHE B 1 9 ? -6.086 1.645 25.531 1 27.56 9 PHE B O 1
ATOM 2916 N N . THR B 1 10 ? -6.625 -0.153 26.016 1 26.08 10 THR B N 1
ATOM 2917 C CA . THR B 1 10 ? -5.27 -0.533 26.391 1 26.08 10 THR B CA 1
ATOM 2918 C C . THR B 1 10 ? -4.434 -0.878 25.172 1 26.08 10 THR B C 1
ATOM 2920 O O . THR B 1 10 ? -4.871 -1.652 24.312 1 26.08 10 THR B O 1
ATOM 2923 N N . TYR B 1 11 ? -3.592 0.113 24.781 1 29.12 11 TYR B N 1
ATOM 2924 C CA . TYR B 1 11 ? -2.518 -0.265 23.859 1 29.12 11 TYR B CA 1
ATOM 2925 C C . TYR B 1 11 ? -2.012 -1.67 24.172 1 29.12 11 TYR B C 1
ATOM 2927 O O . TYR B 1 11 ? -1.307 -1.882 25.156 1 29.12 11 TYR B O 1
ATOM 2935 N N . GLY B 1 12 ? -2.768 -2.562 24.359 1 28.36 12 GLY B N 1
ATOM 2936 C CA . GLY B 1 12 ? -2.312 -3.896 24.719 1 28.36 12 GLY B CA 1
ATOM 2937 C C . GLY B 1 12 ? -0.976 -4.258 24.109 1 28.36 12 GLY B C 1
ATOM 2938 O O . GLY B 1 12 ? -0.493 -3.564 23.203 1 28.36 12 GLY B O 1
ATOM 2939 N N . GLU B 1 13 ? -0.194 -5.18 24.688 1 30.73 13 GLU B N 1
ATOM 2940 C CA . GLU B 1 13 ? 1.087 -5.754 24.281 1 30.73 13 GLU B CA 1
ATOM 2941 C C . GLU B 1 13 ? 1.219 -5.797 22.766 1 30.73 13 GLU B C 1
ATOM 2943 O O . GLU B 1 13 ? 2.295 -6.086 22.234 1 30.73 13 GLU B O 1
ATOM 2948 N N . HIS B 1 14 ? 0.137 -5.758 22.094 1 33.03 14 HIS B N 1
ATOM 2949 C CA . HIS B 1 14 ? 0.02 -5.754 20.641 1 33.03 14 HIS B CA 1
ATOM 2950 C C . HIS B 1 14 ? 0.608 -4.48 20.047 1 33.03 14 HIS B C 1
ATOM 2952 O O . HIS B 1 14 ? 0.753 -4.367 18.812 1 33.03 14 HIS B O 1
ATOM 2958 N N . ASP B 1 15 ? 0.718 -3.438 20.812 1 33.53 15 ASP B N 1
ATOM 2959 C CA . ASP B 1 15 ? 0.975 -2.029 20.531 1 33.53 15 ASP B CA 1
ATOM 2960 C C . ASP B 1 15 ? 2.439 -1.801 20.156 1 33.53 15 ASP B C 1
ATOM 2962 O O . ASP B 1 15 ? 2.748 -0.974 19.297 1 33.53 15 ASP B O 1
ATOM 2966 N N . ASP B 1 16 ? 3.23 -2.463 20.891 1 35.09 16 ASP B N 1
ATOM 2967 C CA . ASP B 1 16 ? 4.609 -2.029 20.688 1 35.09 16 ASP B CA 1
ATOM 2968 C C . ASP B 1 16 ? 5.082 -2.316 19.266 1 35.09 16 ASP B C 1
ATOM 2970 O O . ASP B 1 16 ? 5.785 -1.503 18.672 1 35.09 16 ASP B O 1
ATOM 2974 N N . HIS B 1 17 ? 4.898 -3.555 18.828 1 34.66 17 HIS B N 1
ATOM 2975 C CA . HIS B 1 17 ? 5.422 -3.902 17.516 1 34.66 17 HIS B CA 1
ATOM 2976 C C . HIS B 1 17 ? 4.629 -3.215 16.406 1 34.66 17 HIS B C 1
ATOM 2978 O O . HIS B 1 17 ? 5.184 -2.867 15.359 1 34.66 17 HIS B O 1
ATOM 2984 N N . PHE B 1 18 ? 3.305 -3.281 16.562 1 34.94 18 PHE B N 1
ATOM 2985 C CA . PHE B 1 18 ? 2.461 -2.504 15.656 1 34.94 18 PHE B CA 1
ATOM 2986 C C . PHE B 1 18 ? 2.842 -1.029 15.695 1 34.94 18 PHE B C 1
ATOM 2988 O O . PHE B 1 18 ? 2.861 -0.362 14.664 1 34.94 18 PHE B O 1
ATOM 2995 N N . PHE B 1 19 ? 2.812 -0.546 16.875 1 36.53 19 PHE B N 1
ATOM 2996 C CA . PHE B 1 19 ? 3.354 0.797 17.047 1 36.53 19 PHE B CA 1
ATOM 2997 C C . PHE B 1 19 ? 4.715 0.924 16.375 1 36.53 19 PHE B C 1
ATOM 2999 O O . PHE B 1 19 ? 5 1.937 15.727 1 36.53 19 PHE B O 1
ATOM 3006 N N . ASN B 1 20 ? 5.473 -0.104 16.531 1 38.97 20 ASN B N 1
ATOM 3007 C CA . ASN B 1 20 ? 6.758 -0.036 15.852 1 38.97 20 ASN B CA 1
ATOM 3008 C C . ASN B 1 20 ? 6.59 -0.092 14.336 1 38.97 20 ASN B C 1
ATOM 3010 O O . ASN B 1 20 ? 7.27 0.628 13.602 1 38.97 20 ASN B O 1
ATOM 3014 N N . GLN B 1 21 ? 5.672 -0.955 13.852 1 39.72 21 GLN B N 1
ATOM 3015 C CA . GLN B 1 21 ? 5.492 -1.057 12.406 1 39.72 21 GLN B CA 1
ATOM 3016 C C . GLN B 1 21 ? 4.609 0.072 11.883 1 39.72 21 GLN B C 1
ATOM 3018 O O . GLN B 1 21 ? 4.848 0.596 10.797 1 39.72 21 GLN B O 1
ATOM 3023 N N . GLY B 1 22 ? 3.377 0.363 12.539 1 40.69 22 GLY B N 1
ATOM 3024 C CA . GLY B 1 22 ? 2.436 1.386 12.109 1 40.69 22 GLY B CA 1
ATOM 3025 C C . GLY B 1 22 ? 3.027 2.783 12.117 1 40.69 22 GLY B C 1
ATOM 3026 O O . GLY B 1 22 ? 2.941 3.504 11.117 1 40.69 22 GLY B O 1
ATOM 3027 N N . PHE B 1 23 ? 3.305 3.24 13.445 1 41.84 23 PHE B N 1
ATOM 3028 C CA . PHE B 1 23 ? 3.961 4.539 13.5 1 41.84 23 PHE B CA 1
ATOM 3029 C C . PHE B 1 23 ? 5.199 4.559 12.609 1 41.84 23 PHE B C 1
ATOM 3031 O O . PHE B 1 23 ? 5.527 5.59 12.023 1 41.84 23 PHE B O 1
ATOM 3038 N N . ASN B 1 24 ? 5.602 3.264 12.344 1 51.78 24 ASN B N 1
ATOM 3039 C CA . ASN B 1 24 ? 6.762 3.137 11.469 1 51.78 24 ASN B CA 1
ATOM 3040 C C . ASN B 1 24 ? 6.387 3.312 10 1 51.78 24 ASN B C 1
ATOM 3042 O O . ASN B 1 24 ? 7.207 3.76 9.195 1 51.78 24 ASN B O 1
ATOM 3046 N N . ALA B 1 25 ? 4.984 3.113 9.867 1 55.75 25 ALA B N 1
ATOM 3047 C CA . ALA B 1 25 ? 4.66 3.277 8.453 1 55.75 25 ALA B CA 1
ATOM 3048 C C . ALA B 1 25 ? 4.734 4.746 8.039 1 55.75 25 ALA B C 1
ATOM 3050 O O . ALA B 1 25 ? 5.262 5.07 6.973 1 55.75 25 ALA B O 1
ATOM 3051 N N . TYR B 1 26 ? 4.262 5.617 8.914 1 59.22 26 TYR B N 1
ATOM 3052 C CA . TYR B 1 26 ? 4.254 7.027 8.539 1 59.22 26 TYR B CA 1
ATOM 3053 C C . TYR B 1 26 ? 5.648 7.629 8.648 1 59.22 26 TYR B C 1
ATOM 3055 O O . TYR B 1 26 ? 5.883 8.758 8.203 1 59.22 26 TYR B O 1
ATOM 3063 N N . CYS B 1 27 ? 6.477 6.727 9.117 1 68.75 27 CYS B N 1
ATOM 3064 C CA . CYS B 1 27 ? 7.836 7.234 9.266 1 68.75 27 CYS B CA 1
ATOM 3065 C C . CYS B 1 27 ? 8.648 6.992 7.996 1 68.75 27 CYS B C 1
ATOM 3067 O O . CYS B 1 27 ? 9.766 7.508 7.863 1 68.75 27 CYS B O 1
ATOM 3069 N N . ARG B 1 28 ? 7.895 6.457 7.109 1 79.88 28 ARG B N 1
ATOM 3070 C CA . ARG B 1 28 ? 8.617 6.137 5.883 1 79.88 28 ARG B CA 1
ATOM 3071 C C . ARG B 1 28 ? 8.719 7.355 4.969 1 79.88 28 ARG B C 1
ATOM 3073 O O . ARG B 1 28 ? 7.754 8.109 4.836 1 79.88 28 ARG B O 1
ATOM 3080 N N . PRO B 1 29 ? 9.859 7.457 4.309 1 83.38 29 PRO B N 1
ATOM 3081 C CA . PRO B 1 29 ? 10.023 8.617 3.426 1 83.38 29 PRO B CA 1
ATOM 3082 C C . PRO B 1 29 ? 9.047 8.609 2.254 1 83.38 29 PRO B C 1
ATOM 3084 O O . PRO B 1 29 ? 8.633 9.672 1.79 1 83.38 29 PRO B O 1
ATOM 3087 N N . ASP B 1 30 ? 8.719 7.418 1.789 1 83.75 30 ASP B N 1
ATOM 3088 C CA . ASP B 1 30 ? 7.805 7.363 0.651 1 83.75 30 ASP B CA 1
ATOM 3089 C C . ASP B 1 30 ? 6.41 7.848 1.041 1 83.75 30 ASP B C 1
ATOM 3091 O O . ASP B 1 30 ? 5.742 8.523 0.259 1 83.75 30 ASP B O 1
ATOM 3095 N N . ILE B 1 31 ? 6.031 7.543 2.229 1 82.5 31 ILE B N 1
ATOM 3096 C CA . ILE B 1 31 ? 4.723 7.973 2.715 1 82.5 31 ILE B CA 1
ATOM 3097 C C . ILE B 1 31 ? 4.738 9.477 2.973 1 82.5 31 ILE B C 1
ATOM 3099 O O . ILE B 1 31 ? 3.805 10.188 2.592 1 82.5 31 ILE B O 1
ATOM 3103 N N . GLN B 1 32 ? 5.785 9.977 3.598 1 87.81 32 GLN B N 1
ATOM 3104 C CA . GLN B 1 32 ? 5.922 11.414 3.84 1 87.81 32 GLN B CA 1
ATOM 3105 C C . GLN B 1 32 ? 5.906 12.195 2.531 1 87.81 32 GLN B C 1
ATOM 3107 O O . GLN B 1 32 ? 5.246 13.234 2.43 1 87.81 32 GLN B O 1
ATOM 3112 N N . GLN B 1 33 ? 6.602 11.648 1.583 1 89.5 33 GLN B N 1
ATOM 3113 C CA . GLN B 1 33 ? 6.668 12.32 0.292 1 89.5 33 GLN B CA 1
ATOM 3114 C C . GLN B 1 33 ? 5.305 12.352 -0.388 1 89.5 33 GLN B C 1
ATOM 3116 O O . GLN B 1 33 ? 4.891 13.383 -0.921 1 89.5 33 GLN B O 1
ATOM 3121 N N . LYS B 1 34 ? 4.656 11.258 -0.33 1 85.81 34 LYS B N 1
ATOM 3122 C CA . LYS B 1 34 ? 3.324 11.188 -0.923 1 85.81 34 LYS B CA 1
ATOM 3123 C C . LYS B 1 34 ? 2.385 12.211 -0.288 1 85.81 34 LYS B C 1
ATOM 3125 O O . LYS B 1 34 ? 1.635 12.891 -0.989 1 85.81 34 LYS B O 1
ATOM 3130 N N . MET B 1 35 ? 2.467 12.312 0.957 1 88.5 35 MET B N 1
ATOM 3131 C CA . MET B 1 35 ? 1.596 13.25 1.666 1 88.5 35 MET B CA 1
ATOM 3132 C C . MET B 1 35 ? 1.952 14.695 1.325 1 88.5 35 MET B C 1
ATOM 3134 O O . MET B 1 35 ? 1.067 15.516 1.09 1 88.5 35 MET B O 1
ATOM 3138 N N . LEU B 1 36 ? 3.201 14.953 1.247 1 92.69 36 LEU B N 1
ATOM 3139 C CA . LEU B 1 36 ? 3.641 16.328 0.992 1 92.69 36 LEU B CA 1
ATOM 3140 C C . LEU B 1 36 ? 3.4 16.703 -0.464 1 92.69 36 LEU B C 1
ATOM 3142 O O . LEU B 1 36 ? 3.189 17.875 -0.773 1 92.69 36 LEU B O 1
ATOM 3146 N N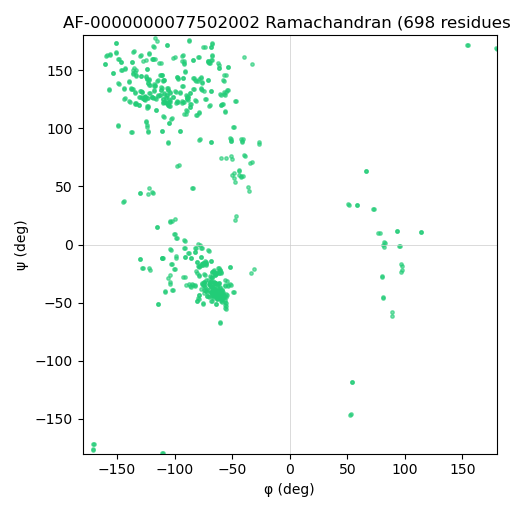 . GLU B 1 37 ? 3.361 15.672 -1.353 1 91.56 37 GLU B N 1
ATOM 3147 C CA . GLU B 1 37 ? 3.111 15.922 -2.768 1 91.56 37 GLU B CA 1
ATOM 3148 C C . GLU B 1 37 ? 1.638 16.219 -3.023 1 91.56 37 GLU B C 1
ATOM 3150 O O . GLU B 1 37 ? 1.277 16.734 -4.086 1 91.56 37 GLU B O 1
ATOM 3155 N N . ASP B 1 38 ? 0.822 15.891 -2.113 1 92.75 38 ASP B N 1
ATOM 3156 C CA . ASP B 1 38 ? -0.557 16.375 -2.166 1 92.75 38 ASP B CA 1
ATOM 3157 C C . ASP B 1 38 ? -0.627 17.875 -1.926 1 92.75 38 ASP B C 1
ATOM 3159 O O . ASP B 1 38 ? -0.87 18.312 -0.801 1 92.75 38 ASP B O 1
ATOM 3163 N N . GLU B 1 39 ? -0.5 18.547 -3.012 1 94.94 39 GLU B N 1
ATOM 3164 C CA . GLU B 1 39 ? -0.397 20 -2.918 1 94.94 39 GLU B CA 1
ATOM 3165 C C . GLU B 1 39 ? -1.71 20.609 -2.443 1 94.94 39 GLU B C 1
ATOM 3167 O O . GLU B 1 39 ? -1.712 21.672 -1.812 1 94.94 39 GLU B O 1
ATOM 3172 N N . ILE B 1 40 ? -2.791 19.953 -2.73 1 95.5 40 ILE B N 1
ATOM 3173 C CA . ILE B 1 40 ? -4.086 20.453 -2.283 1 95.5 40 ILE B CA 1
ATOM 3174 C C . ILE B 1 40 ? -4.109 20.531 -0.757 1 95.5 40 ILE B C 1
ATOM 3176 O O . ILE B 1 40 ? -4.48 21.562 -0.186 1 95.5 40 ILE B O 1
ATOM 3180 N N . ARG B 1 41 ? -3.633 19.516 -0.17 1 94.38 41 ARG B N 1
ATOM 3181 C CA . ARG B 1 41 ? -3.609 19.438 1.287 1 94.38 41 ARG B CA 1
ATOM 3182 C C . ARG B 1 41 ? -2.508 20.312 1.866 1 94.38 41 ARG B C 1
ATOM 3184 O O . ARG B 1 41 ? -2.76 21.125 2.77 1 94.38 41 ARG B O 1
ATOM 3191 N N . THR B 1 42 ? -1.307 20.188 1.384 1 95.75 42 THR B N 1
ATOM 3192 C CA . THR B 1 42 ? -0.146 20.875 1.948 1 95.75 42 THR B CA 1
ATOM 3193 C C . THR B 1 42 ? -0.282 22.391 1.806 1 95.75 42 THR B C 1
ATOM 3195 O O . THR B 1 42 ? -0.05 23.125 2.762 1 95.75 42 THR B O 1
ATOM 3198 N N . ASP B 1 43 ? -0.742 22.812 0.64 1 96.88 43 ASP B N 1
ATOM 3199 C CA . ASP B 1 43 ? -0.913 24.25 0.411 1 96.88 43 ASP B CA 1
ATOM 3200 C C . ASP B 1 43 ? -2.064 24.797 1.246 1 96.88 43 ASP B C 1
ATOM 3202 O O . ASP B 1 43 ? -2.02 25.953 1.688 1 96.88 43 ASP B O 1
ATOM 3206 N N . PHE B 1 44 ? -3.027 24.016 1.417 1 96.88 44 PHE B N 1
ATOM 3207 C CA . PHE B 1 44 ? -4.148 24.453 2.244 1 96.88 44 PHE B CA 1
ATOM 3208 C C . PHE B 1 44 ? -3.684 24.781 3.658 1 96.88 44 PHE B C 1
ATOM 3210 O O . PHE B 1 44 ? -3.984 25.844 4.184 1 96.88 44 PHE B O 1
ATOM 3217 N N . TYR B 1 45 ? -2.92 23.891 4.254 1 96.88 45 TYR B N 1
ATOM 3218 C CA . TYR B 1 45 ? -2.402 24.109 5.598 1 96.88 45 TYR B CA 1
ATOM 3219 C C . TYR B 1 45 ? -1.471 25.312 5.629 1 96.88 45 TYR B C 1
ATOM 3221 O O . TYR B 1 45 ? -1.569 26.172 6.52 1 96.88 45 TYR B O 1
ATOM 3229 N N . ARG B 1 46 ? -0.605 25.328 4.652 1 97.94 46 ARG B N 1
ATOM 3230 C CA . ARG B 1 46 ? 0.318 26.453 4.562 1 97.94 46 ARG B CA 1
ATOM 3231 C C . ARG B 1 46 ? -0.437 27.781 4.516 1 97.94 46 ARG B C 1
ATOM 3233 O O . ARG B 1 46 ? -0.159 28.688 5.301 1 97.94 46 ARG B O 1
ATOM 3240 N N . ASP B 1 47 ? -1.417 27.828 3.617 1 97.94 47 ASP B N 1
ATOM 3241 C CA . ASP B 1 47 ? -2.152 29.078 3.402 1 97.94 47 ASP B CA 1
ATOM 3242 C C . ASP B 1 47 ? -3.002 29.438 4.621 1 97.94 47 ASP B C 1
ATOM 3244 O O . ASP B 1 47 ? -3.137 30.609 4.973 1 97.94 47 ASP B O 1
ATOM 3248 N N . ALA B 1 48 ? -3.543 28.391 5.227 1 97.81 48 ALA B N 1
ATOM 3249 C CA . ALA B 1 48 ? -4.309 28.641 6.449 1 97.81 48 ALA B CA 1
ATOM 3250 C C . ALA B 1 48 ? -3.432 29.281 7.523 1 97.81 48 ALA B C 1
ATOM 3252 O O . ALA B 1 48 ? -3.881 30.172 8.25 1 97.81 48 ALA B O 1
ATOM 3253 N N . ILE B 1 49 ? -2.232 28.906 7.609 1 98.12 49 ILE B N 1
ATOM 3254 C CA . ILE B 1 49 ? -1.303 29.406 8.609 1 98.12 49 ILE B CA 1
ATOM 3255 C C . ILE B 1 49 ? -0.776 30.781 8.188 1 98.12 49 ILE B C 1
ATOM 3257 O O . ILE B 1 49 ? -0.87 31.75 8.945 1 98.12 49 ILE B O 1
ATOM 3261 N N . TYR B 1 50 ? -0.37 30.922 6.949 1 98.25 50 TYR B N 1
ATOM 3262 C CA . TYR B 1 50 ? 0.307 32.125 6.484 1 98.25 50 TYR B CA 1
ATOM 3263 C C . TYR B 1 50 ? -0.677 33.281 6.332 1 98.25 50 TYR B C 1
ATOM 3265 O O . TYR B 1 50 ? -0.312 34.438 6.516 1 98.25 50 TYR B O 1
ATOM 3273 N N . ASN B 1 51 ? -1.881 32.969 5.965 1 98.12 51 ASN B N 1
ATOM 3274 C CA . ASN B 1 51 ? -2.873 34.031 5.801 1 98.12 51 ASN B CA 1
ATOM 3275 C C . ASN B 1 51 ? -3.496 34.438 7.133 1 98.12 51 ASN B C 1
ATOM 3277 O O . ASN B 1 51 ? -4.312 35.344 7.191 1 98.12 51 ASN B O 1
ATOM 3281 N N . ASN B 1 52 ? -3.105 33.75 8.172 1 98.38 52 ASN B N 1
ATOM 3282 C CA . ASN B 1 52 ? -3.602 34.062 9.508 1 98.38 52 ASN B CA 1
ATOM 3283 C C . ASN B 1 52 ? -2.463 34.188 10.516 1 98.38 52 ASN B C 1
ATOM 3285 O O . ASN B 1 52 ? -2.541 33.656 11.617 1 98.38 52 ASN B O 1
ATOM 3289 N N . LYS B 1 53 ? -1.441 34.844 10.148 1 98.19 53 LYS B N 1
ATOM 3290 C CA . LYS B 1 53 ? -0.258 35.062 10.977 1 98.19 53 LYS B CA 1
ATOM 3291 C C . LYS B 1 53 ? -0.626 35.688 12.32 1 98.19 53 LYS B C 1
ATOM 3293 O O . LYS B 1 53 ? 0.038 35.438 13.328 1 98.19 53 LYS B O 1
ATOM 3298 N N . HIS B 1 54 ? -1.692 36.5 12.312 1 97.88 54 HIS B N 1
ATOM 3299 C CA . HIS B 1 54 ? -2.129 37.156 13.531 1 97.88 54 HIS B CA 1
ATOM 3300 C C . HIS B 1 54 ? -2.504 36.156 14.617 1 97.88 54 HIS B C 1
ATOM 3302 O O . HIS B 1 54 ? -2.416 36.469 15.805 1 97.88 54 HIS B O 1
ATOM 3308 N N . LEU B 1 55 ? -2.852 34.969 14.242 1 98.06 55 LEU B N 1
ATOM 3309 C CA . LEU B 1 55 ? -3.209 33.906 15.203 1 98.06 55 LEU B CA 1
ATOM 3310 C C . LEU B 1 55 ? -1.962 33.25 15.773 1 98.06 55 LEU B C 1
ATOM 3312 O O . LEU B 1 55 ? -1.993 32.688 16.875 1 98.06 55 LEU B O 1
ATOM 3316 N N . PHE B 1 56 ? -0.816 33.312 15.016 1 98.44 56 PHE B N 1
ATOM 3317 C CA . PHE B 1 56 ? 0.359 32.531 15.352 1 98.44 56 PHE B CA 1
ATOM 3318 C C . PHE B 1 56 ? 1.436 33.375 15.992 1 98.44 56 PHE B C 1
ATOM 3320 O O . PHE B 1 56 ? 2.244 32.906 16.781 1 98.44 56 PHE B O 1
ATOM 3327 N N . LYS B 1 57 ? 1.43 34.656 15.672 1 98.56 57 LYS B N 1
ATOM 3328 C CA . LYS B 1 57 ? 2.486 35.531 16.141 1 98.56 57 LYS B CA 1
ATOM 3329 C C . LYS B 1 57 ? 2.578 35.562 17.656 1 98.56 57 LYS B C 1
ATOM 3331 O O . LYS B 1 57 ? 1.596 35.844 18.344 1 98.56 57 LYS B O 1
ATOM 3336 N N . GLY B 1 58 ? 3.715 35.188 18.125 1 98.56 58 GLY B N 1
ATOM 3337 C CA . GLY B 1 58 ? 3.988 35.25 19.547 1 98.56 58 GLY B CA 1
ATOM 3338 C C . GLY B 1 58 ? 3.346 34.094 20.328 1 98.56 58 GLY B C 1
ATOM 3339 O O . GLY B 1 58 ? 3.348 34.094 21.562 1 98.56 58 GLY B O 1
ATOM 3340 N N . LYS B 1 59 ? 2.826 33.125 19.672 1 98.62 59 LYS B N 1
ATOM 3341 C CA . LYS B 1 59 ? 2.082 32.062 20.328 1 98.62 59 LYS B CA 1
ATOM 3342 C C . LYS B 1 59 ? 2.941 30.812 20.469 1 98.62 59 LYS B C 1
ATOM 3344 O O . LYS B 1 59 ? 3.979 30.688 19.812 1 98.62 59 LYS B O 1
ATOM 3349 N N . ILE B 1 60 ? 2.539 29.969 21.359 1 98.81 60 ILE B N 1
ATOM 3350 C CA . ILE B 1 60 ? 3.115 28.641 21.531 1 98.81 60 ILE B CA 1
ATOM 3351 C C . ILE B 1 60 ? 2.25 27.609 20.797 1 98.81 60 ILE B C 1
ATOM 3353 O O . ILE B 1 60 ? 1.052 27.5 21.078 1 98.81 60 ILE B O 1
ATOM 3357 N N . VAL B 1 61 ? 2.895 26.859 19.844 1 98.81 61 VAL B N 1
ATOM 3358 C CA . VAL B 1 61 ? 2.164 25.953 18.969 1 98.81 61 VAL B CA 1
ATOM 3359 C C . VAL B 1 61 ? 2.635 24.516 19.188 1 98.81 61 VAL B C 1
ATOM 3361 O O . VAL B 1 61 ? 3.828 24.266 19.375 1 98.81 61 VAL B O 1
ATOM 3364 N N . MET B 1 62 ? 1.66 23.609 19.219 1 98.62 62 MET B N 1
ATOM 3365 C CA . MET B 1 62 ? 1.986 22.188 19.156 1 98.62 62 MET B CA 1
ATOM 3366 C C . MET B 1 62 ? 1.591 21.594 17.797 1 98.62 62 MET B C 1
ATOM 3368 O O . MET B 1 62 ? 0.458 21.781 17.359 1 98.62 62 MET B O 1
ATOM 3372 N N . ASP B 1 63 ? 2.516 21.047 17.125 1 97.69 63 ASP B N 1
ATOM 3373 C CA . ASP B 1 63 ? 2.311 20.234 15.93 1 97.69 63 ASP B CA 1
ATOM 3374 C C . ASP B 1 63 ? 2.264 18.75 16.266 1 97.69 63 ASP B C 1
ATOM 3376 O O . ASP B 1 63 ? 3.303 18.094 16.359 1 97.69 63 ASP B O 1
ATOM 3380 N N . PHE B 1 64 ? 1.008 18.25 16.391 1 93.44 64 PHE B N 1
ATOM 3381 C CA . PHE B 1 64 ? 0.762 16.875 16.797 1 93.44 64 PHE B CA 1
ATOM 3382 C C . PHE B 1 64 ? 0.896 15.93 15.609 1 93.44 64 PHE B C 1
ATOM 3384 O O . PHE B 1 64 ? 0.182 16.062 14.617 1 93.44 64 PHE B O 1
ATOM 3391 N N . GLY B 1 65 ? 1.804 14.938 15.812 1 90.62 65 GLY B N 1
ATOM 3392 C CA . GLY B 1 65 ? 2.15 14.133 14.656 1 90.62 65 GLY B CA 1
ATOM 3393 C C . GLY B 1 65 ? 2.879 14.914 13.578 1 90.62 65 GLY B C 1
ATOM 3394 O O . GLY B 1 65 ? 2.438 14.953 12.43 1 90.62 65 GLY B O 1
ATOM 3395 N N . CYS B 1 66 ? 4.062 15.414 13.906 1 94.31 66 CYS B N 1
ATOM 3396 C CA . CYS B 1 66 ? 4.637 16.469 13.086 1 94.31 66 CYS B CA 1
ATOM 3397 C C . CYS B 1 66 ? 5.305 15.891 11.844 1 94.31 66 CYS B C 1
ATOM 3399 O O . CYS B 1 66 ? 5.609 16.625 10.898 1 94.31 66 CYS B O 1
ATOM 3401 N N . GLY B 1 67 ? 5.555 14.555 11.828 1 91.56 67 GLY B N 1
ATOM 3402 C CA . GLY B 1 67 ? 6.145 13.938 10.648 1 91.56 67 GLY B CA 1
ATOM 3403 C C . GLY B 1 67 ? 7.438 14.602 10.211 1 91.56 67 GLY B C 1
ATOM 3404 O O . GLY B 1 67 ? 8.367 14.742 11.008 1 91.56 67 GLY B O 1
ATOM 3405 N N . SER B 1 68 ? 7.469 15.156 9.023 1 93.31 68 SER B N 1
ATOM 3406 C CA . SER B 1 68 ? 8.648 15.812 8.461 1 93.31 68 SER B CA 1
ATOM 3407 C C . SER B 1 68 ? 8.906 17.156 9.133 1 93.31 68 SER B C 1
ATOM 3409 O O . SER B 1 68 ? 9.977 17.734 8.969 1 93.31 68 SER B O 1
ATOM 3411 N N . GLY B 1 69 ? 7.945 17.656 9.812 1 96.56 69 GLY B N 1
ATOM 3412 C CA . GLY B 1 69 ? 8.062 18.938 10.492 1 96.56 69 GLY B CA 1
ATOM 3413 C C . GLY B 1 69 ? 7.566 20.094 9.656 1 96.56 69 GLY B C 1
ATOM 3414 O O . GLY B 1 69 ? 7.73 21.266 10.047 1 96.56 69 GLY B O 1
ATOM 3415 N N . ILE B 1 70 ? 6.891 19.844 8.547 1 97.25 70 ILE B N 1
ATOM 3416 C CA . ILE B 1 70 ? 6.52 20.891 7.602 1 97.25 70 ILE B CA 1
ATOM 3417 C C . ILE B 1 70 ? 5.547 21.859 8.273 1 97.25 70 ILE B C 1
ATOM 3419 O O . ILE B 1 70 ? 5.707 23.078 8.156 1 97.25 70 ILE B O 1
ATOM 3423 N N . LEU B 1 71 ? 4.602 21.391 9.023 1 97.69 71 LEU B N 1
ATOM 3424 C CA . LEU B 1 71 ? 3.645 22.281 9.68 1 97.69 71 LEU B CA 1
ATOM 3425 C C . LEU B 1 71 ? 4.309 23.047 10.812 1 97.69 71 LEU B C 1
ATOM 3427 O O . LEU B 1 71 ? 3.971 24.219 11.055 1 97.69 71 LEU B O 1
ATOM 3431 N N . SER B 1 72 ? 5.199 22.359 11.531 1 98.69 72 SER B N 1
ATOM 3432 C CA . SER B 1 72 ? 5.984 23.062 12.547 1 98.69 72 SER B CA 1
ATOM 3433 C C . SER B 1 72 ? 6.719 24.25 11.953 1 98.69 72 SER B C 1
ATOM 3435 O O . SER B 1 72 ? 6.703 25.344 12.531 1 98.69 72 SER B O 1
ATOM 3437 N N . MET B 1 73 ? 7.273 24.031 10.797 1 98.75 73 MET B N 1
ATOM 3438 C CA . MET B 1 73 ? 8.078 25.078 10.18 1 98.75 73 MET B CA 1
ATOM 3439 C C . MET B 1 73 ? 7.184 26.172 9.594 1 98.75 73 MET B C 1
ATOM 3441 O O . MET B 1 73 ? 7.539 27.344 9.617 1 98.75 73 MET B O 1
ATOM 3445 N N . PHE B 1 74 ? 5.973 25.812 9.055 1 98.69 74 PHE B N 1
ATOM 3446 C CA . PHE B 1 74 ? 5.008 26.812 8.648 1 98.69 74 PHE B CA 1
ATOM 3447 C C . PHE B 1 74 ? 4.641 27.719 9.82 1 98.69 74 PHE B C 1
ATOM 3449 O O . PHE B 1 74 ? 4.605 28.938 9.68 1 98.69 74 PHE B O 1
ATOM 3456 N N . ALA B 1 75 ? 4.445 27.109 10.984 1 98.81 75 ALA B N 1
ATOM 3457 C CA . ALA B 1 75 ? 4.055 27.859 12.172 1 98.81 75 ALA B CA 1
ATOM 3458 C C . ALA B 1 75 ? 5.172 28.812 12.609 1 98.81 75 ALA B C 1
ATOM 3460 O O . ALA B 1 75 ? 4.918 29.969 12.961 1 98.81 75 ALA B O 1
ATOM 3461 N N . ALA B 1 76 ? 6.352 28.312 12.594 1 98.81 76 ALA B N 1
ATOM 3462 C CA . ALA B 1 76 ? 7.504 29.141 12.953 1 98.81 76 ALA B CA 1
ATOM 3463 C C . ALA B 1 76 ? 7.633 30.328 12.023 1 98.81 76 ALA B C 1
ATOM 3465 O O . ALA B 1 76 ? 7.805 31.469 12.477 1 98.81 76 ALA B O 1
ATOM 3466 N N . LYS B 1 77 ? 7.496 30.109 10.75 1 98.19 77 LYS B N 1
ATOM 3467 C CA . LYS B 1 77 ? 7.602 31.172 9.758 1 98.19 77 LYS B CA 1
ATOM 3468 C C . LYS B 1 77 ? 6.473 32.188 9.914 1 98.19 77 LYS B C 1
ATOM 3470 O O . LYS B 1 77 ? 6.633 33.375 9.57 1 98.19 77 LYS B O 1
ATOM 3475 N N . ALA B 1 78 ? 5.387 31.75 10.453 1 98.5 78 ALA B N 1
ATOM 3476 C CA . ALA B 1 78 ? 4.23 32.625 10.641 1 98.5 78 ALA B CA 1
ATOM 3477 C C . ALA B 1 78 ? 4.375 33.469 11.906 1 98.5 78 ALA B C 1
ATOM 3479 O O . ALA B 1 78 ? 3.516 34.312 12.203 1 98.5 78 ALA B O 1
ATOM 3480 N N . GLY B 1 79 ? 5.426 33.219 12.711 1 98.62 79 GLY B N 1
ATOM 3481 C CA . GLY B 1 79 ? 5.715 34.125 13.812 1 98.62 79 GLY B CA 1
ATOM 3482 C C . GLY B 1 79 ? 5.52 33.469 15.172 1 98.62 79 GLY B C 1
ATOM 3483 O O . GLY B 1 79 ? 5.578 34.156 16.203 1 98.62 79 GLY B O 1
ATOM 3484 N N . ALA B 1 80 ? 5.348 32.188 15.219 1 98.81 80 ALA B N 1
ATOM 3485 C CA . ALA B 1 80 ? 5.215 31.516 16.516 1 98.81 80 ALA B CA 1
ATOM 3486 C C . ALA B 1 80 ? 6.434 31.781 17.391 1 98.81 80 ALA B C 1
ATOM 3488 O O . ALA B 1 80 ? 7.566 31.781 16.906 1 98.81 80 ALA B O 1
ATOM 3489 N N . LYS B 1 81 ? 6.176 31.953 18.672 1 98.56 81 LYS B N 1
ATOM 3490 C CA . LYS B 1 81 ? 7.258 32.125 19.625 1 98.56 81 LYS B CA 1
ATOM 3491 C C . LYS B 1 81 ? 7.977 30.828 19.906 1 98.56 81 LYS B C 1
ATOM 3493 O O . LYS B 1 81 ? 9.203 30.797 20.047 1 98.56 81 LYS B O 1
ATOM 3498 N N . LYS B 1 82 ? 7.195 29.844 19.984 1 98.75 82 LYS B N 1
ATOM 3499 C CA . LYS B 1 82 ? 7.672 28.484 20.266 1 98.75 82 LYS B CA 1
ATOM 3500 C C . LYS B 1 82 ? 6.797 27.438 19.578 1 98.75 82 LYS B C 1
ATOM 3502 O O . LYS B 1 82 ? 5.57 27.578 19.547 1 98.75 82 LYS B O 1
ATOM 3507 N N . VAL B 1 83 ? 7.465 26.406 19 1 98.88 83 VAL B N 1
ATOM 3508 C CA . VAL B 1 83 ? 6.746 25.297 18.375 1 98.88 83 VAL B CA 1
ATOM 3509 C C . VAL B 1 83 ? 7.254 23.969 18.922 1 98.88 83 VAL B C 1
ATOM 3511 O O . VAL B 1 83 ? 8.461 23.734 18.969 1 98.88 83 VAL B O 1
ATOM 3514 N N . PHE B 1 84 ? 6.316 23.141 19.422 1 98.81 84 PHE B N 1
ATOM 3515 C CA . PHE B 1 84 ? 6.617 21.766 19.781 1 98.81 84 PHE B CA 1
ATOM 3516 C C . PHE B 1 84 ? 6.113 20.797 18.719 1 98.81 84 PHE B C 1
ATOM 3518 O O . PHE B 1 84 ? 4.906 20.641 18.531 1 98.81 84 PHE B O 1
ATOM 3525 N N . GLY B 1 85 ? 7.043 20.188 17.953 1 97.94 85 GLY B N 1
ATOM 3526 C CA . GLY B 1 85 ? 6.68 19.078 17.094 1 97.94 85 GLY B CA 1
ATOM 3527 C C . GLY B 1 85 ? 6.73 17.734 17.797 1 97.94 85 GLY B C 1
ATOM 3528 O O . GLY B 1 85 ? 7.789 17.328 18.281 1 97.94 85 GLY B O 1
ATOM 3529 N N . VAL B 1 86 ? 5.586 17.078 17.875 1 95.56 86 VAL B N 1
ATOM 3530 C CA . VAL B 1 86 ? 5.508 15.812 18.578 1 95.56 86 VAL B CA 1
ATOM 3531 C C . VAL B 1 86 ? 5.41 14.664 17.578 1 95.56 86 VAL B C 1
ATOM 3533 O O . VAL B 1 86 ? 4.512 14.641 16.734 1 95.56 86 VAL B O 1
ATOM 3536 N N . GLU B 1 87 ? 6.32 13.773 17.641 1 91.88 87 GLU B N 1
ATOM 3537 C CA . GLU B 1 87 ? 6.391 12.625 16.75 1 91.88 87 GLU B CA 1
ATOM 3538 C C . GLU B 1 87 ? 6.789 11.359 17.5 1 91.88 87 GLU B C 1
ATOM 3540 O O . GLU B 1 87 ? 7.863 11.305 18.109 1 91.88 87 GLU B O 1
ATOM 3545 N N . ALA B 1 88 ? 5.906 10.359 17.375 1 86.94 88 ALA B N 1
ATOM 3546 C CA . ALA B 1 88 ? 6.117 9.141 18.156 1 86.94 88 ALA B CA 1
ATOM 3547 C C . ALA B 1 88 ? 7.176 8.25 17.516 1 86.94 88 ALA B C 1
ATOM 3549 O O . ALA B 1 88 ? 7.863 7.5 18.203 1 86.94 88 ALA B O 1
ATOM 3550 N N . SER B 1 89 ? 7.309 8.359 16.25 1 82.44 89 SER B N 1
ATOM 3551 C CA . SER B 1 89 ? 8.211 7.461 15.539 1 82.44 89 SER B CA 1
ATOM 3552 C C . SER B 1 89 ? 9.633 8.008 15.516 1 82.44 89 SER B C 1
ATOM 3554 O O . SER B 1 89 ? 9.867 9.148 15.914 1 82.44 89 SER B O 1
ATOM 3556 N N . ASP B 1 90 ? 10.555 7.223 14.969 1 84.56 90 ASP B N 1
ATOM 3557 C CA . ASP B 1 90 ? 11.961 7.605 14.867 1 84.56 90 ASP B CA 1
ATOM 3558 C C . ASP B 1 90 ? 12.156 8.711 13.836 1 84.56 90 ASP B C 1
ATOM 3560 O O . ASP B 1 90 ? 13.234 9.305 13.75 1 84.56 90 ASP B O 1
ATOM 3564 N N . LEU B 1 91 ? 11.102 9.023 13.195 1 89.94 91 LEU B N 1
ATOM 3565 C CA . LEU B 1 91 ? 11.18 10.133 12.258 1 89.94 91 LEU B CA 1
ATOM 3566 C C . LEU B 1 91 ? 11.547 11.43 12.969 1 89.94 91 LEU B C 1
ATOM 3568 O O . LEU B 1 91 ? 12.086 12.352 12.352 1 89.94 91 LEU B O 1
ATOM 3572 N N . ALA B 1 92 ? 11.328 11.438 14.227 1 93.5 92 ALA B N 1
ATOM 3573 C CA . ALA B 1 92 ? 11.641 12.609 15.039 1 93.5 92 ALA B CA 1
ATOM 3574 C C . ALA B 1 92 ? 13.109 13 14.883 1 93.5 92 ALA B C 1
ATOM 3576 O O . ALA B 1 92 ? 13.445 14.188 14.859 1 93.5 92 ALA B O 1
ATOM 3577 N N . LYS B 1 93 ? 13.922 12.031 14.742 1 93 93 LYS B N 1
ATOM 3578 C CA . LYS B 1 93 ? 15.352 12.289 14.609 1 93 93 LYS B CA 1
ATOM 3579 C C . LYS B 1 93 ? 15.664 13 13.297 1 93 93 LYS B C 1
ATOM 3581 O O . LYS B 1 93 ? 16.406 13.984 13.281 1 93 93 LYS B O 1
ATOM 3586 N N . THR B 1 94 ? 15.055 12.516 12.273 1 94 94 THR B N 1
ATOM 3587 C CA . THR B 1 94 ? 15.211 13.148 10.969 1 94 94 THR B CA 1
ATOM 3588 C C . THR B 1 94 ? 14.586 14.539 10.969 1 94 94 THR B C 1
ATOM 3590 O O . THR B 1 94 ? 15.148 15.477 10.398 1 94 94 THR B O 1
ATOM 3593 N N . THR B 1 95 ? 13.5 14.711 11.641 1 96.25 95 THR B N 1
ATOM 3594 C CA . THR B 1 95 ? 12.805 15.984 11.703 1 96.25 95 THR B CA 1
ATOM 3595 C C . THR B 1 95 ? 13.641 17.031 12.438 1 96.25 95 THR B C 1
ATOM 3597 O O . THR B 1 95 ? 13.688 18.188 12.031 1 96.25 95 THR B O 1
ATOM 3600 N N . ARG B 1 96 ? 14.344 16.609 13.5 1 97.56 96 ARG B N 1
ATOM 3601 C CA . ARG B 1 96 ? 15.242 17.516 14.203 1 97.56 96 ARG B CA 1
ATOM 3602 C C . ARG B 1 96 ? 16.312 18.062 13.266 1 97.56 96 ARG B C 1
ATOM 3604 O O . ARG B 1 96 ? 16.641 19.25 13.328 1 97.56 96 ARG B O 1
ATOM 3611 N N . LYS B 1 97 ? 16.781 17.203 12.406 1 97.06 97 LYS B N 1
ATOM 3612 C CA . LYS B 1 97 ? 17.781 17.625 11.438 1 97.06 97 LYS B CA 1
ATOM 3613 C C . LYS B 1 97 ? 17.203 18.625 10.43 1 97.06 97 LYS B C 1
ATOM 3615 O O . LYS B 1 97 ? 17.859 19.594 10.062 1 97.06 97 LYS B O 1
ATOM 3620 N N . ASN B 1 98 ? 15.969 18.359 9.969 1 97.25 98 ASN B N 1
ATOM 3621 C CA . ASN B 1 98 ? 15.305 19.297 9.07 1 97.25 98 ASN B CA 1
ATOM 3622 C C . ASN B 1 98 ? 15.188 20.688 9.703 1 97.25 98 ASN B C 1
ATOM 3624 O O . ASN B 1 98 ? 15.508 21.688 9.062 1 97.25 98 ASN B O 1
ATOM 3628 N N . VAL B 1 99 ? 14.781 20.703 10.953 1 98.38 99 VAL B N 1
ATOM 3629 C CA . VAL B 1 99 ? 14.578 21.953 11.68 1 98.38 99 VAL B CA 1
ATOM 3630 C C . VAL B 1 99 ? 15.906 22.703 11.805 1 98.38 99 VAL B C 1
ATOM 3632 O O . VAL B 1 99 ? 15.977 23.891 11.531 1 98.38 99 VAL B O 1
ATOM 3635 N N . LYS B 1 100 ? 16.891 21.953 12.188 1 98.19 100 LYS B N 1
ATOM 3636 C CA . LYS B 1 100 ? 18.219 22.531 12.359 1 98.19 100 LYS B CA 1
ATOM 3637 C C . LYS B 1 100 ? 18.75 23.109 11.047 1 98.19 100 LYS B C 1
ATOM 3639 O O . LYS B 1 100 ? 19.266 24.219 11.016 1 98.19 100 LYS B O 1
ATOM 3644 N N . LYS B 1 101 ? 18.578 22.438 9.969 1 97.38 101 LYS B N 1
ATOM 3645 C CA . LYS B 1 101 ? 19.078 22.844 8.664 1 97.38 101 LYS B CA 1
ATOM 3646 C C . LYS B 1 101 ? 18.406 24.141 8.203 1 97.38 101 LYS B C 1
ATOM 3648 O O . LYS B 1 101 ? 19 24.906 7.441 1 97.38 101 LYS B O 1
ATOM 3653 N N . ASN B 1 102 ? 17.219 24.391 8.688 1 98.5 102 ASN B N 1
ATOM 3654 C CA . ASN B 1 102 ? 16.484 25.578 8.266 1 98.5 102 ASN B CA 1
ATOM 3655 C C . ASN B 1 102 ? 16.641 26.719 9.281 1 98.5 102 ASN B C 1
ATOM 3657 O O . ASN B 1 102 ? 15.938 27.734 9.188 1 98.5 102 ASN B O 1
ATOM 3661 N N . GLY B 1 103 ? 17.5 26.5 10.312 1 98.19 103 GLY B N 1
ATOM 3662 C CA . GLY B 1 103 ? 17.797 27.547 11.273 1 98.19 103 GLY B CA 1
ATOM 3663 C C . GLY B 1 103 ? 16.656 27.828 12.227 1 98.19 103 GLY B C 1
ATOM 3664 O O . GLY B 1 103 ? 16.469 28.969 12.656 1 98.19 103 GLY B O 1
ATOM 3665 N N . LEU B 1 104 ? 15.844 26.812 12.539 1 98.69 104 LEU B N 1
ATOM 3666 C CA . LEU B 1 104 ? 14.633 27.062 13.312 1 98.69 104 LEU B CA 1
ATOM 3667 C C . LEU B 1 104 ? 14.695 26.375 14.664 1 98.69 104 LEU B C 1
ATOM 3669 O O . LEU B 1 104 ? 13.688 26.281 15.375 1 98.69 104 LEU B O 1
ATOM 3673 N N . SER B 1 105 ? 15.883 25.922 15.102 1 98.19 105 SER B N 1
ATOM 3674 C CA . SER B 1 105 ? 16.031 25.172 16.328 1 98.19 105 SER B CA 1
ATOM 3675 C C . SER B 1 105 ? 15.734 26.031 17.562 1 98.19 105 SER B C 1
ATOM 3677 O O . SER B 1 105 ? 15.438 25.5 18.641 1 98.19 105 SER B O 1
ATOM 3679 N N . HIS B 1 106 ? 15.875 27.297 17.375 1 98.12 106 HIS B N 1
ATOM 3680 C CA . HIS B 1 106 ? 15.617 28.203 18.5 1 98.12 106 HIS B CA 1
ATOM 3681 C C . HIS B 1 106 ? 14.117 28.375 18.734 1 98.12 106 HIS B C 1
ATOM 3683 O O . HIS B 1 106 ? 13.703 28.828 19.797 1 98.12 106 HIS B O 1
ATOM 3689 N N . ILE B 1 107 ? 13.305 28.031 17.766 1 98.62 107 ILE B N 1
ATOM 3690 C CA . ILE B 1 107 ? 11.859 28.203 17.859 1 98.62 107 ILE B CA 1
ATOM 3691 C C . ILE B 1 107 ? 11.188 26.844 18.016 1 98.62 107 ILE B C 1
ATOM 3693 O O . ILE B 1 107 ? 10.211 26.719 18.75 1 98.62 107 ILE B O 1
ATOM 3697 N N . ILE B 1 108 ? 11.703 25.797 17.266 1 98.88 108 ILE B N 1
ATOM 3698 C CA . ILE B 1 108 ? 11.031 24.5 17.172 1 98.88 108 ILE B CA 1
ATOM 3699 C C . ILE B 1 108 ? 11.773 23.484 18.016 1 98.88 108 ILE B C 1
ATOM 3701 O O . ILE B 1 108 ? 12.984 23.281 17.844 1 98.88 108 ILE B O 1
ATOM 3705 N N . THR B 1 109 ? 11.109 22.859 18.891 1 98.75 109 THR B N 1
ATOM 3706 C CA . THR B 1 109 ? 11.586 21.688 19.625 1 98.75 109 THR B CA 1
ATOM 3707 C C . THR B 1 109 ? 10.844 20.438 19.203 1 98.75 109 THR B C 1
ATOM 3709 O O . THR B 1 109 ? 9.617 20.375 19.266 1 98.75 109 THR B O 1
ATOM 3712 N N . ILE B 1 110 ? 11.57 19.453 18.75 1 98.31 110 ILE B N 1
ATOM 3713 C CA . ILE B 1 110 ? 10.969 18.172 18.344 1 98.31 110 ILE B CA 1
ATOM 3714 C C . ILE B 1 110 ? 11 17.203 19.531 1 98.31 110 ILE B C 1
ATOM 3716 O O . ILE B 1 110 ? 12.062 16.922 20.078 1 98.31 110 ILE B O 1
ATOM 3720 N N . LEU B 1 111 ? 9.852 16.75 19.891 1 97.56 111 LEU B N 1
ATOM 3721 C CA . LEU B 1 111 ? 9.695 15.789 20.969 1 97.56 111 LEU B CA 1
ATOM 3722 C C . LEU B 1 111 ? 9.383 14.398 20.422 1 97.56 111 LEU B C 1
ATOM 3724 O O . LEU B 1 111 ? 8.383 14.211 19.734 1 97.56 111 LEU B O 1
ATOM 3728 N N . GLU B 1 112 ? 10.25 13.469 20.734 1 94.19 112 GLU B N 1
ATOM 3729 C CA . GLU B 1 112 ? 10.031 12.078 20.344 1 94.19 112 GLU B CA 1
ATOM 3730 C C . GLU B 1 112 ? 9.258 11.32 21.422 1 94.19 112 GLU B C 1
ATOM 3732 O O . GLU B 1 112 ? 9.734 11.18 22.547 1 94.19 112 GLU B O 1
ATOM 3737 N N . GLY B 1 113 ? 8.031 10.875 21.047 1 90.94 113 GLY B N 1
ATOM 3738 C CA . GLY B 1 113 ? 7.211 10.133 22 1 90.94 113 GLY B CA 1
ATOM 3739 C C . GLY B 1 113 ? 5.727 10.242 21.719 1 90.94 113 GLY B C 1
ATOM 3740 O O . GLY B 1 113 ? 5.309 11.008 20.844 1 90.94 113 GLY B O 1
ATOM 3741 N N . LYS B 1 114 ? 5.008 9.469 22.438 1 89.19 114 LYS B N 1
ATOM 3742 C CA . LYS B 1 114 ? 3.549 9.523 22.359 1 89.19 114 LYS B CA 1
ATOM 3743 C C . LYS B 1 114 ? 3.002 10.727 23.125 1 89.19 114 LYS B C 1
ATOM 3745 O O . LYS B 1 114 ? 3.527 11.094 24.172 1 89.19 114 LYS B O 1
ATOM 3750 N N . VAL B 1 115 ? 1.948 11.297 22.562 1 90.44 115 VAL B N 1
ATOM 3751 C CA . VAL B 1 115 ? 1.368 12.5 23.156 1 90.44 115 VAL B CA 1
ATOM 3752 C C . VAL B 1 115 ? 0.897 12.195 24.578 1 90.44 115 VAL B C 1
ATOM 3754 O O . VAL B 1 115 ? 0.877 13.078 25.438 1 90.44 115 VAL B O 1
ATOM 3757 N N . GLU B 1 116 ? 0.661 10.898 24.859 1 90.12 116 GLU B N 1
ATOM 3758 C CA . GLU B 1 116 ? 0.203 10.445 26.172 1 90.12 116 GLU B CA 1
ATOM 3759 C C . GLU B 1 116 ? 1.339 10.469 27.188 1 90.12 116 GLU B C 1
ATOM 3761 O O . GLU B 1 116 ? 1.096 10.484 28.406 1 90.12 116 GLU B O 1
ATOM 3766 N N . GLU B 1 117 ? 2.553 10.555 26.703 1 93.38 117 GLU B N 1
ATOM 3767 C CA . GLU B 1 117 ? 3.684 10.312 27.594 1 93.38 117 GLU B CA 1
ATOM 3768 C C . GLU B 1 117 ? 4.613 11.523 27.656 1 93.38 117 GLU B C 1
ATOM 3770 O O . GLU B 1 117 ? 5.371 11.68 28.609 1 93.38 117 GLU B O 1
ATOM 3775 N N . ILE B 1 118 ? 4.559 12.328 26.703 1 95.25 118 ILE B N 1
ATOM 3776 C CA . ILE B 1 118 ? 5.535 13.406 26.609 1 95.25 118 ILE B CA 1
ATOM 3777 C C . ILE B 1 118 ? 5.164 14.531 27.562 1 95.25 118 ILE B C 1
ATOM 3779 O O . ILE B 1 118 ? 4.047 14.57 28.078 1 95.25 118 ILE B O 1
ATOM 3783 N N . GLU B 1 119 ? 6.203 15.367 27.828 1 96.62 119 GLU B N 1
ATOM 3784 C CA . GLU B 1 119 ? 6.051 16.656 28.516 1 96.62 119 GLU B CA 1
ATOM 3785 C C . GLU B 1 119 ? 6.613 17.797 27.672 1 96.62 119 GLU B C 1
ATOM 3787 O O . GLU B 1 119 ? 7.492 17.578 26.828 1 96.62 119 GLU B O 1
ATOM 3792 N N . LEU B 1 120 ? 6.062 18.969 27.844 1 97.31 120 LEU B N 1
ATOM 3793 C CA . LEU B 1 120 ? 6.555 20.141 27.125 1 97.31 120 LEU B CA 1
ATOM 3794 C C . LEU B 1 120 ? 7.617 20.875 27.938 1 97.31 120 LEU B C 1
ATOM 3796 O O . LEU B 1 120 ? 7.316 21.438 28.984 1 97.31 120 LEU B O 1
ATOM 3800 N N . PRO B 1 121 ? 8.781 20.812 27.422 1 96.12 121 PRO B N 1
ATOM 3801 C CA . PRO B 1 121 ? 9.82 21.484 28.203 1 96.12 121 PRO B CA 1
ATOM 3802 C C . PRO B 1 121 ? 9.531 22.984 28.391 1 96.12 121 PRO B C 1
ATOM 3804 O O . PRO B 1 121 ? 9.461 23.719 27.406 1 96.12 121 PRO B O 1
ATOM 3807 N N . GLY B 1 122 ? 9.398 23.422 29.594 1 95.81 122 GLY B N 1
ATOM 3808 C CA . GLY B 1 122 ? 9.281 24.828 29.938 1 95.81 122 GLY B CA 1
ATOM 3809 C C . GLY B 1 122 ? 7.875 25.359 29.766 1 95.81 122 GLY B C 1
ATOM 3810 O O . GLY B 1 122 ? 7.637 26.562 29.938 1 95.81 122 GLY B O 1
ATOM 3811 N N . GLU B 1 123 ? 6.969 24.547 29.312 1 94 123 GLU B N 1
ATOM 3812 C CA . GLU B 1 123 ? 5.582 24.953 29.125 1 94 123 GLU B CA 1
ATOM 3813 C C . GLU B 1 123 ? 4.613 23.906 29.656 1 94 123 GLU B C 1
ATOM 3815 O O . GLU B 1 123 ? 4.926 22.719 29.688 1 94 123 GLU B O 1
ATOM 3820 N N . ASP B 1 124 ? 3.461 24.391 30.062 1 93.69 124 ASP B N 1
ATOM 3821 C CA . ASP B 1 124 ? 2.414 23.469 30.5 1 93.69 124 ASP B CA 1
ATOM 3822 C C . ASP B 1 124 ? 1.356 23.297 29.406 1 93.69 124 ASP B C 1
ATOM 3824 O O . ASP B 1 124 ? 0.815 22.203 29.234 1 93.69 124 ASP B O 1
ATOM 3828 N N . LYS B 1 125 ? 1.078 24.422 28.766 1 97.88 125 LYS B N 1
ATOM 3829 C CA . LYS B 1 125 ? 0.03 24.438 27.75 1 97.88 125 LYS B CA 1
ATOM 3830 C C . LYS B 1 125 ? 0.478 25.203 26.516 1 97.88 125 LYS B C 1
ATOM 3832 O O . LYS B 1 125 ? 1.483 25.922 26.547 1 97.88 125 LYS B O 1
ATOM 3837 N N . VAL B 1 126 ? -0.295 25 25.469 1 98.69 126 VAL B N 1
ATOM 3838 C CA . VAL B 1 126 ? -0.01 25.703 24.219 1 98.69 126 VAL B CA 1
ATOM 3839 C C . VAL B 1 126 ? -1.222 26.531 23.797 1 98.69 126 VAL B C 1
ATOM 3841 O O . VAL B 1 126 ? -2.332 26.312 24.281 1 98.69 126 VAL B O 1
ATOM 3844 N N . ASP B 1 127 ? -0.999 27.469 22.875 1 98.69 127 ASP B N 1
ATOM 3845 C CA . ASP B 1 127 ? -2.049 28.344 22.359 1 98.69 127 ASP B CA 1
ATOM 3846 C C . ASP B 1 127 ? -2.77 27.719 21.172 1 98.69 127 ASP B C 1
ATOM 3848 O O . ASP B 1 127 ? -3.951 27.984 20.938 1 98.69 127 ASP B O 1
ATOM 3852 N N . ILE B 1 128 ? -2.037 26.984 20.391 1 98.75 128 ILE B N 1
ATOM 3853 C CA . ILE B 1 128 ? -2.557 26.406 19.156 1 98.75 128 ILE B CA 1
ATOM 3854 C C . ILE B 1 128 ? -2.129 24.938 19.047 1 98.75 128 ILE B C 1
ATOM 3856 O O . ILE B 1 128 ? -0.969 24.609 19.312 1 98.75 128 ILE B O 1
ATOM 3860 N N . LEU B 1 129 ? -3.047 24.078 18.766 1 98.19 129 LEU B N 1
ATOM 3861 C CA . LEU B 1 129 ? -2.789 22.672 18.438 1 98.19 129 LEU B CA 1
ATOM 3862 C C . LEU B 1 129 ? -3.068 22.406 16.969 1 98.19 129 LEU B C 1
ATOM 3864 O O . LEU B 1 129 ? -4.219 22.469 16.531 1 98.19 129 LEU B O 1
ATOM 3868 N N . LEU B 1 130 ? -1.987 22.156 16.219 1 96.5 130 LEU B N 1
ATOM 3869 C CA . LEU B 1 130 ? -2.047 21.781 14.812 1 96.5 130 LEU B CA 1
ATOM 3870 C C . LEU B 1 130 ? -2.002 20.266 14.656 1 96.5 130 LEU B C 1
ATOM 3872 O O . LEU B 1 130 ? -1.194 19.594 15.305 1 96.5 130 LEU B O 1
ATOM 3876 N N . SER B 1 131 ? -2.953 19.781 13.852 1 90.12 131 SER B N 1
ATOM 3877 C CA . SER B 1 131 ? -2.938 18.328 13.641 1 90.12 131 SER B CA 1
ATOM 3878 C C . SER B 1 131 ? -3.354 17.984 12.211 1 90.12 131 SER B C 1
ATOM 3880 O O . SER B 1 131 ? -4.238 18.625 11.648 1 90.12 131 SER B O 1
ATOM 3882 N N . GLU B 1 132 ? -2.613 17.094 11.617 1 84.25 132 GLU B N 1
ATOM 3883 C CA . GLU B 1 132 ? -3.006 16.5 10.336 1 84.25 132 GLU B CA 1
ATOM 3884 C C . GLU B 1 132 ? -3.088 14.984 10.422 1 84.25 132 GLU B C 1
ATOM 3886 O O . GLU B 1 132 ? -2.57 14.281 9.555 1 84.25 132 GLU B O 1
ATOM 3891 N N . VAL B 1 133 ? -3.645 14.555 11.43 1 68.44 133 VAL B N 1
ATOM 3892 C CA . VAL B 1 133 ? -3.602 13.117 11.68 1 68.44 133 VAL B CA 1
ATOM 3893 C C . VAL B 1 133 ? -4.914 12.477 11.234 1 68.44 133 VAL B C 1
ATOM 3895 O O . VAL B 1 133 ? -5.211 11.336 11.609 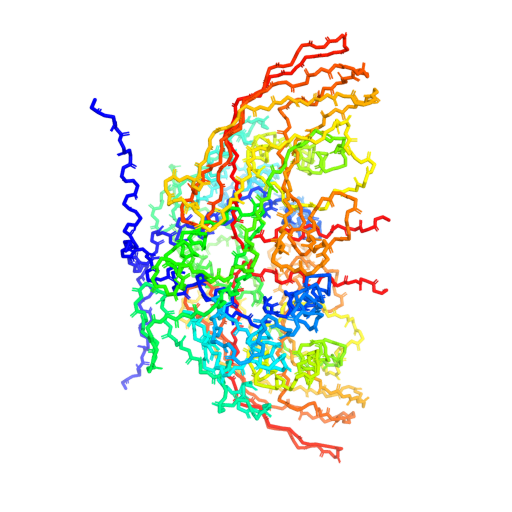1 68.44 133 VAL B O 1
ATOM 3898 N N . MET B 1 134 ? -5.508 13.281 10.336 1 77.06 134 MET B N 1
ATOM 3899 C CA . MET B 1 134 ? -6.719 12.656 9.805 1 77.06 134 MET B CA 1
ATOM 3900 C C . MET B 1 134 ? -6.375 11.633 8.734 1 77.06 134 MET B C 1
ATOM 3902 O O . MET B 1 134 ? -5.312 11.703 8.109 1 77.06 134 MET B O 1
ATOM 3906 N N . GLY B 1 135 ? -7.039 10.508 8.664 1 77.56 135 GLY B N 1
ATOM 3907 C CA . GLY B 1 135 ? -6.816 9.445 7.707 1 77.56 135 GLY B CA 1
ATOM 3908 C C . GLY B 1 135 ? -7.988 9.227 6.766 1 77.56 135 GLY B C 1
ATOM 3909 O O . GLY B 1 135 ? -8.945 10.008 6.77 1 77.56 135 GLY B O 1
ATOM 3910 N N . VAL B 1 136 ? -7.66 8.344 5.891 1 81.12 136 VAL B N 1
ATOM 3911 C CA . VAL B 1 136 ? -8.703 7.938 4.953 1 81.12 136 VAL B CA 1
ATOM 3912 C C . VAL B 1 136 ? -9.992 7.648 5.711 1 81.12 136 VAL B C 1
ATOM 3914 O O . VAL B 1 136 ? -9.984 6.953 6.73 1 81.12 136 VAL B O 1
ATOM 3917 N N . GLY B 1 137 ? -11.094 8.312 5.359 1 86.69 137 GLY B N 1
ATOM 3918 C CA . GLY B 1 137 ? -12.367 8.094 6.016 1 86.69 137 GLY B CA 1
ATOM 3919 C C . GLY B 1 137 ? -12.516 8.859 7.316 1 86.69 137 GLY B C 1
ATOM 3920 O O . GLY B 1 137 ? -13.508 8.703 8.031 1 86.69 137 GLY B O 1
ATOM 3921 N N . LEU B 1 138 ? -11.508 9.656 7.684 1 87.56 138 LEU B N 1
ATOM 3922 C CA . LEU B 1 138 ? -11.508 10.578 8.812 1 87.56 138 LEU B CA 1
ATOM 3923 C C . LEU B 1 138 ? -11.219 9.844 10.117 1 87.56 138 LEU B C 1
ATOM 3925 O O . LEU B 1 138 ? -10.406 10.297 10.922 1 87.56 138 LEU B O 1
ATOM 3929 N N . ILE B 1 139 ? -11.945 8.703 10.242 1 77.75 139 ILE B N 1
ATOM 3930 C CA . ILE B 1 139 ? -11.93 8.039 11.547 1 77.75 139 ILE B CA 1
ATOM 3931 C C . ILE B 1 139 ? -10.883 6.926 11.547 1 77.75 139 ILE B C 1
ATOM 3933 O O . ILE B 1 139 ? -11.172 5.797 11.148 1 77.75 139 ILE B O 1
ATOM 3937 N N . HIS B 1 140 ? -9.68 7.312 11.484 1 64.69 140 HIS B N 1
ATOM 3938 C CA . HIS B 1 140 ? -8.656 6.273 11.586 1 64.69 140 HIS B CA 1
ATOM 3939 C C . HIS B 1 140 ? -8.273 6.02 13.039 1 64.69 140 HIS B C 1
ATOM 3941 O O . HIS B 1 140 ? -8.094 6.961 13.812 1 64.69 140 HIS B O 1
ATOM 3947 N N . GLU B 1 141 ? -8.391 4.852 13.422 1 55.44 141 GLU B N 1
ATOM 3948 C CA . GLU B 1 141 ? -8.227 4.477 14.82 1 55.44 141 GLU B CA 1
ATOM 3949 C C . GLU B 1 141 ? -6.887 4.969 15.367 1 55.44 141 GLU B C 1
ATOM 3951 O O . GLU B 1 141 ? -5.855 4.84 14.711 1 55.44 141 GLU B O 1
ATOM 3956 N N . GLY B 1 142 ? -6.938 5.543 16.484 1 62.25 142 GLY B N 1
ATOM 3957 C CA . GLY B 1 142 ? -5.852 5.922 17.375 1 62.25 142 GLY B CA 1
ATOM 3958 C C . GLY B 1 142 ? -5.434 7.371 17.219 1 62.25 142 GLY B C 1
ATOM 3959 O O . GLY B 1 142 ? -5.016 8.008 18.188 1 62.25 142 GLY B O 1
ATOM 3960 N N . THR B 1 143 ? -5.766 7.785 16.031 1 73.44 143 THR B N 1
ATOM 3961 C CA . THR B 1 143 ? -5.211 9.117 15.828 1 73.44 143 THR B CA 1
ATOM 3962 C C . THR B 1 143 ? -6.148 10.188 16.391 1 73.44 143 THR B C 1
ATOM 3964 O O . THR B 1 143 ? -5.703 11.125 17.047 1 73.44 143 THR B O 1
ATOM 3967 N N . LEU B 1 144 ? -7.473 9.906 16.234 1 83.31 144 LEU B N 1
ATOM 3968 C CA . LEU B 1 144 ? -8.414 10.906 16.734 1 83.31 144 LEU B CA 1
ATOM 3969 C C . LEU B 1 144 ? -8.484 10.875 18.25 1 83.31 144 LEU B C 1
ATOM 3971 O O . LEU B 1 144 ? -8.664 11.914 18.891 1 83.31 144 LEU B O 1
ATOM 3975 N N . GLN B 1 145 ? -8.297 9.703 18.797 1 85.44 145 GLN B N 1
ATOM 3976 C CA . GLN B 1 145 ? -8.227 9.602 20.25 1 85.44 145 GLN B CA 1
ATOM 3977 C C . GLN B 1 145 ? -7.031 10.375 20.797 1 85.44 145 GLN B C 1
ATOM 3979 O O . GLN B 1 145 ? -7.152 11.102 21.781 1 85.44 145 GLN B O 1
ATOM 3984 N N . SER B 1 146 ? -5.957 10.203 20.125 1 88.25 146 SER B N 1
ATOM 3985 C CA . SER B 1 146 ? -4.754 10.914 20.531 1 88.25 146 SER B CA 1
ATOM 3986 C C . SER B 1 146 ? -4.922 12.422 20.391 1 88.25 146 SER B C 1
ATOM 3988 O O . SER B 1 146 ? -4.371 13.195 21.188 1 88.25 146 SER B O 1
ATOM 3990 N N . LEU B 1 147 ? -5.664 12.82 19.422 1 91.25 147 LEU B N 1
ATOM 3991 C CA . LEU B 1 147 ? -5.953 14.242 19.266 1 91.25 147 LEU B CA 1
ATOM 3992 C C . LEU B 1 147 ? -6.715 14.781 20.469 1 91.25 147 LEU B C 1
ATOM 3994 O O . LEU B 1 147 ? -6.387 15.852 20.984 1 91.25 147 LEU B O 1
ATOM 3998 N N . VAL B 1 148 ? -7.656 14.031 20.906 1 93.06 148 VAL B N 1
ATOM 3999 C CA . VAL B 1 148 ? -8.453 14.438 22.062 1 93.06 148 VAL B CA 1
ATOM 4000 C C . VAL B 1 148 ? -7.57 14.492 23.312 1 93.06 148 VAL B C 1
ATOM 4002 O O . VAL B 1 148 ? -7.656 15.438 24.094 1 93.06 148 VAL B O 1
ATOM 4005 N N . ILE B 1 149 ? -6.695 13.57 23.406 1 93.75 149 ILE B N 1
ATOM 4006 C CA . ILE B 1 149 ? -5.785 13.523 24.547 1 93.75 149 ILE B CA 1
ATOM 4007 C C . ILE B 1 149 ? -4.828 14.719 24.484 1 93.75 149 ILE B C 1
ATOM 4009 O O . ILE B 1 149 ? -4.594 15.383 25.5 1 93.75 149 ILE B O 1
ATOM 4013 N N . ALA B 1 150 ? -4.332 15.008 23.344 1 95.31 150 ALA B N 1
ATOM 4014 C CA . ALA B 1 150 ? -3.443 16.156 23.172 1 95.31 150 ALA B CA 1
ATOM 4015 C C . ALA B 1 150 ? -4.145 17.453 23.562 1 95.31 150 ALA B C 1
ATOM 4017 O O . ALA B 1 150 ? -3.566 18.297 24.25 1 95.31 150 ALA B O 1
ATOM 4018 N N . ARG B 1 151 ? -5.371 17.562 23.109 1 96.88 151 ARG B N 1
ATOM 4019 C CA . ARG B 1 151 ? -6.168 18.75 23.438 1 96.88 151 ARG B CA 1
ATOM 4020 C C . ARG B 1 151 ? -6.328 18.875 24.953 1 96.88 151 ARG B C 1
ATOM 4022 O O . ARG B 1 151 ? -6.016 19.922 25.516 1 96.88 151 ARG B O 1
ATOM 4029 N N . ASP B 1 152 ? -6.676 17.812 25.578 1 97.12 152 ASP B N 1
ATOM 4030 C CA . ASP B 1 152 ? -6.98 17.859 27.016 1 97.12 152 ASP B CA 1
ATOM 4031 C C . ASP B 1 152 ? -5.723 18.109 27.828 1 97.12 152 ASP B C 1
ATOM 4033 O O . ASP B 1 152 ? -5.773 18.797 28.859 1 97.12 152 ASP B O 1
ATOM 4037 N N . ARG B 1 153 ? -4.664 17.656 27.391 1 97.25 153 ARG B N 1
ATOM 4038 C CA . ARG B 1 153 ? -3.428 17.75 28.156 1 97.25 153 ARG B CA 1
ATOM 4039 C C . ARG B 1 153 ? -2.742 19.094 27.922 1 97.25 153 ARG B C 1
ATOM 4041 O O . ARG B 1 153 ? -2.139 19.656 28.844 1 97.25 153 ARG B O 1
ATOM 4048 N N . PHE B 1 154 ? -2.885 19.594 26.672 1 98.06 154 PHE B N 1
ATOM 4049 C CA . PHE B 1 154 ? -1.865 20.594 26.359 1 98.06 154 PHE B CA 1
ATOM 4050 C C . PHE B 1 154 ? -2.502 21.875 25.859 1 98.06 154 PHE B C 1
ATOM 4052 O O . PHE B 1 154 ? -1.851 22.922 25.812 1 98.06 154 PHE B O 1
ATOM 4059 N N . LEU B 1 155 ? -3.721 21.828 25.391 1 98.5 155 LEU B N 1
ATOM 4060 C CA . LEU B 1 155 ? -4.309 23.031 24.812 1 98.5 155 LEU B CA 1
ATOM 4061 C C . LEU B 1 155 ? -4.898 23.922 25.906 1 98.5 155 LEU B C 1
ATOM 4063 O O . LEU B 1 155 ? -5.59 23.453 26.812 1 98.5 155 LEU B O 1
ATOM 4067 N N . LYS B 1 156 ? -4.633 25.188 25.875 1 98.19 156 LYS B N 1
ATOM 4068 C CA . LYS B 1 156 ? -5.25 26.156 26.781 1 98.19 156 LYS B CA 1
ATOM 4069 C C . LYS B 1 156 ? -6.766 26.203 26.594 1 98.19 156 LYS B C 1
ATOM 4071 O O . LYS B 1 156 ? -7.27 25.922 25.5 1 98.19 156 LYS B O 1
ATOM 4076 N N . PRO B 1 157 ? -7.523 26.547 27.609 1 95.81 157 PRO B N 1
ATOM 4077 C CA . PRO B 1 157 ? -8.984 26.625 27.5 1 95.81 157 PRO B CA 1
ATOM 4078 C C . PRO B 1 157 ? -9.445 27.516 26.344 1 95.81 157 PRO B C 1
ATOM 4080 O O . PRO B 1 157 ? -10.453 27.219 25.703 1 95.81 157 PRO B O 1
ATOM 4083 N N . ASP B 1 158 ? -8.742 28.547 26.078 1 95.31 158 ASP B N 1
ATOM 4084 C CA . ASP B 1 158 ? -9.109 29.438 24.984 1 95.31 158 ASP B CA 1
ATOM 4085 C C . ASP B 1 158 ? -8.211 29.219 23.766 1 95.31 158 ASP B C 1
ATOM 4087 O O . ASP B 1 158 ? -8.102 30.094 22.906 1 95.31 158 ASP B O 1
ATOM 4091 N N . GLY B 1 159 ? -7.562 28.109 23.703 1 98.19 159 GLY B N 1
ATOM 4092 C CA . GLY B 1 159 ? -6.652 27.812 22.609 1 98.19 159 GLY B CA 1
ATOM 4093 C C . GLY B 1 159 ? -7.371 27.484 21.312 1 98.19 159 GLY B C 1
ATOM 4094 O O . GLY B 1 159 ? -8.594 27.344 21.281 1 98.19 159 GLY B O 1
ATOM 4095 N N . ILE B 1 160 ? -6.602 27.406 20.219 1 98 160 ILE B N 1
ATOM 4096 C CA . ILE B 1 160 ? -7.129 27.172 18.875 1 98 160 ILE B CA 1
ATOM 4097 C C . ILE B 1 160 ? -6.68 25.781 18.391 1 98 160 ILE B C 1
ATOM 4099 O O . ILE B 1 160 ? -5.516 25.422 18.562 1 98 160 ILE B O 1
ATOM 4103 N N . LEU B 1 161 ? -7.652 25.062 17.859 1 96.88 161 LEU B N 1
ATOM 4104 C CA . LEU B 1 161 ? -7.371 23.797 17.188 1 96.88 161 LEU B CA 1
ATOM 4105 C C . LEU B 1 161 ? -7.477 23.938 15.68 1 96.88 161 LEU B C 1
ATOM 4107 O O . LEU B 1 161 ? -8.422 24.547 15.172 1 96.88 161 LEU B O 1
ATOM 4111 N N . PHE B 1 162 ? -6.453 23.406 14.953 1 96.12 162 PHE B N 1
ATOM 4112 C CA . PHE B 1 162 ? -6.477 23.328 13.5 1 96.12 162 PHE B CA 1
ATOM 4113 C C . PHE B 1 162 ? -6.301 21.891 13.023 1 96.12 162 PHE B C 1
ATOM 4115 O O . PHE B 1 162 ? -5.246 21.297 13.227 1 96.12 162 PHE B O 1
ATOM 4122 N N . PRO B 1 163 ? -7.309 21.375 12.312 1 95.81 163 PRO B N 1
ATOM 4123 C CA . PRO B 1 163 ? -8.68 21.859 12.219 1 95.81 163 PRO B CA 1
ATOM 4124 C C . PRO B 1 163 ? -9.453 21.719 13.531 1 95.81 163 PRO B C 1
ATOM 4126 O O . PRO B 1 163 ? -9.047 20.969 14.406 1 95.81 163 PRO B O 1
ATOM 4129 N N . ASP B 1 164 ? -10.57 22.453 13.641 1 96.81 164 ASP B N 1
ATOM 4130 C CA . ASP B 1 164 ? -11.359 22.344 14.867 1 96.81 164 ASP B CA 1
ATOM 4131 C C . ASP B 1 164 ? -12.695 21.656 14.594 1 96.81 164 ASP B C 1
ATOM 4133 O O . ASP B 1 164 ? -13.383 21.234 15.523 1 96.81 164 ASP B O 1
ATOM 4137 N N . LYS B 1 165 ? -13.016 21.5 13.32 1 96.69 165 LYS B N 1
ATOM 4138 C CA . LYS B 1 165 ? -14.266 20.828 12.977 1 96.69 165 LYS B CA 1
ATOM 4139 C C . LYS B 1 165 ? -14.086 19.906 11.781 1 96.69 165 LYS B C 1
ATOM 4141 O O . LYS B 1 165 ? -13.383 20.25 10.828 1 96.69 165 LYS B O 1
ATOM 4146 N N . ASN B 1 166 ? -14.695 18.781 11.844 1 95.94 166 ASN B N 1
ATOM 4147 C CA . ASN B 1 166 ? -14.82 17.875 10.719 1 95.94 166 ASN B CA 1
ATOM 4148 C C . ASN B 1 166 ? -16.266 17.438 10.516 1 95.94 166 ASN B C 1
ATOM 4150 O O . ASN B 1 166 ? -17.031 17.297 11.477 1 95.94 166 ASN B O 1
ATOM 4154 N N . THR B 1 167 ? -16.641 17.266 9.281 1 97.5 167 THR B N 1
ATOM 4155 C CA . THR B 1 167 ? -17.953 16.734 8.953 1 97.5 167 THR B CA 1
ATOM 4156 C C . THR B 1 167 ? -17.812 15.516 8.031 1 97.5 167 THR B C 1
ATOM 4158 O O . THR B 1 167 ? -17.125 15.578 7.012 1 97.5 167 THR B O 1
ATOM 4161 N N . LEU B 1 168 ? -18.438 14.453 8.43 1 97.12 168 LEU B N 1
ATOM 4162 C CA . LEU B 1 168 ? -18.469 13.234 7.625 1 97.12 168 LEU B CA 1
ATOM 4163 C C . LEU B 1 168 ? -19.781 13.125 6.867 1 97.12 168 LEU B C 1
ATOM 4165 O O . LEU B 1 168 ? -20.859 13.258 7.461 1 97.12 168 LEU B O 1
ATOM 4169 N N . TYR B 1 169 ? -19.625 12.836 5.57 1 98.5 169 TYR B N 1
ATOM 4170 C CA . TYR B 1 169 ? -20.797 12.766 4.699 1 98.5 169 TYR B CA 1
ATOM 4171 C C . TYR B 1 169 ? -20.938 11.375 4.09 1 98.5 169 TYR B C 1
ATOM 4173 O O . TYR B 1 169 ? -19.969 10.609 4.039 1 98.5 169 TYR B O 1
ATOM 4181 N N . ILE B 1 170 ? -22.203 11.125 3.646 1 98.75 170 ILE B N 1
ATOM 4182 C CA . ILE B 1 170 ? -22.484 9.93 2.863 1 98.75 170 ILE B CA 1
ATOM 4183 C C . ILE B 1 170 ? -23.391 10.281 1.682 1 98.75 170 ILE B C 1
ATOM 4185 O O . ILE B 1 170 ? -24.203 11.203 1.771 1 98.75 170 ILE B O 1
ATOM 4189 N N . CYS B 1 171 ? -23.219 9.594 0.591 1 98.81 171 CYS B N 1
ATOM 4190 C CA . CYS B 1 171 ? -24.125 9.68 -0.551 1 98.81 171 CYS B CA 1
ATOM 4191 C C . CYS B 1 171 ? -24.141 8.367 -1.324 1 98.81 171 CYS B C 1
ATOM 4193 O O . CYS B 1 171 ? -23.344 7.469 -1.058 1 98.81 171 CYS B O 1
ATOM 4195 N N . ALA B 1 172 ? -25.125 8.227 -2.162 1 98.88 172 ALA B N 1
ATOM 4196 C CA . ALA B 1 172 ? -25.188 7.094 -3.078 1 98.88 172 ALA B CA 1
ATOM 4197 C C . ALA B 1 172 ? -24.641 7.461 -4.449 1 98.88 172 ALA B C 1
ATOM 4199 O O . ALA B 1 172 ? -24.859 8.57 -4.945 1 98.88 172 ALA B O 1
ATOM 4200 N N . ILE B 1 173 ? -23.922 6.496 -5.09 1 98.88 173 ILE B N 1
ATOM 4201 C CA . ILE B 1 173 ? -23.234 6.875 -6.32 1 98.88 173 ILE B CA 1
ATOM 4202 C C . ILE B 1 173 ? -23.484 5.828 -7.402 1 98.88 173 ILE B C 1
ATOM 4204 O O . ILE B 1 173 ? -23.688 4.652 -7.098 1 98.88 173 ILE B O 1
ATOM 4208 N N . GLU B 1 174 ? -23.578 6.352 -8.641 1 98.75 174 GLU B N 1
ATOM 4209 C CA . GLU B 1 174 ? -23.344 5.488 -9.797 1 98.75 174 GLU B CA 1
ATOM 4210 C C . GLU B 1 174 ? -21.875 5.074 -9.891 1 98.75 174 GLU B C 1
ATOM 4212 O O . GLU B 1 174 ? -21 5.926 -9.961 1 98.75 174 GLU B O 1
ATOM 4217 N N . ASP B 1 175 ? -21.609 3.787 -9.836 1 97.69 175 ASP B N 1
ATOM 4218 C CA . ASP B 1 175 ? -20.234 3.277 -9.695 1 97.69 175 ASP B CA 1
ATOM 4219 C C . ASP B 1 175 ? -20.062 1.974 -10.477 1 97.69 175 ASP B C 1
ATOM 4221 O O . ASP B 1 175 ? -19.422 1.041 -9.992 1 97.69 175 ASP B O 1
ATOM 4225 N N . LYS B 1 176 ? -20.719 1.908 -11.617 1 97.38 176 LYS B N 1
ATOM 4226 C CA . LYS B 1 176 ? -20.703 0.673 -12.398 1 97.38 176 LYS B CA 1
ATOM 4227 C C . LYS B 1 176 ? -19.281 0.224 -12.711 1 97.38 176 LYS B C 1
ATOM 4229 O O . LYS B 1 176 ? -18.953 -0.958 -12.578 1 97.38 176 LYS B O 1
ATOM 4234 N N . LYS B 1 177 ? -18.516 1.155 -13.102 1 95.38 177 LYS B N 1
ATOM 4235 C CA . LYS B 1 177 ? -17.141 0.829 -13.5 1 95.38 177 LYS B CA 1
ATOM 4236 C C . LYS B 1 177 ? -16.406 0.1 -12.391 1 95.38 177 LYS B C 1
ATOM 4238 O O . LYS B 1 177 ? -15.859 -0.987 -12.602 1 95.38 177 LYS B O 1
ATOM 4243 N N . MET B 1 178 ? -16.391 0.634 -11.211 1 94.5 178 MET B N 1
ATOM 4244 C CA . MET B 1 178 ? -15.672 0.027 -10.102 1 94.5 178 MET B CA 1
ATOM 4245 C C . MET B 1 178 ? -16.391 -1.213 -9.594 1 94.5 178 MET B C 1
ATOM 4247 O O . MET B 1 178 ? -15.758 -2.176 -9.156 1 94.5 178 MET B O 1
ATOM 4251 N N . HIS B 1 179 ? -17.688 -1.146 -9.609 1 95.06 179 HIS B N 1
ATOM 4252 C CA . HIS B 1 179 ? -18.453 -2.332 -9.242 1 95.06 179 HIS B CA 1
ATOM 4253 C C . HIS B 1 179 ? -18.078 -3.518 -10.125 1 95.06 179 HIS B C 1
ATOM 4255 O O . HIS B 1 179 ? -17.859 -4.625 -9.633 1 95.06 179 HIS B O 1
ATOM 4261 N N . ASP B 1 180 ? -18.031 -3.291 -11.406 1 94.31 180 ASP B N 1
ATOM 4262 C CA . ASP B 1 180 ? -17.672 -4.348 -12.336 1 94.31 180 ASP B CA 1
ATOM 4263 C C . ASP B 1 180 ? -16.25 -4.84 -12.078 1 94.31 180 ASP B C 1
ATOM 4265 O O . ASP B 1 180 ? -15.992 -6.047 -12.078 1 94.31 180 ASP B O 1
ATOM 4269 N N . ARG B 1 181 ? -15.438 -3.941 -11.812 1 92.31 181 ARG B N 1
ATOM 4270 C CA . ARG B 1 181 ? -14.047 -4.289 -11.547 1 92.31 181 ARG B CA 1
ATOM 4271 C C . ARG B 1 181 ? -13.922 -5.133 -10.281 1 92.31 181 ARG B C 1
ATOM 4273 O O . ARG B 1 181 ? -13.172 -6.109 -10.25 1 92.31 181 ARG B O 1
ATOM 4280 N N . HIS B 1 182 ? -14.664 -4.812 -9.258 1 92.62 182 HIS B N 1
ATOM 4281 C CA . HIS B 1 182 ? -14.484 -5.441 -7.953 1 92.62 182 HIS B CA 1
ATOM 4282 C C . HIS B 1 182 ? -15.359 -6.68 -7.812 1 92.62 182 HIS B C 1
ATOM 4284 O O . HIS B 1 182 ? -15.039 -7.594 -7.047 1 92.62 182 HIS B O 1
ATOM 4290 N N . VAL B 1 183 ? -16.469 -6.66 -8.523 1 93.38 183 VAL B N 1
ATOM 4291 C CA . VAL B 1 183 ? -17.453 -7.715 -8.297 1 93.38 183 VAL B CA 1
ATOM 4292 C C . VAL B 1 183 ? -17.578 -8.578 -9.547 1 93.38 183 VAL B C 1
ATOM 4294 O O . VAL B 1 183 ? -17.375 -9.797 -9.492 1 93.38 183 VAL B O 1
ATOM 4297 N N . ALA B 1 184 ? -17.781 -7.941 -10.648 1 92.56 184 ALA B N 1
ATOM 4298 C CA . ALA B 1 184 ? -18.031 -8.672 -11.891 1 92.56 184 ALA B CA 1
ATOM 4299 C C . ALA B 1 184 ? -16.797 -9.422 -12.352 1 92.56 184 ALA B C 1
ATOM 4301 O O . ALA B 1 184 ? -16.891 -10.453 -13.016 1 92.56 184 ALA B O 1
ATOM 4302 N N . TYR B 1 185 ? -15.617 -8.953 -12.016 1 93.69 185 TYR B N 1
ATOM 4303 C CA . TYR B 1 185 ? -14.344 -9.586 -12.359 1 93.69 185 TYR B CA 1
ATOM 4304 C C . TYR B 1 185 ? -14.344 -11.055 -11.969 1 93.69 185 TYR B C 1
ATOM 4306 O O . TYR B 1 185 ? -13.859 -11.906 -12.719 1 93.69 185 TYR B O 1
ATOM 4314 N N . TRP B 1 186 ? -14.984 -11.352 -10.906 1 95.88 186 TRP B N 1
ATOM 4315 C CA . TRP B 1 186 ? -14.852 -12.664 -10.273 1 95.88 186 TRP B CA 1
ATOM 4316 C C . TRP B 1 186 ? -15.812 -13.664 -10.906 1 95.88 186 TRP B C 1
ATOM 4318 O O . TRP B 1 186 ? -15.734 -14.867 -10.625 1 95.88 186 TRP B O 1
ATOM 4328 N N . LYS B 1 187 ? -16.719 -13.164 -11.703 1 95.19 187 LYS B N 1
ATOM 4329 C CA . LYS B 1 187 ? -17.688 -14.047 -12.352 1 95.19 187 LYS B CA 1
ATOM 4330 C C . LYS B 1 187 ? -16.984 -15.055 -13.258 1 95.19 187 LYS B C 1
ATOM 4332 O O . LYS B 1 187 ? -17.453 -16.188 -13.406 1 95.19 187 LYS B O 1
ATOM 4337 N N . ASP B 1 188 ? -15.883 -14.602 -13.836 1 96.62 188 ASP B N 1
ATOM 4338 C CA . ASP B 1 188 ? -15.094 -15.469 -14.711 1 96.62 188 ASP B CA 1
ATOM 4339 C C . ASP B 1 188 ? -13.617 -15.102 -14.656 1 96.62 188 ASP B C 1
ATOM 4341 O O . ASP B 1 188 ? -13.188 -14.148 -15.32 1 96.62 188 ASP B O 1
ATOM 4345 N N . VAL B 1 189 ? -12.883 -15.883 -13.945 1 96.38 189 VAL B N 1
ATOM 4346 C CA . VAL B 1 189 ? -11.43 -15.727 -13.852 1 96.38 189 VAL B CA 1
ATOM 4347 C C . VAL B 1 189 ? -10.742 -16.891 -14.547 1 96.38 189 VAL B C 1
ATOM 4349 O O . VAL B 1 189 ? -10.617 -17.984 -13.977 1 96.38 189 VAL B O 1
ATOM 4352 N N . ASN B 1 190 ? -10.336 -16.672 -15.797 1 96.06 190 ASN B N 1
ATOM 4353 C CA . ASN B 1 190 ? -9.695 -17.719 -16.594 1 96.06 190 ASN B CA 1
ATOM 4354 C C . ASN B 1 190 ? -10.602 -18.938 -16.75 1 96.06 190 ASN B C 1
ATOM 4356 O O . ASN B 1 190 ? -10.133 -20.078 -16.672 1 96.06 190 ASN B O 1
ATOM 4360 N N . GLY B 1 191 ? -11.898 -18.719 -16.828 1 96.5 191 GLY B N 1
ATOM 4361 C CA . GLY B 1 191 ? -12.844 -19.797 -17.047 1 96.5 191 GLY B CA 1
ATOM 4362 C C . GLY B 1 191 ? -13.445 -20.344 -15.773 1 96.5 191 GLY B C 1
ATOM 4363 O O . GLY B 1 191 ? -14.289 -21.234 -15.82 1 96.5 191 GLY B O 1
ATOM 4364 N N . PHE B 1 192 ? -13.055 -19.828 -14.672 1 98.06 192 PHE B N 1
ATOM 4365 C CA . PHE B 1 192 ? -13.555 -20.344 -13.406 1 98.06 192 PHE B CA 1
ATOM 4366 C C . PHE B 1 192 ? -14.508 -19.359 -12.75 1 98.06 192 PHE B C 1
ATOM 4368 O O . PHE B 1 192 ? -14.281 -18.141 -12.797 1 98.06 192 PHE B O 1
ATOM 4375 N N . ASP B 1 193 ? -15.547 -19.891 -12.156 1 97.5 193 ASP B N 1
ATOM 4376 C CA . ASP B 1 193 ? -16.5 -19.109 -11.352 1 97.5 193 ASP B CA 1
ATOM 4377 C C . ASP B 1 193 ? -15.953 -18.875 -9.945 1 97.5 193 ASP B C 1
ATOM 4379 O O . ASP B 1 193 ? -15.844 -19.812 -9.148 1 97.5 193 ASP B O 1
ATOM 4383 N N . MET B 1 194 ? -15.633 -17.656 -9.664 1 96.5 194 MET B N 1
ATOM 4384 C CA . MET B 1 194 ? -15.109 -17.312 -8.344 1 96.5 194 MET B CA 1
ATOM 4385 C C . MET B 1 194 ? -16.016 -16.312 -7.637 1 96.5 194 MET B C 1
ATOM 4387 O O . MET B 1 194 ? -15.547 -15.359 -7.031 1 96.5 194 MET B O 1
ATOM 4391 N N . LYS B 1 195 ? -17.25 -16.531 -7.691 1 93.81 195 LYS B N 1
ATOM 4392 C CA . LYS B 1 195 ? -18.25 -15.648 -7.109 1 93.81 195 LYS B CA 1
ATOM 4393 C C . LYS B 1 195 ? -18.078 -15.531 -5.598 1 93.81 195 LYS B C 1
ATOM 4395 O O . LYS B 1 195 ? -18.469 -14.531 -4.996 1 93.81 195 LYS B O 1
ATOM 4400 N N . ALA B 1 196 ? -17.469 -16.547 -5.008 1 93.19 196 ALA B N 1
ATOM 4401 C CA . ALA B 1 196 ? -17.203 -16.453 -3.576 1 93.19 196 ALA B CA 1
ATOM 4402 C C . ALA B 1 196 ? -16.25 -15.297 -3.27 1 93.19 196 ALA B C 1
ATOM 4404 O O . ALA B 1 196 ? -16.375 -14.648 -2.229 1 93.19 196 ALA B O 1
ATOM 4405 N N . MET B 1 197 ? -15.328 -15.047 -4.184 1 93.5 197 MET B N 1
ATOM 4406 C CA . MET B 1 197 ? -14.43 -13.906 -4.027 1 93.5 197 MET B CA 1
ATOM 4407 C C . MET B 1 197 ? -15.188 -12.594 -4.184 1 93.5 197 MET B C 1
ATOM 4409 O O . MET B 1 197 ? -14.852 -11.602 -3.539 1 93.5 197 MET B O 1
ATOM 4413 N N . ALA B 1 198 ? -16.172 -12.586 -5.047 1 92.94 198 ALA B N 1
ATOM 4414 C CA . ALA B 1 198 ? -16.984 -11.391 -5.234 1 92.94 198 ALA B CA 1
ATOM 4415 C C . ALA B 1 198 ? -17.688 -11 -3.934 1 92.94 198 ALA B C 1
ATOM 4417 O O . ALA B 1 198 ? -17.766 -9.82 -3.596 1 92.94 198 ALA B O 1
ATOM 4418 N N . GLU B 1 199 ? -18.172 -11.977 -3.221 1 89.44 199 GLU B N 1
ATOM 4419 C CA . GLU B 1 199 ? -18.844 -11.703 -1.953 1 89.44 199 GLU B CA 1
ATOM 4420 C C . GLU B 1 199 ? -17.875 -11.102 -0.933 1 89.44 199 GLU B C 1
ATOM 4422 O O . GLU B 1 199 ? -18.234 -10.18 -0.201 1 89.44 199 GLU B O 1
ATOM 4427 N N . ALA B 1 200 ? -16.688 -11.641 -0.941 1 86.56 200 ALA B N 1
ATOM 4428 C CA . ALA B 1 200 ? -15.656 -11.086 -0.071 1 86.56 200 ALA B CA 1
ATOM 4429 C C . ALA B 1 200 ? -15.328 -9.648 -0.459 1 86.56 200 ALA B C 1
ATOM 4431 O O . ALA B 1 200 ? -15.117 -8.797 0.408 1 86.56 200 ALA B O 1
ATOM 4432 N N . SER B 1 201 ? -15.336 -9.367 -1.715 1 90.12 201 SER B N 1
ATOM 4433 C CA . SER B 1 201 ? -15.055 -8.031 -2.23 1 90.12 201 SER B CA 1
ATOM 4434 C C . SER B 1 201 ? -16.141 -7.039 -1.812 1 90.12 201 SER B C 1
ATOM 4436 O O . SER B 1 201 ? -15.852 -5.863 -1.572 1 90.12 201 SER B O 1
ATOM 4438 N N . LYS B 1 202 ? -17.328 -7.5 -1.688 1 91.75 202 LYS B N 1
ATOM 4439 C CA . LYS B 1 202 ? -18.438 -6.641 -1.31 1 91.75 202 LYS B CA 1
ATOM 4440 C C . LYS B 1 202 ? -18.359 -6.254 0.164 1 91.75 202 LYS B C 1
ATOM 4442 O O . LYS B 1 202 ? -18.969 -5.266 0.585 1 91.75 202 LYS B O 1
ATOM 4447 N N . ALA B 1 203 ? -17.594 -6.973 0.922 1 89.75 203 ALA B N 1
ATOM 4448 C CA . ALA B 1 203 ? -17.438 -6.676 2.346 1 89.75 203 ALA B CA 1
ATOM 4449 C C . ALA B 1 203 ? -16.266 -5.727 2.586 1 89.75 203 ALA B C 1
ATOM 4451 O O . ALA B 1 203 ? -16.078 -5.25 3.707 1 89.75 203 ALA B O 1
ATOM 4452 N N . TYR B 1 204 ? -15.633 -5.43 1.538 1 89.12 204 TYR B N 1
ATOM 4453 C CA . TYR B 1 204 ? -14.484 -4.539 1.626 1 89.12 204 TYR B CA 1
ATOM 4454 C C . TYR B 1 204 ? -14.891 -3.092 1.39 1 89.12 204 TYR B C 1
ATOM 4456 O O . TYR B 1 204 ? -15.766 -2.814 0.572 1 89.12 204 TYR B O 1
ATOM 4464 N N . VAL B 1 205 ? -14.227 -2.15 2.156 1 92 205 VAL B N 1
ATOM 4465 C CA . VAL B 1 205 ? -14.32 -0.727 1.854 1 92 205 VAL B CA 1
ATOM 4466 C C . VAL B 1 205 ? -13.234 -0.341 0.852 1 92 205 VAL B C 1
ATOM 4468 O O . VAL B 1 205 ? -12.047 -0.597 1.082 1 92 205 VAL B O 1
ATOM 4471 N N . TRP B 1 206 ? -13.695 0.26 -0.164 1 91.25 206 TRP B N 1
ATOM 4472 C CA . TRP B 1 206 ? -12.742 0.583 -1.22 1 91.25 206 TRP B CA 1
ATOM 4473 C C . TRP B 1 206 ? -12.383 2.066 -1.193 1 91.25 206 TRP B C 1
ATOM 4475 O O . TRP B 1 206 ? -13.266 2.922 -1.072 1 91.25 206 TRP B O 1
ATOM 4485 N N . LYS B 1 207 ? -11.102 2.371 -1.232 1 90.56 207 LYS B N 1
ATOM 4486 C CA . LYS B 1 207 ? -10.625 3.742 -1.386 1 90.56 207 LYS B CA 1
ATOM 4487 C C . LYS B 1 207 ? -10.523 4.129 -2.857 1 90.56 207 LYS B C 1
ATOM 4489 O O . LYS B 1 207 ? -9.812 3.484 -3.627 1 90.56 207 LYS B O 1
ATOM 4494 N N . GLN B 1 208 ? -11.242 5.184 -3.281 1 91.56 208 GLN B N 1
ATOM 4495 C CA . GLN B 1 208 ? -11.234 5.609 -4.676 1 91.56 208 GLN B CA 1
ATOM 4496 C C . GLN B 1 208 ? -11.711 7.051 -4.816 1 91.56 208 GLN B C 1
ATOM 4498 O O . GLN B 1 208 ? -12.445 7.555 -3.957 1 91.56 208 GLN B O 1
ATOM 4503 N N . PRO B 1 209 ? -11.242 7.66 -5.918 1 93.56 209 PRO B N 1
ATOM 4504 C CA . PRO B 1 209 ? -11.812 8.977 -6.195 1 93.56 209 PRO B CA 1
ATOM 4505 C C . PRO B 1 209 ? -13.227 8.898 -6.773 1 93.56 209 PRO B C 1
ATOM 4507 O O . PRO B 1 209 ? -13.516 8.008 -7.574 1 93.56 209 PRO B O 1
ATOM 4510 N N . ILE B 1 210 ? -14.039 9.734 -6.348 1 96 210 ILE B N 1
ATOM 4511 C CA . ILE B 1 210 ? -15.383 9.867 -6.91 1 96 210 ILE B CA 1
ATOM 4512 C C . ILE B 1 210 ? -15.484 11.172 -7.699 1 96 210 ILE B C 1
ATOM 4514 O O . ILE B 1 210 ? -15.102 12.234 -7.203 1 96 210 ILE B O 1
ATOM 4518 N N . ARG B 1 211 ? -15.977 11.062 -8.922 1 96.31 211 ARG B N 1
ATOM 4519 C CA . ARG B 1 211 ? -16.141 12.234 -9.773 1 96.31 211 ARG B CA 1
ATOM 4520 C C . ARG B 1 211 ? -17.453 12.945 -9.477 1 96.31 211 ARG B C 1
ATOM 4522 O O . ARG B 1 211 ? -18.406 12.336 -8.977 1 96.31 211 ARG B O 1
ATOM 4529 N N . PRO B 1 212 ? -17.469 14.195 -9.867 1 97.44 212 PRO B N 1
ATOM 4530 C CA . PRO B 1 212 ? -18.625 15.016 -9.531 1 97.44 212 PRO B CA 1
ATOM 4531 C C . PRO B 1 212 ? -19.922 14.492 -10.133 1 97.44 212 PRO B C 1
ATOM 4533 O O . PRO B 1 212 ? -21.016 14.781 -9.633 1 97.44 212 PRO B O 1
ATOM 4536 N N . GLN B 1 213 ? -19.844 13.695 -11.211 1 97.5 213 GLN B N 1
ATOM 4537 C CA . GLN B 1 213 ? -21.047 13.234 -11.891 1 97.5 213 GLN B CA 1
ATOM 4538 C C . GLN B 1 213 ? -21.562 11.945 -11.273 1 97.5 213 GLN B C 1
ATOM 4540 O O . GLN B 1 213 ? -22.688 11.516 -11.555 1 97.5 213 GLN B O 1
ATOM 4545 N N . GLN B 1 214 ? -20.844 11.359 -10.367 1 98.56 214 GLN B N 1
ATOM 4546 C CA . GLN B 1 214 ? -21.188 10.023 -9.883 1 98.56 214 GLN B CA 1
ATOM 4547 C C . GLN B 1 214 ? -22.266 10.078 -8.812 1 98.56 214 GLN B C 1
ATOM 4549 O O . GLN B 1 214 ? -23.094 9.18 -8.711 1 98.56 214 GLN B O 1
ATOM 4554 N N . PRO B 1 215 ? -22.281 11.086 -7.953 1 98.81 215 PRO B N 1
ATOM 4555 C CA . PRO B 1 215 ? -23.359 11.133 -6.953 1 98.81 215 PRO B CA 1
ATOM 4556 C C . PRO B 1 215 ? -24.75 11.195 -7.578 1 98.81 215 PRO B C 1
ATOM 4558 O O . PRO B 1 215 ? -24.984 12.008 -8.469 1 98.81 215 PRO B O 1
ATOM 4561 N N . VAL B 1 216 ? -25.547 10.305 -7.102 1 98.81 216 VAL B N 1
ATOM 4562 C CA . VAL B 1 216 ? -26.922 10.203 -7.57 1 98.81 216 VAL B CA 1
ATOM 4563 C C . VAL B 1 216 ? -27.859 10.891 -6.578 1 98.81 216 VAL B C 1
ATOM 4565 O O . VAL B 1 216 ? -28.953 11.305 -6.941 1 98.81 216 VAL B O 1
ATOM 4568 N N . THR B 1 217 ? -27.422 11.047 -5.387 1 98.81 217 THR B N 1
ATOM 4569 C CA . THR B 1 217 ? -28.219 11.633 -4.312 1 98.81 217 THR B CA 1
ATOM 4570 C C . THR B 1 217 ? -27.562 12.914 -3.799 1 98.81 217 THR B C 1
ATOM 4572 O O . THR B 1 217 ? -26.438 13.242 -4.188 1 98.81 217 THR B O 1
ATOM 4575 N N . ASP B 1 218 ? -28.328 13.633 -2.951 1 98.69 218 ASP B N 1
ATOM 4576 C CA . ASP B 1 218 ? -27.688 14.672 -2.143 1 98.69 218 ASP B CA 1
ATOM 4577 C C . ASP B 1 218 ? -26.75 14.055 -1.115 1 98.69 218 ASP B C 1
ATOM 4579 O O . ASP B 1 218 ? -26.562 12.836 -1.082 1 98.69 218 ASP B O 1
ATOM 4583 N N . TYR B 1 219 ? -26.047 14.891 -0.46 1 98.69 219 TYR B N 1
ATOM 4584 C CA . TYR B 1 219 ? -25.141 14.469 0.603 1 98.69 219 TYR B CA 1
ATOM 4585 C C . TYR B 1 219 ? -25.828 14.531 1.962 1 98.69 219 TYR B C 1
ATOM 4587 O O . TYR B 1 219 ? -26.594 15.469 2.24 1 98.69 219 TYR B O 1
ATOM 4595 N N . TYR B 1 220 ? -25.641 13.555 2.752 1 98.81 220 TYR B N 1
ATOM 4596 C CA . TYR B 1 220 ? -26.172 13.547 4.113 1 98.81 220 TYR B CA 1
ATOM 4597 C C . TYR B 1 220 ? -25.031 13.625 5.133 1 98.81 220 TYR B C 1
ATOM 4599 O O . TYR B 1 220 ? -24.016 12.93 5.004 1 98.81 220 TYR B O 1
ATOM 4607 N N . THR B 1 221 ? -25.203 14.453 6.113 1 98.75 221 THR B N 1
ATOM 4608 C CA . THR B 1 221 ? -24.219 14.57 7.184 1 98.75 221 THR B CA 1
ATOM 4609 C C . THR B 1 221 ? -24.359 13.422 8.18 1 98.75 221 THR B C 1
ATOM 4611 O O . THR B 1 221 ? -25.359 13.336 8.898 1 98.75 221 THR B O 1
ATOM 4614 N N . LEU B 1 222 ? -23.359 12.609 8.203 1 98.25 222 LEU B N 1
ATOM 4615 C CA . LEU B 1 222 ? -23.359 11.5 9.148 1 98.25 222 LEU B CA 1
ATOM 4616 C C . LEU B 1 222 ? -22.969 11.969 10.547 1 98.25 222 LEU B C 1
ATOM 4618 O O . LEU B 1 222 ? -23.562 11.539 11.539 1 98.25 222 LEU B O 1
ATOM 4622 N N . ARG B 1 223 ? -21.984 12.781 10.602 1 96.94 223 ARG B N 1
ATOM 4623 C CA . ARG B 1 223 ? -21.422 13.219 11.875 1 96.94 223 ARG B CA 1
ATOM 4624 C C . ARG B 1 223 ? -20.688 14.547 11.719 1 96.94 223 ARG B C 1
ATOM 4626 O O . ARG B 1 223 ? -19.938 14.742 10.758 1 96.94 223 ARG B O 1
ATOM 4633 N N . GLU B 1 224 ? -20.969 15.445 12.625 1 97.31 224 GLU B N 1
ATOM 4634 C CA . GLU B 1 224 ? -20.188 16.672 12.789 1 97.31 224 GLU B CA 1
ATOM 4635 C C . GLU B 1 224 ? -19.344 16.609 14.062 1 97.31 224 GLU B C 1
ATOM 4637 O O . GLU B 1 224 ? -19.891 16.422 15.156 1 97.31 224 GLU B O 1
ATOM 4642 N N . TYR B 1 225 ? -18.078 16.75 13.891 1 95.62 225 TYR B N 1
ATOM 4643 C CA . TYR B 1 225 ? -17.156 16.797 15.031 1 95.62 225 TYR B CA 1
ATOM 4644 C C . TYR B 1 225 ? -16.75 18.234 15.344 1 95.62 225 TYR B C 1
ATOM 4646 O O . TYR B 1 225 ? -16.375 18.984 14.445 1 95.62 225 TYR B O 1
ATOM 4654 N N . ASP B 1 226 ? -16.938 18.625 16.609 1 97.31 226 ASP B N 1
ATOM 4655 C CA . ASP B 1 226 ? -16.25 19.766 17.203 1 97.31 226 ASP B CA 1
ATOM 4656 C C . ASP B 1 226 ? -15.141 19.312 18.156 1 97.31 226 ASP B C 1
ATOM 4658 O O . ASP B 1 226 ? -15.414 18.891 19.281 1 97.31 226 ASP B O 1
ATOM 4662 N N . TRP B 1 227 ? -13.938 19.438 17.688 1 95.12 227 TRP B N 1
ATOM 4663 C CA . TRP B 1 227 ? -12.82 18.844 18.422 1 95.12 227 TRP B CA 1
ATOM 4664 C C . TRP B 1 227 ? -12.508 19.656 19.688 1 95.12 227 TRP B C 1
ATOM 4666 O O . TRP B 1 227 ? -11.781 19.188 20.562 1 95.12 227 TRP B O 1
ATOM 4676 N N . ASN B 1 228 ? -13.039 20.828 19.75 1 96.81 228 ASN B N 1
ATOM 4677 C CA . ASN B 1 228 ? -12.859 21.594 20.969 1 96.81 228 ASN B CA 1
ATOM 4678 C C . ASN B 1 228 ? -13.57 20.938 22.156 1 96.81 228 ASN B C 1
ATOM 4680 O O . ASN B 1 228 ? -13.18 21.141 23.312 1 96.81 228 ASN B O 1
ATOM 4684 N N . THR B 1 229 ? -14.586 20.141 21.797 1 96.81 229 THR B N 1
ATOM 4685 C CA . THR B 1 229 ? -15.398 19.625 22.906 1 96.81 229 THR B CA 1
ATOM 4686 C C . THR B 1 229 ? -15.578 18.109 22.797 1 96.81 229 THR B C 1
ATOM 4688 O O . THR B 1 229 ? -16 17.453 23.75 1 96.81 229 THR B O 1
ATOM 4691 N N . CYS B 1 230 ? -15.227 17.562 21.656 1 95.81 230 CYS B N 1
ATOM 4692 C CA . CYS B 1 230 ? -15.469 16.156 21.406 1 95.81 230 CYS B CA 1
ATOM 4693 C C . CYS B 1 230 ? -14.812 15.289 22.484 1 95.81 230 CYS B C 1
ATOM 4695 O O . CYS B 1 230 ? -13.641 15.477 22.797 1 95.81 230 CYS B O 1
ATOM 4697 N N . ARG B 1 231 ? -15.578 14.375 23.078 1 95.19 231 ARG B N 1
ATOM 4698 C CA . ARG B 1 231 ? -15.062 13.414 24.047 1 95.19 231 ARG B CA 1
ATOM 4699 C C . ARG B 1 231 ? -14.664 12.109 23.375 1 95.19 231 ARG B C 1
ATOM 4701 O O . ARG B 1 231 ? -15.109 11.812 22.266 1 95.19 231 ARG B O 1
ATOM 4708 N N . LEU B 1 232 ? -13.898 11.32 24.031 1 90.75 232 LEU B N 1
ATOM 4709 C CA . LEU B 1 232 ? -13.375 10.07 23.5 1 90.75 232 LEU B CA 1
ATOM 4710 C C . LEU B 1 232 ? -14.508 9.125 23.109 1 90.75 232 LEU B C 1
ATOM 4712 O O . LEU B 1 232 ? -14.43 8.438 22.078 1 90.75 232 LEU B O 1
ATOM 4716 N N . ASP B 1 233 ? -15.555 9.039 23.859 1 91.69 233 ASP B N 1
ATOM 4717 C CA . ASP B 1 233 ? -16.641 8.086 23.656 1 91.69 233 ASP B CA 1
ATOM 4718 C C . ASP B 1 233 ? -17.594 8.57 22.562 1 91.69 233 ASP B C 1
ATOM 4720 O O . ASP B 1 233 ? -18.562 7.895 22.219 1 91.69 233 ASP B O 1
ATOM 4724 N N . GLU B 1 234 ? -17.266 9.766 21.969 1 93.44 234 GLU B N 1
ATOM 4725 C CA . GLU B 1 234 ? -18.125 10.336 20.922 1 93.44 234 GLU B CA 1
ATOM 4726 C C . GLU B 1 234 ? -17.516 10.156 19.547 1 93.44 234 GLU B C 1
ATOM 4728 O O . GLU B 1 234 ? -18.125 10.508 18.531 1 93.44 234 GLU B O 1
ATOM 4733 N N . ILE B 1 235 ? -16.344 9.633 19.484 1 91.69 235 ILE B N 1
ATOM 4734 C CA . ILE B 1 235 ? -15.617 9.539 18.234 1 91.69 235 ILE B CA 1
ATOM 4735 C C . ILE B 1 235 ? -16.312 8.539 17.297 1 91.69 235 ILE B C 1
ATOM 4737 O O . ILE B 1 235 ? -16.562 8.844 16.141 1 91.69 235 ILE B O 1
ATOM 4741 N N . PHE B 1 236 ? -16.625 7.398 17.812 1 91.44 236 PHE B N 1
ATOM 4742 C CA . PHE B 1 236 ? -17.375 6.41 17.047 1 91.44 236 PHE B CA 1
ATOM 4743 C C . PHE B 1 236 ? -18.875 6.598 17.266 1 91.44 236 PHE B C 1
ATOM 4745 O O . PHE B 1 236 ? -19.297 7.078 18.312 1 91.44 236 PHE B O 1
ATOM 4752 N N . PHE B 1 237 ? -19.625 6.262 16.219 1 94.44 237 PHE B N 1
ATOM 4753 C CA . PHE B 1 237 ? -21.031 6.656 16.297 1 94.44 237 PHE B CA 1
ATOM 4754 C C . PHE B 1 237 ? -21.891 5.758 15.414 1 94.44 237 PHE B C 1
ATOM 4756 O O . PHE B 1 237 ? -21.375 4.977 14.617 1 94.44 237 PHE B O 1
ATOM 4763 N N . THR B 1 238 ? -23.125 5.812 15.68 1 97.69 238 THR B N 1
ATOM 4764 C CA . THR B 1 238 ? -24.188 5.344 14.797 1 97.69 238 THR B CA 1
ATOM 4765 C C . THR B 1 238 ? -25.094 6.5 14.391 1 97.69 238 THR B C 1
ATOM 4767 O O . THR B 1 238 ? -25.438 7.344 15.219 1 97.69 238 THR B O 1
ATOM 4770 N N . SER B 1 239 ? -25.344 6.574 13.164 1 98.19 239 SER B N 1
ATOM 4771 C CA . SER B 1 239 ? -26.188 7.645 12.641 1 98.19 239 SER B CA 1
ATOM 4772 C C . SER B 1 239 ? -27.203 7.105 11.625 1 98.19 239 SER B C 1
ATOM 4774 O O . SER B 1 239 ? -26.859 6.277 10.781 1 98.19 239 SER B O 1
ATOM 4776 N N . PRO B 1 240 ? -28.438 7.543 11.789 1 98.44 240 PRO B N 1
ATOM 4777 C CA . PRO B 1 240 ? -29.297 7.348 10.625 1 98.44 240 PRO B CA 1
ATOM 4778 C C . PRO B 1 240 ? -28.891 8.211 9.43 1 98.44 240 PRO B C 1
ATOM 4780 O O . PRO B 1 240 ? -28.078 9.125 9.578 1 98.44 240 PRO B O 1
ATOM 4783 N N . PHE B 1 241 ? -29.297 7.832 8.219 1 98.69 241 PHE B N 1
ATOM 4784 C CA . PHE B 1 241 ? -29.125 8.703 7.062 1 98.69 241 PHE B CA 1
ATOM 4785 C C . PHE B 1 241 ? -30.312 8.594 6.117 1 98.69 241 PHE B C 1
ATOM 4787 O O . PHE B 1 241 ? -31.047 7.609 6.145 1 98.69 241 PHE B O 1
ATOM 4794 N N . LYS B 1 242 ? -30.516 9.648 5.461 1 98.56 242 LYS B N 1
ATOM 4795 C CA . LYS B 1 242 ? -31.531 9.773 4.422 1 98.56 242 LYS B CA 1
ATOM 4796 C C . LYS B 1 242 ? -30.969 10.445 3.174 1 98.56 242 LYS B C 1
ATOM 4798 O O . LYS B 1 242 ? -30.5 11.586 3.229 1 98.56 242 LYS B O 1
ATOM 4803 N N . LEU B 1 243 ? -31.031 9.727 2.047 1 98.81 243 LEU B N 1
ATOM 4804 C CA . LEU B 1 243 ? -30.453 10.203 0.798 1 98.81 243 LEU B CA 1
ATOM 4805 C C . LEU B 1 243 ? -31.531 10.43 -0.256 1 98.81 243 LEU B C 1
ATOM 4807 O O . LEU B 1 243 ? -32.156 9.477 -0.723 1 98.81 243 LEU B O 1
ATOM 4811 N N . LYS B 1 244 ? -31.656 11.664 -0.613 1 98.81 244 LYS B N 1
ATOM 4812 C CA . LYS B 1 244 ? -32.625 11.984 -1.64 1 98.81 244 LYS B CA 1
ATOM 4813 C C . LYS B 1 244 ? -32.031 11.914 -3.035 1 98.81 244 LYS B C 1
ATOM 4815 O O . LYS B 1 244 ? -31.031 12.586 -3.318 1 98.81 244 LYS B O 1
ATOM 4820 N N . CYS B 1 245 ? -32.688 11.164 -3.941 1 98.75 245 CYS B N 1
ATOM 4821 C CA . CYS B 1 245 ? -32.219 10.992 -5.305 1 98.75 245 CYS B CA 1
ATOM 4822 C C . CYS B 1 245 ? -32.469 12.242 -6.137 1 98.75 245 CYS B C 1
ATOM 4824 O O . CYS B 1 245 ? -33.594 12.742 -6.168 1 98.75 245 CYS B O 1
ATOM 4826 N N . ASN B 1 246 ? -31.422 12.656 -6.844 1 98.5 246 ASN B N 1
ATOM 4827 C CA . ASN B 1 246 ? -31.547 13.875 -7.629 1 98.5 246 ASN B CA 1
ATOM 4828 C C . ASN B 1 246 ? -31.828 13.578 -9.094 1 98.5 246 ASN B C 1
ATOM 4830 O O . ASN B 1 246 ? -32.125 14.484 -9.875 1 98.5 246 ASN B O 1
ATOM 4834 N N . ARG B 1 247 ? -31.719 12.336 -9.477 1 98.5 247 ARG B N 1
ATOM 4835 C CA . ARG B 1 247 ? -31.953 11.93 -10.852 1 98.5 247 ARG B CA 1
ATOM 4836 C C . ARG B 1 247 ? -32.25 10.438 -10.938 1 98.5 247 ARG B C 1
ATOM 4838 O O . ARG B 1 247 ? -32.031 9.695 -9.984 1 98.5 247 ARG B O 1
ATOM 4845 N N . LYS B 1 248 ? -32.812 10.125 -12.062 1 98.62 248 LYS B N 1
ATOM 4846 C CA . LYS B 1 248 ? -32.938 8.703 -12.375 1 98.62 248 LYS B CA 1
ATOM 4847 C C . LYS B 1 248 ? -31.594 8.109 -12.75 1 98.62 248 LYS B C 1
ATOM 4849 O O . LYS B 1 248 ? -30.922 8.609 -13.648 1 98.62 248 LYS B O 1
ATOM 4854 N N . ASP B 1 249 ? -31.203 7.07 -12.086 1 98.69 249 ASP B N 1
ATOM 4855 C CA . ASP B 1 249 ? -29.938 6.414 -12.344 1 98.69 249 ASP B CA 1
ATOM 4856 C C . ASP B 1 249 ? -29.828 5.098 -11.578 1 98.69 249 ASP B C 1
ATOM 4858 O O . ASP B 1 249 ? -30.781 4.672 -10.93 1 98.69 249 ASP B O 1
ATOM 4862 N N . THR B 1 250 ? -28.719 4.445 -11.664 1 98.75 250 THR B N 1
ATOM 4863 C CA . THR B 1 250 ? -28.453 3.219 -10.922 1 98.75 250 THR B CA 1
ATOM 4864 C C . THR B 1 250 ? -27.453 3.475 -9.797 1 98.75 250 THR B C 1
ATOM 4866 O O . THR B 1 250 ? -26.375 4.02 -10.039 1 98.75 250 THR B O 1
ATOM 4869 N N . VAL B 1 251 ? -27.859 3.088 -8.594 1 98.75 251 VAL B N 1
ATOM 4870 C CA . VAL B 1 251 ? -26.953 3.178 -7.453 1 98.75 251 VAL B CA 1
ATOM 4871 C C . VAL B 1 251 ? -26.203 1.86 -7.285 1 98.75 251 VAL B C 1
ATOM 4873 O O . VAL B 1 251 ? -26.812 0.8 -7.145 1 98.75 251 VAL B O 1
ATOM 4876 N N . HIS B 1 252 ? -24.859 1.96 -7.312 1 98.44 252 HIS B N 1
ATOM 4877 C CA . HIS B 1 252 ? -24.016 0.779 -7.148 1 98.44 252 HIS B CA 1
ATOM 4878 C C . HIS B 1 252 ? -23.406 0.736 -5.754 1 98.44 252 HIS B C 1
ATOM 4880 O O . HIS B 1 252 ? -23.125 -0.344 -5.227 1 98.44 252 HIS B O 1
ATOM 4886 N N . SER B 1 253 ? -23.109 1.922 -5.199 1 98.56 253 SER B N 1
ATOM 4887 C CA . SER B 1 253 ? -22.344 2.008 -3.959 1 98.56 253 SER B CA 1
ATOM 4888 C C . SER B 1 253 ? -22.766 3.223 -3.135 1 98.56 253 SER B C 1
ATOM 4890 O O . SER B 1 253 ? -23.422 4.133 -3.646 1 98.56 253 SER B O 1
ATOM 4892 N N . LEU B 1 254 ? -22.453 3.143 -1.869 1 98.69 254 LEU B N 1
ATOM 4893 C CA . LEU B 1 254 ? -22.422 4.316 -1.001 1 98.69 254 LEU B CA 1
ATOM 4894 C C . LEU B 1 254 ? -21 4.848 -0.857 1 98.69 254 LEU B C 1
ATOM 4896 O O . LEU B 1 254 ? -20.031 4.074 -0.855 1 98.69 254 LEU B O 1
ATOM 4900 N N . ALA B 1 255 ? -20.906 6.168 -0.775 1 98.38 255 ALA B N 1
ATOM 4901 C CA . ALA B 1 255 ? -19.609 6.805 -0.631 1 98.38 255 ALA B CA 1
ATOM 4902 C C . ALA B 1 255 ? -19.562 7.691 0.609 1 98.38 255 ALA B C 1
ATOM 4904 O O . ALA B 1 255 ? -20.531 8.383 0.918 1 98.38 255 ALA B O 1
ATOM 4905 N N . VAL B 1 256 ? -18.406 7.664 1.256 1 97.62 256 VAL B N 1
ATOM 4906 C CA . VAL B 1 256 ? -18.188 8.492 2.438 1 97.62 256 VAL B CA 1
ATOM 4907 C C . VAL B 1 256 ? -16.984 9.406 2.201 1 97.62 256 VAL B C 1
ATOM 4909 O O . VAL B 1 256 ? -15.977 8.992 1.633 1 97.62 256 VAL B O 1
ATOM 4912 N N . PHE B 1 257 ? -17.141 10.648 2.604 1 97.25 257 PHE B N 1
ATOM 4913 C CA . PHE B 1 257 ? -16.078 11.641 2.512 1 97.25 257 PHE B CA 1
ATOM 4914 C C . PHE B 1 257 ? -16.219 12.688 3.611 1 97.25 257 PHE B C 1
ATOM 4916 O O . PHE B 1 257 ? -17.156 12.648 4.398 1 97.25 257 PHE B O 1
ATOM 4923 N N . PHE B 1 258 ? -15.203 13.617 3.734 1 96.56 258 PHE B N 1
ATOM 4924 C CA . PHE B 1 258 ? -15.258 14.5 4.891 1 96.56 258 PHE B CA 1
ATOM 4925 C C . PHE B 1 258 ? -14.703 15.875 4.543 1 96.56 258 PHE B C 1
ATOM 4927 O O . PHE B 1 258 ? -13.992 16.031 3.549 1 96.56 258 PHE B O 1
ATOM 4934 N N . ASP B 1 259 ? -15.125 16.844 5.312 1 97.19 259 ASP B N 1
ATOM 4935 C CA . ASP B 1 259 ? -14.594 18.203 5.301 1 97.19 259 ASP B CA 1
ATOM 4936 C C . ASP B 1 259 ? -13.836 18.5 6.59 1 97.19 259 ASP B C 1
ATOM 4938 O O . ASP B 1 259 ? -14.18 18 7.656 1 97.19 259 ASP B O 1
ATOM 4942 N N . CYS B 1 260 ? -12.797 19.297 6.426 1 95.94 260 CYS B N 1
ATOM 4943 C CA . CYS B 1 260 ? -12.039 19.844 7.539 1 95.94 260 CYS B CA 1
ATOM 4944 C C . CYS B 1 260 ? -12.148 21.375 7.566 1 95.94 260 CYS B C 1
ATOM 4946 O O . CYS B 1 260 ? -11.797 22.031 6.594 1 95.94 260 CYS B O 1
ATOM 4948 N N . GLU B 1 261 ? -12.547 21.875 8.688 1 97.19 261 GLU B N 1
ATOM 4949 C CA . GLU B 1 261 ? -12.742 23.312 8.805 1 97.19 261 GLU B CA 1
ATOM 4950 C C . GLU B 1 261 ? -11.805 23.922 9.844 1 97.19 261 GLU B C 1
ATOM 4952 O O . GLU B 1 261 ? -11.594 23.344 10.914 1 97.19 261 GLU B O 1
ATOM 4957 N N . PHE B 1 262 ? -11.234 25.047 9.477 1 97.5 262 PHE B N 1
ATOM 4958 C CA . PHE B 1 262 ? -10.484 25.922 10.367 1 97.5 262 PHE B CA 1
ATOM 4959 C C . PHE B 1 262 ? -11.289 27.172 10.711 1 97.5 262 PHE B C 1
ATOM 4961 O O . PHE B 1 262 ? -11.062 28.234 10.141 1 97.5 262 PHE B O 1
ATOM 4968 N N . SER B 1 263 ? -12.062 27.031 11.727 1 96.81 263 SER B N 1
ATOM 4969 C CA . SER B 1 263 ? -13.102 28.031 11.945 1 96.81 263 SER B CA 1
ATOM 4970 C C . SER B 1 263 ? -12.523 29.312 12.555 1 96.81 263 SER B C 1
ATOM 4972 O O . SER B 1 263 ? -13.164 30.359 12.531 1 96.81 263 SER B O 1
ATOM 4974 N N . ALA B 1 264 ? -11.328 29.188 13.125 1 95.62 264 ALA B N 1
ATOM 4975 C CA . ALA B 1 264 ? -10.727 30.359 13.766 1 95.62 264 ALA B CA 1
ATOM 4976 C C . ALA B 1 264 ? -10.141 31.312 12.727 1 95.62 264 ALA B C 1
ATOM 4978 O O . ALA B 1 264 ? -9.797 32.438 13.039 1 95.62 264 ALA B O 1
ATOM 4979 N N . CYS B 1 265 ? -10.055 30.875 11.469 1 96.44 265 CYS B N 1
ATOM 4980 C CA . CYS B 1 265 ? -9.469 31.703 10.422 1 96.44 265 CYS B CA 1
ATOM 4981 C C . CYS B 1 265 ? -10.375 32.875 10.07 1 96.44 265 CYS B C 1
ATOM 4983 O O . CYS B 1 265 ? -11.586 32.812 10.289 1 96.44 265 CYS B O 1
ATOM 4985 N N . SER B 1 266 ? -9.789 33.938 9.5 1 95.19 266 SER B N 1
ATOM 4986 C CA . SER B 1 266 ? -10.508 35.156 9.18 1 95.19 266 SER B CA 1
ATOM 4987 C C . SER B 1 266 ? -11.508 34.938 8.055 1 95.19 266 SER B C 1
ATOM 4989 O O . SER B 1 266 ? -12.523 35.625 7.98 1 95.19 266 SER B O 1
ATOM 4991 N N . THR B 1 267 ? -11.188 34.062 7.172 1 95.56 267 THR B N 1
ATOM 4992 C CA . THR B 1 267 ? -12.07 33.688 6.07 1 95.56 267 THR B CA 1
ATOM 4993 C C . THR B 1 267 ? -12.461 32.219 6.156 1 95.56 267 THR B C 1
ATOM 4995 O O . THR B 1 267 ? -11.812 31.422 6.855 1 95.56 267 THR B O 1
ATOM 4998 N N . LYS B 1 268 ? -13.531 31.969 5.484 1 94.62 268 LYS B N 1
ATOM 4999 C CA . LYS B 1 268 ? -13.953 30.562 5.438 1 94.62 268 LYS B CA 1
ATOM 5000 C C . LYS B 1 268 ? -12.844 29.672 4.891 1 94.62 268 LYS B C 1
ATOM 5002 O O . LYS B 1 268 ? -12.422 29.844 3.744 1 94.62 268 LYS B O 1
ATOM 5007 N N . THR B 1 269 ? -12.32 28.781 5.727 1 97.12 269 THR B N 1
ATOM 5008 C CA . THR B 1 269 ? -11.203 27.891 5.414 1 97.12 269 THR B CA 1
ATOM 5009 C C . THR B 1 269 ? -11.602 26.438 5.621 1 97.12 269 THR B C 1
ATOM 5011 O O . THR B 1 269 ? -11.641 25.953 6.754 1 97.12 269 THR B O 1
ATOM 5014 N N . VAL B 1 270 ? -12 25.812 4.461 1 97.75 270 VAL B N 1
ATOM 5015 C CA . VAL B 1 270 ? -12.484 24.438 4.527 1 97.75 270 VAL B CA 1
ATOM 5016 C C . VAL B 1 270 ? -11.766 23.578 3.48 1 97.75 270 VAL B C 1
ATOM 5018 O O . VAL B 1 270 ? -11.68 23.969 2.312 1 97.75 270 VAL B O 1
ATOM 5021 N N . LEU B 1 271 ? -11.172 22.469 3.893 1 96.88 271 LEU B N 1
ATOM 5022 C CA . LEU B 1 271 ? -10.633 21.453 3.006 1 96.88 271 LEU B CA 1
ATOM 5023 C C . LEU B 1 271 ? -11.625 20.297 2.836 1 96.88 271 LEU B C 1
ATOM 5025 O O . LEU B 1 271 ? -12.016 19.656 3.814 1 96.88 271 LEU B O 1
ATOM 5029 N N . SER B 1 272 ? -12.008 20.016 1.6 1 97.19 272 SER B N 1
ATOM 5030 C CA . SER B 1 272 ? -12.992 18.969 1.339 1 97.19 272 SER B CA 1
ATOM 5031 C C . SER B 1 272 ? -12.383 17.812 0.572 1 97.19 272 SER B C 1
ATOM 5033 O O . SER B 1 272 ? -11.555 18.016 -0.318 1 97.19 272 SER B O 1
ATOM 5035 N N . THR B 1 273 ? -12.797 16.594 0.923 1 96.06 273 THR B N 1
ATOM 5036 C CA . THR B 1 273 ? -12.469 15.414 0.139 1 96.06 273 THR B CA 1
ATOM 5037 C C . THR B 1 273 ? -13.641 15.008 -0.747 1 96.06 273 THR B C 1
ATOM 5039 O O . THR B 1 273 ? -13.648 13.914 -1.312 1 96.06 273 THR B O 1
ATOM 5042 N N . GLY B 1 274 ? -14.641 15.836 -0.822 1 97.12 274 GLY B N 1
ATOM 5043 C CA . GLY B 1 274 ? -15.852 15.523 -1.568 1 97.12 274 GLY B CA 1
ATOM 5044 C C . GLY B 1 274 ? -15.633 15.477 -3.068 1 97.12 274 GLY B C 1
ATOM 5045 O O . GLY B 1 274 ? -14.578 15.898 -3.561 1 97.12 274 GLY B O 1
ATOM 5046 N N . PRO B 1 275 ? -16.625 15 -3.789 1 96.81 275 PRO B N 1
ATOM 5047 C CA . PRO B 1 275 ? -16.5 14.773 -5.23 1 96.81 275 PRO B CA 1
ATOM 5048 C C . PRO B 1 275 ? -16.266 16.062 -6.016 1 96.81 275 PRO B C 1
ATOM 5050 O O . PRO B 1 275 ? -15.68 16.031 -7.102 1 96.81 275 PRO B O 1
ATOM 5053 N N . GLU B 1 276 ? -16.656 17.156 -5.504 1 96.62 276 GLU B N 1
ATOM 5054 C CA . GLU B 1 276 ? -16.547 18.422 -6.234 1 96.62 276 GLU B CA 1
ATOM 5055 C C . GLU B 1 276 ? -15.219 19.109 -5.934 1 96.62 276 GLU B C 1
ATOM 5057 O O . GLU B 1 276 ? -14.867 20.109 -6.566 1 96.62 276 GLU B O 1
ATOM 5062 N N . ALA B 1 277 ? -14.523 18.625 -4.961 1 96.88 277 ALA B N 1
ATOM 5063 C CA . ALA B 1 277 ? -13.25 19.234 -4.555 1 96.88 277 ALA B CA 1
ATOM 5064 C C . ALA B 1 277 ? -12.086 18.578 -5.285 1 96.88 277 ALA B C 1
ATOM 5066 O O . ALA B 1 277 ? -12.203 17.469 -5.797 1 96.88 277 ALA B O 1
ATOM 5067 N N . PRO B 1 278 ? -10.969 19.375 -5.391 1 95.75 278 PRO B N 1
ATOM 5068 C CA . PRO B 1 278 ? -9.773 18.719 -5.934 1 95.75 278 PRO B CA 1
ATOM 5069 C C . PRO B 1 278 ? -9.375 17.469 -5.145 1 95.75 278 PRO B C 1
ATOM 5071 O O . PRO B 1 278 ? -9.5 17.438 -3.92 1 95.75 278 PRO B O 1
ATOM 5074 N N . MET B 1 279 ? -8.875 16.547 -5.867 1 93.81 279 MET B N 1
ATOM 5075 C CA . MET B 1 279 ? -8.555 15.25 -5.277 1 93.81 279 MET B CA 1
ATOM 5076 C C . MET B 1 279 ? -7.387 15.367 -4.301 1 93.81 279 MET B C 1
ATOM 5078 O O . MET B 1 279 ? -6.387 16.016 -4.598 1 93.81 279 MET B O 1
ATOM 5082 N N . THR B 1 280 ? -7.508 14.82 -3.15 1 92.56 280 THR B N 1
ATOM 5083 C CA . THR B 1 280 ? -6.438 14.633 -2.176 1 92.56 280 THR B CA 1
ATOM 5084 C C . THR B 1 280 ? -6.016 13.164 -2.107 1 92.56 280 THR B C 1
ATOM 5086 O O . THR B 1 280 ? -6.652 12.305 -2.713 1 92.56 280 THR B O 1
ATOM 5089 N N . HIS B 1 281 ? -4.938 12.859 -1.389 1 87.62 281 HIS B N 1
ATOM 5090 C CA . HIS B 1 281 ? -4.48 11.477 -1.255 1 87.62 281 HIS B CA 1
ATOM 5091 C C . HIS B 1 281 ? -5.465 10.648 -0.437 1 87.62 281 HIS B C 1
ATOM 5093 O O . HIS B 1 281 ? -5.406 9.422 -0.448 1 87.62 281 HIS B O 1
ATOM 5099 N N . TRP B 1 282 ? -6.379 11.32 0.254 1 88.56 282 TRP B N 1
ATOM 5100 C CA . TRP B 1 282 ? -7.355 10.609 1.069 1 88.56 282 TRP B CA 1
ATOM 5101 C C . TRP B 1 282 ? -8.445 9.992 0.199 1 88.56 282 TRP B C 1
ATOM 5103 O O . TRP B 1 282 ? -9.008 8.953 0.539 1 88.56 282 TRP B O 1
ATOM 5113 N N . MET B 1 283 ? -8.75 10.703 -0.885 1 92 283 MET B N 1
ATOM 5114 C CA . MET B 1 283 ? -9.852 10.273 -1.749 1 92 283 MET B CA 1
ATOM 5115 C C . MET B 1 283 ? -11.125 10.055 -0.942 1 92 283 MET B C 1
ATOM 5117 O O . MET B 1 283 ? -11.469 10.875 -0.088 1 92 283 MET B O 1
ATOM 5121 N N . GLN B 1 284 ? -11.938 9.055 -1.388 1 95.25 284 GLN B N 1
ATOM 5122 C CA . GLN B 1 284 ? -13.164 8.688 -0.696 1 95.25 284 GLN B CA 1
ATOM 5123 C C . GLN B 1 284 ? -13.227 7.184 -0.45 1 95.25 284 GLN B C 1
ATOM 5125 O O . GLN B 1 284 ? -12.398 6.43 -0.963 1 95.25 284 GLN B O 1
ATOM 5130 N N . LEU B 1 285 ? -14.109 6.816 0.465 1 94.31 285 LEU B N 1
ATOM 5131 C CA . LEU B 1 285 ? -14.367 5.406 0.73 1 94.31 285 LEU B CA 1
ATOM 5132 C C . LEU B 1 285 ? -15.719 4.984 0.166 1 94.31 285 LEU B C 1
ATOM 5134 O O . LEU B 1 285 ? -16.703 5.727 0.283 1 94.31 285 LEU B O 1
ATOM 5138 N N . THR B 1 286 ? -15.711 3.836 -0.487 1 96.81 286 THR B N 1
ATOM 5139 C CA . THR B 1 286 ? -16.969 3.373 -1.081 1 96.81 286 THR B CA 1
ATOM 5140 C C . THR B 1 286 ? -17.312 1.974 -0.584 1 96.81 286 THR B C 1
ATOM 5142 O O . THR B 1 286 ? -16.422 1.16 -0.327 1 96.81 286 THR B O 1
ATOM 5145 N N . CYS B 1 287 ? -18.562 1.712 -0.411 1 97 287 CYS B N 1
ATOM 5146 C CA . CYS B 1 287 ? -19.156 0.434 -0.019 1 97 287 CYS B CA 1
ATOM 5147 C C . CYS B 1 287 ? -20.188 -0.028 -1.039 1 97 287 CYS B C 1
ATOM 5149 O O . CYS B 1 287 ? -21.219 0.623 -1.224 1 97 287 CYS B O 1
ATOM 5151 N N . HIS B 1 288 ? -19.938 -1.142 -1.642 1 97.06 288 HIS B N 1
ATOM 5152 C CA . HIS B 1 288 ? -20.844 -1.643 -2.664 1 97.06 288 HIS B CA 1
ATOM 5153 C C . HIS B 1 288 ? -22.156 -2.133 -2.049 1 97.06 288 HIS B C 1
ATOM 5155 O O . HIS B 1 288 ? -22.141 -2.762 -0.987 1 97.06 288 HIS B O 1
ATOM 5161 N N . LEU B 1 289 ? -23.234 -1.851 -2.789 1 97.44 289 LEU B N 1
ATOM 5162 C CA . LEU B 1 289 ? -24.484 -2.537 -2.459 1 97.44 289 LEU B CA 1
ATOM 5163 C C . LEU B 1 289 ? -24.391 -4.016 -2.818 1 97.44 289 LEU B C 1
ATOM 5165 O O . LEU B 1 289 ? -23.578 -4.41 -3.652 1 97.44 289 LEU B O 1
ATOM 5169 N N . ASP B 1 290 ? -25.234 -4.793 -2.125 1 92.81 290 ASP B N 1
ATOM 5170 C CA . ASP B 1 290 ? -25.312 -6.199 -2.508 1 92.81 290 ASP B CA 1
ATOM 5171 C C . ASP B 1 290 ? -25.766 -6.352 -3.955 1 92.81 290 ASP B C 1
ATOM 5173 O O . ASP B 1 290 ? -25.172 -7.109 -4.723 1 92.81 290 ASP B O 1
ATOM 5177 N N . GLU B 1 291 ? -26.812 -5.59 -4.258 1 93.19 291 GLU B N 1
ATOM 5178 C CA . GLU B 1 291 ? -27.344 -5.504 -5.613 1 93.19 291 GLU B CA 1
ATOM 5179 C C . GLU B 1 291 ? -27.594 -4.051 -6.016 1 93.19 291 GLU B C 1
ATOM 5181 O O . GLU B 1 291 ? -28.328 -3.332 -5.336 1 93.19 291 GLU B O 1
ATOM 5186 N N . PRO B 1 292 ? -26.922 -3.686 -7.117 1 97.19 292 PRO B N 1
ATOM 5187 C CA . PRO B 1 292 ? -27.25 -2.336 -7.59 1 97.19 292 PRO B CA 1
ATOM 5188 C C . PRO B 1 292 ? -28.734 -2.125 -7.805 1 97.19 292 PRO B C 1
ATOM 5190 O O . PRO B 1 292 ? -29.469 -3.074 -8.125 1 97.19 292 PRO B O 1
ATOM 5193 N N . VAL B 1 293 ? -29.188 -0.898 -7.676 1 98.5 293 VAL B N 1
ATOM 5194 C CA . VAL B 1 293 ? -30.625 -0.651 -7.75 1 98.5 293 VAL B CA 1
ATOM 5195 C C . VAL B 1 293 ? -30.891 0.601 -8.578 1 98.5 293 VAL B C 1
ATOM 5197 O O . VAL B 1 293 ? -30.188 1.6 -8.461 1 98.5 293 VAL B O 1
ATOM 5200 N N . GLU B 1 294 ? -31.844 0.527 -9.461 1 98.56 294 GLU B N 1
ATOM 5201 C CA . GLU B 1 294 ? -32.312 1.704 -10.188 1 98.56 294 GLU B CA 1
ATOM 5202 C C . GLU B 1 294 ? -33.219 2.562 -9.32 1 98.56 294 GLU B C 1
ATOM 5204 O O . GLU B 1 294 ? -34.125 2.043 -8.648 1 98.56 294 GLU B O 1
ATOM 5209 N N . VAL B 1 295 ? -32.938 3.852 -9.359 1 98.75 295 VAL B N 1
ATOM 5210 C CA . VAL B 1 295 ? -33.719 4.785 -8.555 1 98.75 295 VAL B CA 1
ATOM 5211 C C . VAL B 1 295 ? -34.312 5.891 -9.445 1 98.75 295 VAL B C 1
ATOM 5213 O O . VAL B 1 295 ? -33.781 6.125 -10.547 1 98.75 295 VAL B O 1
ATOM 5216 N N . ASP B 1 296 ? -35.344 6.523 -8.953 1 98.5 296 ASP B N 1
ATOM 5217 C CA . ASP B 1 296 ? -35.969 7.652 -9.656 1 98.5 296 ASP B CA 1
ATOM 5218 C C . 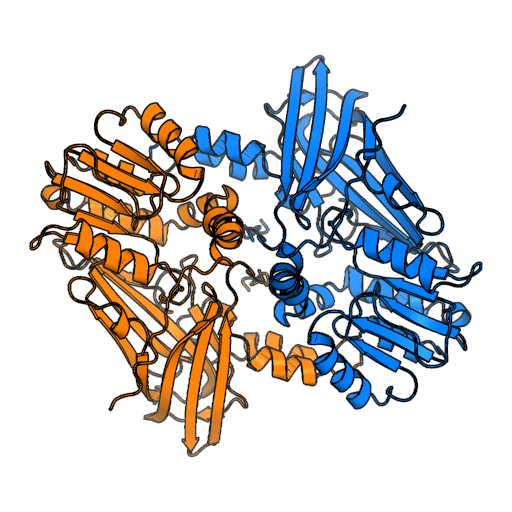ASP B 1 296 ? -35.781 8.953 -8.867 1 98.5 296 ASP B C 1
ATOM 5220 O O . ASP B 1 296 ? -35.562 8.922 -7.652 1 98.5 296 ASP B O 1
ATOM 5224 N N . LYS B 1 297 ? -35.875 9.992 -9.695 1 98.31 297 LYS B N 1
ATOM 5225 C CA . LYS B 1 297 ? -35.719 11.305 -9.07 1 98.31 297 LYS B CA 1
ATOM 5226 C C . LYS B 1 297 ? -36.75 11.484 -7.949 1 98.31 297 LYS B C 1
ATOM 5228 O O . LYS B 1 297 ? -37.938 11.164 -8.117 1 98.31 297 LYS B O 1
ATOM 5233 N N . GLY B 1 298 ? -36.25 11.938 -6.758 1 98.12 298 GLY B N 1
ATOM 5234 C CA . GLY B 1 298 ? -37.125 12.258 -5.648 1 98.12 298 GLY B CA 1
ATOM 5235 C C . GLY B 1 298 ? -37.25 11.125 -4.641 1 98.12 298 GLY B C 1
ATOM 5236 O O . GLY B 1 298 ? -37.688 11.344 -3.508 1 98.12 298 GLY B O 1
ATOM 5237 N N . GLU B 1 299 ? -36.875 9.938 -5.008 1 98.5 299 GLU B N 1
ATOM 5238 C CA . GLU B 1 299 ? -36.906 8.82 -4.062 1 98.5 299 GLU B CA 1
ATOM 5239 C C . GLU B 1 299 ? -35.812 8.977 -3.006 1 98.5 299 GLU B C 1
ATOM 5241 O O . GLU B 1 299 ? -34.844 9.734 -3.195 1 98.5 299 GLU B O 1
ATOM 5246 N N . GLU B 1 300 ? -36.062 8.289 -1.882 1 98.38 300 GLU B N 1
ATOM 5247 C CA . GLU B 1 300 ? -35.156 8.453 -0.762 1 98.38 300 GLU B CA 1
ATOM 5248 C C . GLU B 1 300 ? -34.625 7.105 -0.264 1 98.38 300 GLU B C 1
ATOM 5250 O O . GLU B 1 300 ? -35.438 6.191 -0.015 1 98.38 300 GLU B O 1
ATOM 5255 N N . LEU B 1 301 ? -33.344 6.988 -0.218 1 98.44 301 LEU B N 1
ATOM 5256 C CA . LEU B 1 301 ? -32.719 5.852 0.45 1 98.44 301 LEU B CA 1
ATOM 5257 C C . LEU B 1 301 ? -32.469 6.148 1.926 1 98.44 301 LEU B C 1
ATOM 5259 O O . LEU B 1 301 ? -31.844 7.148 2.266 1 98.44 301 LEU B O 1
ATOM 5263 N N . GLU B 1 302 ? -32.969 5.285 2.775 1 98.19 302 GLU B N 1
ATOM 5264 C CA . GLU B 1 302 ? -32.844 5.477 4.215 1 98.19 302 GLU B CA 1
ATOM 5265 C C . GLU B 1 302 ? -32.125 4.281 4.863 1 98.19 302 GLU B C 1
ATOM 5267 O O . GLU B 1 302 ? -32.344 3.139 4.457 1 98.19 302 GLU B O 1
ATOM 5272 N N . GLY B 1 303 ? -31.297 4.609 5.848 1 98.25 303 GLY B N 1
ATOM 5273 C CA . GLY B 1 303 ? -30.594 3.547 6.547 1 98.25 303 GLY B CA 1
ATOM 5274 C C . GLY B 1 303 ? -29.859 4.031 7.781 1 98.25 303 GLY B C 1
ATOM 5275 O O . GLY B 1 303 ? -30.172 5.094 8.32 1 98.25 303 GLY B O 1
ATOM 5276 N N . THR B 1 304 ? -29.094 3.129 8.312 1 98.75 304 THR B N 1
ATOM 5277 C CA . THR B 1 304 ? -28.25 3.408 9.469 1 98.75 304 THR B CA 1
ATOM 5278 C C . THR B 1 304 ? -26.781 3.113 9.164 1 98.75 304 THR B C 1
ATOM 5280 O O . THR B 1 304 ? -26.469 2.125 8.5 1 98.75 304 THR B O 1
ATOM 5283 N N . PHE B 1 305 ? -25.938 3.984 9.625 1 98.38 305 PHE B N 1
ATOM 5284 C CA . PHE B 1 305 ? -24.484 3.891 9.445 1 98.38 305 PHE B CA 1
ATOM 5285 C C . PHE B 1 305 ? -23.781 3.902 10.797 1 98.38 305 PHE B C 1
ATOM 5287 O O . PHE B 1 305 ? -24 4.793 11.617 1 98.38 305 PHE B O 1
ATOM 5294 N N . THR B 1 306 ? -22.938 2.881 11.008 1 97.12 306 THR B N 1
ATOM 5295 C CA . THR B 1 306 ? -22.109 2.814 12.211 1 97.12 306 THR B CA 1
ATOM 5296 C C . THR B 1 306 ? -20.625 2.803 11.852 1 97.12 306 THR B C 1
ATOM 5298 O O . THR B 1 306 ? -20.188 2.021 11 1 97.12 306 THR B O 1
ATOM 5301 N N . ALA B 1 307 ? -19.891 3.686 12.422 1 93.31 307 ALA B N 1
ATOM 5302 C CA . ALA B 1 307 ? -18.438 3.711 12.266 1 93.31 307 ALA B CA 1
ATOM 5303 C C . ALA B 1 307 ? -17.734 3.238 13.539 1 93.31 307 ALA B C 1
ATOM 5305 O O . ALA B 1 307 ? -18 3.762 14.625 1 93.31 307 ALA B O 1
ATOM 5306 N N . LYS B 1 308 ? -16.844 2.277 13.297 1 86.5 308 LYS B N 1
ATOM 5307 C CA . LYS B 1 308 ? -16.094 1.696 14.406 1 86.5 308 LYS B CA 1
ATOM 5308 C C . LYS B 1 308 ? -14.617 1.518 14.039 1 86.5 308 LYS B C 1
ATOM 5310 O O . LYS B 1 308 ? -14.258 1.512 12.859 1 86.5 308 LYS B O 1
ATOM 5315 N N . ALA B 1 309 ? -13.875 1.473 15.125 1 78.62 309 ALA B N 1
ATOM 5316 C CA . ALA B 1 309 ? -12.5 1.022 14.93 1 78.62 309 ALA B CA 1
ATOM 5317 C C . ALA B 1 309 ? -12.422 -0.501 14.891 1 78.62 309 ALA B C 1
ATOM 5319 O O . ALA B 1 309 ? -13.203 -1.188 15.547 1 78.62 309 ALA B O 1
ATOM 5320 N N . TYR B 1 310 ? -11.547 -0.938 13.992 1 73.56 310 TYR B N 1
ATOM 5321 C CA . TYR B 1 310 ? -11.289 -2.369 13.867 1 73.56 310 TYR B CA 1
ATOM 5322 C C . TYR B 1 310 ? -9.797 -2.664 13.984 1 73.56 310 TYR B C 1
ATOM 5324 O O . TYR B 1 310 ? -8.984 -2.064 13.281 1 73.56 310 TYR B O 1
ATOM 5332 N N . ASN B 1 311 ? -9.414 -3.508 14.859 1 66.5 311 ASN B N 1
ATOM 5333 C CA . ASN B 1 311 ? -8.039 -3.945 15.078 1 66.5 311 ASN B CA 1
ATOM 5334 C C . ASN B 1 311 ? -7.086 -2.76 15.219 1 66.5 311 ASN B C 1
ATOM 5336 O O . ASN B 1 311 ? -5.996 -2.762 14.641 1 66.5 311 ASN B O 1
ATOM 5340 N N . GLY B 1 312 ? -7.531 -1.722 15.797 1 62.66 312 GLY B N 1
ATOM 5341 C CA . GLY B 1 312 ? -6.688 -0.578 16.109 1 62.66 312 GLY B CA 1
ATOM 5342 C C . GLY B 1 312 ? -6.617 0.435 14.977 1 62.66 312 GLY B C 1
ATOM 5343 O O . GLY B 1 312 ? -7.012 1.59 15.148 1 62.66 312 GLY B O 1
ATOM 5344 N N . ARG B 1 313 ? -6.148 -0.008 13.727 1 64.56 313 ARG B N 1
ATOM 5345 C CA . ARG B 1 313 ? -5.922 0.968 12.664 1 64.56 313 ARG B CA 1
ATOM 5346 C C . ARG B 1 313 ? -6.93 0.795 11.539 1 64.56 313 ARG B C 1
ATOM 5348 O O . ARG B 1 313 ? -7.133 1.709 10.734 1 64.56 313 ARG B O 1
ATOM 5355 N N . ASP B 1 314 ? -7.586 -0.271 11.625 1 76.81 314 ASP B N 1
ATOM 5356 C CA . ASP B 1 314 ? -8.531 -0.527 10.539 1 76.81 314 ASP B CA 1
ATOM 5357 C C . ASP B 1 314 ? -9.922 -0.008 10.898 1 76.81 314 ASP B C 1
ATOM 5359 O O . ASP B 1 314 ? -10.211 0.266 12.062 1 76.81 314 ASP B O 1
ATOM 5363 N N . LEU B 1 315 ? -10.672 0.217 9.812 1 83.12 315 LEU B N 1
ATOM 5364 C CA . LEU B 1 315 ? -12.008 0.774 9.977 1 83.12 315 LEU B CA 1
ATOM 5365 C C . LEU B 1 315 ? -13.078 -0.264 9.641 1 83.12 315 LEU B C 1
ATOM 5367 O O . LEU B 1 315 ? -12.898 -1.063 8.719 1 83.12 315 LEU B O 1
ATOM 5371 N N . GLN B 1 316 ? -14.109 -0.191 10.469 1 88.44 316 GLN B N 1
ATOM 5372 C CA . GLN B 1 316 ? -15.305 -0.989 10.188 1 88.44 316 GLN B CA 1
ATOM 5373 C C . GLN B 1 316 ? -16.531 -0.105 10.047 1 88.44 316 GLN B C 1
ATOM 5375 O O . GLN B 1 316 ? -16.766 0.775 10.883 1 88.44 316 GLN B O 1
ATOM 5380 N N . PHE B 1 317 ? -17.266 -0.302 9.008 1 94.62 317 PHE B N 1
ATOM 5381 C CA . PHE B 1 317 ? -18.578 0.309 8.82 1 94.62 317 PHE B CA 1
ATOM 5382 C C . PHE B 1 317 ? -19.688 -0.746 8.859 1 94.62 317 PHE B C 1
ATOM 5384 O O . PHE B 1 317 ? -19.578 -1.788 8.203 1 94.62 317 PHE B O 1
ATOM 5391 N N . ASP B 1 318 ? -20.656 -0.481 9.672 1 96.81 318 ASP B N 1
ATOM 5392 C CA . ASP B 1 318 ? -21.891 -1.247 9.586 1 96.81 318 ASP B CA 1
ATOM 5393 C C . ASP B 1 318 ? -23 -0.426 8.922 1 96.81 318 ASP B C 1
ATOM 5395 O O . ASP B 1 318 ? -23.359 0.648 9.406 1 96.81 318 ASP B O 1
ATOM 5399 N N . ILE B 1 319 ? -23.516 -0.975 7.852 1 98.44 319 ILE B N 1
ATOM 5400 C CA . ILE B 1 319 ? -24.531 -0.215 7.125 1 98.44 319 ILE B CA 1
ATOM 5401 C C . ILE B 1 319 ? -25.781 -1.059 6.965 1 98.44 319 ILE B C 1
ATOM 5403 O O . ILE B 1 319 ? -25.719 -2.213 6.535 1 98.44 319 ILE B O 1
ATOM 5407 N N . ASP B 1 320 ? -26.844 -0.499 7.371 1 98.19 320 ASP B N 1
ATOM 5408 C CA . ASP B 1 320 ? -28.172 -1.042 7.102 1 98.19 320 ASP B CA 1
ATOM 5409 C C . ASP B 1 320 ? -28.969 -0.114 6.191 1 98.19 320 ASP B C 1
ATOM 5411 O O . ASP B 1 320 ? -29.016 1.098 6.414 1 98.19 320 ASP B O 1
ATOM 5415 N N . LEU B 1 321 ? -29.5 -0.645 5.148 1 97.5 321 LEU B N 1
ATOM 5416 C CA . LEU B 1 321 ? -30.281 0.094 4.164 1 97.5 321 LEU B CA 1
ATOM 5417 C C . LEU B 1 321 ? -31.422 -0.76 3.627 1 97.5 321 LEU B C 1
ATOM 5419 O O . LEU B 1 321 ? -31.234 -1.944 3.336 1 97.5 321 LEU B O 1
ATOM 5423 N N . ASP B 1 322 ? -32.625 -0.275 3.701 1 94.62 322 ASP B N 1
ATOM 5424 C CA . ASP B 1 322 ? -33.812 -0.896 3.119 1 94.62 322 ASP B CA 1
ATOM 5425 C C . ASP B 1 322 ? -34.531 0.073 2.188 1 94.62 322 ASP B C 1
ATOM 5427 O O . ASP B 1 322 ? -35.188 1.005 2.648 1 94.62 322 ASP B O 1
ATOM 5431 N N . PHE B 1 323 ? -34.406 -0.132 0.922 1 97.94 323 PHE B N 1
ATOM 5432 C CA . PHE B 1 323 ? -34.969 0.776 -0.076 1 97.94 323 PHE B CA 1
ATOM 5433 C C . PHE B 1 323 ? -35.969 0.059 -0.954 1 97.94 323 PHE B C 1
ATOM 5435 O O . PHE B 1 323 ? -35.688 -1.003 -1.509 1 97.94 323 PHE B O 1
ATOM 5442 N N . LYS B 1 324 ? -37.156 0.602 -1.055 1 97.31 324 LYS B N 1
ATOM 5443 C CA . LYS B 1 324 ? -38.188 0.165 -1.968 1 97.31 324 LYS B CA 1
ATOM 5444 C C . LYS B 1 324 ? -38.656 1.308 -2.875 1 97.31 324 LYS B C 1
ATOM 5446 O O . LYS B 1 324 ? -39.406 2.186 -2.447 1 97.31 324 LYS B O 1
ATOM 5451 N N . GLY B 1 325 ? -38.156 1.254 -4.117 1 96.62 325 GLY B N 1
ATOM 5452 C CA . GLY B 1 325 ? -38.531 2.293 -5.074 1 96.62 325 GLY B CA 1
ATOM 5453 C C . GLY B 1 325 ? -39.406 1.795 -6.195 1 96.62 325 GLY B C 1
ATOM 5454 O O . GLY B 1 325 ? -39.812 0.629 -6.203 1 96.62 325 GLY B O 1
ATOM 5455 N N . THR B 1 326 ? -39.781 2.637 -7.098 1 97.25 326 THR B N 1
ATOM 5456 C CA . THR B 1 326 ? -40.688 2.338 -8.211 1 97.25 326 THR B CA 1
ATOM 5457 C C . THR B 1 326 ? -40 1.447 -9.234 1 97.25 326 THR B C 1
ATOM 5459 O O . THR B 1 326 ? -40.625 0.619 -9.883 1 97.25 326 THR B O 1
ATOM 5462 N N . LEU B 1 327 ? -38.688 1.622 -9.32 1 96.94 327 LEU B N 1
ATOM 5463 C CA . LEU B 1 327 ? -37.969 0.945 -10.391 1 96.94 327 LEU B CA 1
ATOM 5464 C C . LEU B 1 327 ? -37.219 -0.28 -9.859 1 96.94 327 LEU B C 1
ATOM 5466 O O . LEU B 1 327 ? -36.781 -1.13 -10.633 1 96.94 327 LEU B O 1
ATOM 5470 N N . GLY B 1 328 ? -37.062 -0.311 -8.516 1 95.88 328 GLY B N 1
ATOM 5471 C CA . GLY B 1 328 ? -36.344 -1.423 -7.906 1 95.88 328 GLY B CA 1
ATOM 5472 C C . GLY B 1 328 ? -36.25 -1.309 -6.395 1 95.88 328 GLY B C 1
ATOM 5473 O O . GLY B 1 328 ? -36.688 -0.312 -5.812 1 95.88 328 GLY B O 1
ATOM 5474 N N . SER B 1 329 ? -35.812 -2.422 -5.773 1 97 329 SER B N 1
ATOM 5475 C CA . SER B 1 329 ? -35.594 -2.465 -4.328 1 97 329 SER B CA 1
ATOM 5476 C C . SER B 1 329 ? -34.25 -3.109 -3.975 1 97 329 SER B C 1
ATOM 5478 O O . SER B 1 329 ? -33.688 -3.84 -4.781 1 97 329 SER B O 1
ATOM 5480 N N . THR B 1 330 ? -33.719 -2.678 -2.9 1 96.56 330 THR B N 1
ATOM 5481 C CA . THR B 1 330 ? -32.5 -3.293 -2.4 1 96.56 330 THR B CA 1
ATOM 5482 C C . THR B 1 330 ? -32.469 -3.277 -0.876 1 96.56 330 THR B C 1
ATOM 5484 O O . THR B 1 330 ? -33.156 -2.467 -0.244 1 96.56 330 THR B O 1
ATOM 5487 N N . LYS B 1 331 ? -31.812 -4.254 -0.348 1 95.38 331 LYS B N 1
ATOM 5488 C CA . LYS B 1 331 ? -31.562 -4.363 1.086 1 95.38 331 LYS B CA 1
ATOM 5489 C C . LYS B 1 331 ? -30.078 -4.621 1.37 1 95.38 331 LYS B C 1
ATOM 5491 O O . LYS B 1 331 ? -29.438 -5.402 0.667 1 95.38 331 LYS B O 1
ATOM 5496 N N . LEU B 1 332 ? -29.578 -3.881 2.268 1 96.44 332 LEU B N 1
ATOM 5497 C CA . LEU B 1 332 ? -28.188 -4.012 2.688 1 96.44 332 LEU B CA 1
ATOM 5498 C C . LEU B 1 332 ? -28.078 -4.074 4.207 1 96.44 332 LEU B C 1
ATOM 5500 O O . LEU B 1 332 ? -28.672 -3.244 4.91 1 96.44 332 LEU B O 1
ATOM 5504 N N . SER B 1 333 ? -27.562 -5.078 4.766 1 96.69 333 SER B N 1
ATOM 5505 C CA . SER B 1 333 ? -27.156 -5.234 6.156 1 96.69 333 SER B CA 1
ATOM 5506 C C . SER B 1 333 ? -25.812 -5.949 6.258 1 96.69 333 SER B C 1
ATOM 5508 O O . SER B 1 333 ? -25.75 -7.18 6.207 1 96.69 333 SER B O 1
ATOM 5510 N N . ARG B 1 334 ? -24.781 -5.117 6.387 1 95.38 334 ARG B N 1
ATOM 5511 C CA . ARG B 1 334 ? -23.453 -5.719 6.246 1 95.38 334 ARG B CA 1
ATOM 5512 C C . ARG B 1 334 ? -22.406 -4.922 7.016 1 95.38 334 ARG B C 1
ATOM 5514 O O . ARG B 1 334 ? -22.516 -3.701 7.145 1 95.38 334 ARG B O 1
ATOM 5521 N N . GLU B 1 335 ? -21.422 -5.656 7.52 1 92.81 335 GLU B N 1
ATOM 5522 C CA . GLU B 1 335 ? -20.188 -5.066 8.016 1 92.81 335 GLU B CA 1
ATOM 5523 C C . GLU B 1 335 ? -19.172 -4.891 6.891 1 92.81 335 GLU B C 1
ATOM 5525 O O . GLU B 1 335 ? -18.984 -5.789 6.07 1 92.81 335 GLU B O 1
ATOM 5530 N N . PHE B 1 336 ? -18.625 -3.691 6.828 1 92.62 336 PHE B N 1
ATOM 5531 C CA . PHE B 1 336 ? -17.562 -3.383 5.879 1 92.62 336 PHE B CA 1
ATOM 5532 C C . PHE B 1 336 ? -16.25 -3.123 6.605 1 92.62 336 PHE B C 1
ATOM 5534 O O . PHE B 1 336 ? -16.234 -2.557 7.699 1 92.62 336 PHE B O 1
ATOM 5541 N N . TYR B 1 337 ? -15.117 -3.533 5.926 1 85.62 337 TYR B N 1
ATOM 5542 C CA . TYR B 1 337 ? -13.812 -3.367 6.562 1 85.62 337 TYR B CA 1
ATOM 5543 C C . TYR B 1 337 ? -12.844 -2.641 5.637 1 85.62 337 TYR B C 1
ATOM 5545 O O . TYR B 1 337 ? -12.758 -2.955 4.449 1 85.62 337 TYR B O 1
ATOM 5553 N N . TYR B 1 338 ? -12.195 -1.65 6.164 1 85.75 338 TYR B N 1
ATOM 5554 C CA . TYR B 1 338 ? -11.078 -0.993 5.504 1 85.75 338 TYR B CA 1
ATOM 5555 C C . TYR B 1 338 ? -9.766 -1.302 6.215 1 85.75 338 TYR B C 1
ATOM 5557 O O . TYR B 1 338 ? -9.602 -0.986 7.395 1 85.75 338 TYR B O 1
ATOM 5565 N N . TYR B 1 339 ? -8.82 -1.809 5.461 1 73.06 339 TYR B N 1
ATOM 5566 C CA . TYR B 1 339 ? -7.512 -2.146 6.012 1 73.06 339 TYR B CA 1
ATOM 5567 C C . TYR B 1 339 ? -6.465 -1.115 5.605 1 73.06 339 TYR B C 1
ATOM 5569 O O . TYR B 1 339 ? -6.246 -0.882 4.414 1 73.06 339 TYR B O 1
ATOM 5577 N N . TRP B 1 340 ? -5.84 -0.409 6.668 1 65.81 340 TRP B N 1
ATOM 5578 C CA . TRP B 1 340 ? -4.832 0.616 6.422 1 65.81 340 TRP B CA 1
ATOM 5579 C C . TRP B 1 340 ? -3.611 0.023 5.727 1 65.81 340 TRP B C 1
ATOM 5581 O O . TRP B 1 340 ? -3.188 -1.09 6.047 1 65.81 340 TRP B O 1
ATOM 5591 N N . GLY B 1 341 ? -2.77 0.94 4.938 1 55.88 341 GLY B N 1
ATOM 5592 C CA . GLY B 1 341 ? -1.516 0.573 4.297 1 55.88 341 GLY B CA 1
ATOM 5593 C C . GLY B 1 341 ? -1.707 -0.144 2.975 1 55.88 341 GLY B C 1
ATOM 5594 O O . GLY B 1 341 ? -0.755 -0.31 2.209 1 55.88 341 GLY B O 1
ATOM 5595 N N . MET B 1 342 ? -2.785 -0.815 2.84 1 46.81 342 MET B N 1
ATOM 5596 C CA . MET B 1 342 ? -2.9 -1.71 1.691 1 46.81 342 MET B CA 1
ATOM 5597 C C . MET B 1 342 ? -3.395 -0.956 0.461 1 46.81 342 MET B C 1
ATOM 5599 O O . MET B 1 342 ? -4.574 -0.604 0.375 1 46.81 342 MET B O 1
ATOM 5603 N N . ASN B 1 343 ? -2.758 0.236 0.16 1 45.06 343 ASN B N 1
ATOM 5604 C CA . ASN B 1 343 ? -3.256 0.858 -1.062 1 45.06 343 ASN B CA 1
ATOM 5605 C C . ASN B 1 343 ? -3.262 -0.125 -2.229 1 45.06 343 ASN B C 1
ATOM 5607 O O . ASN B 1 343 ? -2.221 -0.686 -2.578 1 45.06 343 ASN B O 1
ATOM 5611 N N . SER B 1 344 ? -4.316 -0.858 -2.43 1 39.5 344 SER B N 1
ATOM 5612 C CA . SER B 1 344 ? -4.48 -1.502 -3.729 1 39.5 344 SER B CA 1
ATOM 5613 C C . SER B 1 344 ? -4.254 -0.515 -4.867 1 39.5 344 SER B C 1
ATOM 5615 O O . SER B 1 344 ? -5.039 0.415 -5.059 1 39.5 344 SER B O 1
ATOM 5617 N N . GLN B 1 345 ? -3.117 0.192 -5.039 1 37.84 345 GLN B N 1
ATOM 5618 C CA . GLN B 1 345 ? -3.043 1.039 -6.223 1 37.84 345 GLN B CA 1
ATOM 5619 C C . GLN B 1 345 ? -3.648 0.34 -7.438 1 37.84 345 GLN B C 1
ATOM 5621 O O . GLN B 1 345 ? -2.969 -0.424 -8.125 1 37.84 345 GLN B O 1
ATOM 5626 N N . MET B 1 346 ? -4.91 -0.047 -7.391 1 37.97 346 MET B N 1
ATOM 5627 C CA . MET B 1 346 ? -5.438 -0.274 -8.734 1 37.97 346 MET B CA 1
ATOM 5628 C C . MET B 1 346 ? -5.176 0.931 -9.633 1 37.97 346 MET B C 1
ATOM 5630 O O . MET B 1 346 ? -5.434 2.07 -9.234 1 37.97 346 MET B O 1
ATOM 5634 N N . GLN B 1 347 ? -4.074 0.906 -10.289 1 40.09 347 GLN B N 1
ATOM 5635 C CA . GLN B 1 347 ? -3.83 1.955 -11.273 1 40.09 347 GLN B CA 1
ATOM 5636 C C . GLN B 1 347 ? -5.141 2.516 -11.82 1 40.09 347 GLN B C 1
ATOM 5638 O O . GLN B 1 347 ? -5.988 1.767 -12.312 1 40.09 347 GLN B O 1
ATOM 5643 N N . TYR B 1 348 ? -5.746 3.482 -11.195 1 34.44 348 TYR B N 1
ATOM 5644 C CA . TYR B 1 348 ? -6.852 4.137 -11.891 1 34.44 348 TYR B CA 1
ATOM 5645 C C . TYR B 1 348 ? -6.383 4.75 -13.203 1 34.44 348 TYR B C 1
ATOM 5647 O O . TYR B 1 348 ? -5.523 5.637 -13.211 1 34.44 348 TYR B O 1
ATOM 5655 N N . LYS B 1 349 ? -6.172 3.873 -14.125 1 34.53 349 LYS B N 1
ATOM 5656 C CA . LYS B 1 349 ? -5.91 4.414 -15.461 1 34.53 349 LYS B CA 1
ATOM 5657 C C . LYS B 1 349 ? -6.824 5.594 -15.766 1 34.53 349 LYS B C 1
ATOM 5659 O O . LYS B 1 349 ? -8.047 5.473 -15.688 1 34.53 349 LYS B O 1
ATOM 5664 N N . GLU B 1 350 ? -6.457 6.777 -15.492 1 29.11 350 GLU B N 1
ATOM 5665 C CA . GLU B 1 350 ? -7.23 7.906 -16 1 29.11 350 GLU B CA 1
ATOM 5666 C C . GLU B 1 350 ? -7.66 7.672 -17.438 1 29.11 350 GLU B C 1
ATOM 5668 O O . GLU B 1 350 ? -6.828 7.379 -18.312 1 29.11 350 GLU B O 1
ATOM 5673 N N . ASP B 1 351 ? -8.766 7.066 -17.625 1 28.77 351 ASP B N 1
ATOM 5674 C CA . ASP B 1 351 ? -9.273 7.285 -18.984 1 28.77 351 ASP B CA 1
ATOM 5675 C C . ASP B 1 351 ? -9.227 8.766 -19.359 1 28.77 351 ASP B C 1
ATOM 5677 O O . ASP B 1 351 ? -9.523 9.633 -18.531 1 28.77 351 ASP B O 1
#

pLDDT: mean 87.73, std 19.69, range [19.81, 98.88]

Radius of gyration: 27.03 Å; Cα contacts (8 Å, |Δi|>4): 1533; chains: 2; bounding box: 78×77×58 Å